Protein AF-0000000076153235 (afdb_homodimer)

Secondary structure (DSSP, 8-state):
---B-HHHHSSTTS--PBP-EEETTT--EE-HHHHHHHHHHH---EEEGGGPPTTHHHHHB-SSSTTSB--EEETTTTEEE-HHHHHHHSTT-S-EEEHHHHTTT-TTSHHHHHHHHHHHHHHHHHHHHHHHHHHHHHHHHHHHHHHHHHHHHHHHHHHHHHHHHHHHHHHHHHHHHHHHHHHHHHHHHHHHHHHHHHHHHHHHHHHHHHS-HHHHHHHHHHHHHHHHHHHHHHHHHHHH-EEEEEEEEE---SS-TT-EEEEEEEEEPP-/--PBPHHHHSSTTS--PBP-EEETTT--EE-HHHHHHHHHHH---EEEGGGPPTTHHHHHB-SSSTTSB--EEETTTTEEE-HHHHHHHSTT-S-EEEHHHHTTT-TTSHHHHHHHHHHHHHHHHHHHHHHHHHHHHHHHHHHHHHHHHHHHHHHHHHHHHHHHHHHHHHHHHHHHHHHHHHHHHHHHHHHHHHHHHHHHHHHHHHHHHHS-HHHHHHHHHHHHHHHHHHHHHHHHHHHH-EEEEEEEEE---SS-TT-EEEEEEEEEPP-

Organism: Mytilus galloprovincialis (NCBI:txid29158)

Structure (mmCIF, N/CA/C/O backbone):
data_AF-0000000076153235-model_v1
#
loop_
_entity.id
_entity.type
_entity.pdbx_description
1 polymer 'B box-type domain-containing protein'
#
loop_
_atom_site.group_PDB
_atom_site.id
_atom_site.type_symbol
_atom_site.label_atom_id
_atom_site.label_alt_id
_atom_site.label_comp_id
_atom_site.label_asym_id
_atom_site.label_entity_id
_atom_site.label_seq_id
_atom_site.pdbx_PDB_ins_code
_atom_site.Cartn_x
_atom_site.Cartn_y
_atom_site.Cartn_z
_atom_site.occupancy
_atom_site.B_iso_or_equiv
_atom_site.auth_seq_id
_atom_site.auth_comp_id
_atom_site.auth_asym_id
_atom_site.auth_atom_id
_atom_site.pdbx_PDB_model_num
ATOM 1 N N . VAL A 1 1 ? -11.531 -54.625 -47.938 1 60.75 1 VAL A N 1
ATOM 2 C CA . VAL A 1 1 ? -11.203 -55.344 -49.188 1 60.75 1 VAL A CA 1
ATOM 3 C C . VAL A 1 1 ? -11.664 -56.812 -49.062 1 60.75 1 VAL A C 1
ATOM 5 O O . VAL A 1 1 ? -11.453 -57.469 -48.062 1 60.75 1 VAL A O 1
ATOM 8 N N . THR A 1 2 ? -12.562 -57.156 -49.906 1 73.06 2 THR A N 1
ATOM 9 C CA . THR A 1 2 ? -13.125 -58.5 -49.969 1 73.06 2 THR A CA 1
ATOM 10 C C . THR A 1 2 ? -12.031 -59.531 -50.219 1 73.06 2 THR A C 1
ATOM 12 O O . THR A 1 2 ? -11.266 -59.406 -51.188 1 73.06 2 THR A O 1
ATOM 15 N N . LYS A 1 3 ? -11.891 -60.406 -49.125 1 83.44 3 LYS A N 1
ATOM 16 C CA . LYS A 1 3 ? -10.906 -61.469 -49.281 1 83.44 3 LYS A CA 1
ATOM 17 C C . LYS A 1 3 ? -11.539 -62.719 -49.875 1 83.44 3 LYS A C 1
ATOM 19 O O . LYS A 1 3 ? -12.695 -63.031 -49.594 1 83.44 3 LYS A O 1
ATOM 24 N N . HIS A 1 4 ? -10.711 -63.375 -50.812 1 87.25 4 HIS A N 1
ATOM 25 C CA . HIS A 1 4 ? -11.25 -64.5 -51.531 1 87.25 4 HIS A CA 1
ATOM 26 C C . HIS A 1 4 ? -10.688 -65.812 -50.969 1 87.25 4 HIS A C 1
ATOM 28 O O . HIS A 1 4 ? -9.547 -65.875 -50.5 1 87.25 4 HIS A O 1
ATOM 34 N N . CYS A 1 5 ? -11.57 -66.875 -51 1 91.06 5 CYS A N 1
ATOM 35 C CA . CYS A 1 5 ? -11.164 -68.188 -50.531 1 91.06 5 CYS A CA 1
ATOM 36 C C . CYS A 1 5 ? -10 -68.75 -51.344 1 91.06 5 CYS A C 1
ATOM 38 O O . CYS A 1 5 ? -10.094 -68.812 -52.594 1 91.06 5 CYS A O 1
ATOM 40 N N . TYR A 1 6 ? -8.914 -69.125 -50.656 1 83.25 6 TYR A N 1
ATOM 41 C CA . TYR A 1 6 ? -7.684 -69.5 -51.312 1 83.25 6 TYR A CA 1
ATOM 42 C C . TYR A 1 6 ? -7.926 -70.75 -52.219 1 83.25 6 TYR A C 1
ATOM 44 O O . TYR A 1 6 ? -7.562 -70.75 -53.375 1 83.25 6 TYR A O 1
ATOM 52 N N . SER A 1 7 ? -8.617 -71.75 -51.75 1 80.56 7 SER A N 1
ATOM 53 C CA . SER A 1 7 ? -8.789 -73 -52.438 1 80.56 7 SER A CA 1
ATOM 54 C C . SER A 1 7 ? -9.812 -72.875 -53.562 1 80.56 7 SER A C 1
ATOM 56 O O . SER A 1 7 ? -9.633 -73.438 -54.656 1 80.56 7 SER A O 1
ATOM 58 N N . CYS A 1 8 ? -10.82 -72.062 -53.25 1 80.12 8 CYS A N 1
ATOM 59 C CA . CYS A 1 8 ? -11.883 -71.938 -54.25 1 80.12 8 CYS A CA 1
ATOM 60 C C . CYS A 1 8 ? -11.445 -71.062 -55.406 1 80.12 8 CYS A C 1
ATOM 62 O O . CYS A 1 8 ? -11.93 -71.188 -56.531 1 80.12 8 CYS A O 1
ATOM 64 N N . SER A 1 9 ? -10.633 -70.125 -55.062 1 70.75 9 SER A N 1
ATOM 65 C CA . SER A 1 9 ? -10.227 -69.188 -56.094 1 70.75 9 SER A CA 1
ATOM 66 C C . SER A 1 9 ? -9.172 -69.812 -57.031 1 70.75 9 SER A C 1
ATOM 68 O O . SER A 1 9 ? -8.906 -69.25 -58.094 1 70.75 9 SER A O 1
ATOM 70 N N . ALA A 1 10 ? -8.461 -70.812 -56.5 1 66.81 10 ALA A N 1
ATOM 71 C CA . ALA A 1 10 ? -7.422 -71.375 -57.344 1 66.81 10 ALA A CA 1
ATOM 72 C C . ALA A 1 10 ? -8.031 -72.25 -58.438 1 66.81 10 ALA A C 1
ATOM 74 O O . ALA A 1 10 ? -7.344 -72.625 -59.375 1 66.81 10 ALA A O 1
ATOM 75 N N . HIS A 1 11 ? -9.211 -72.625 -58.312 1 63.88 11 HIS A N 1
ATOM 76 C CA . HIS A 1 11 ? -9.836 -73.375 -59.344 1 63.88 11 HIS A CA 1
ATOM 77 C C . HIS A 1 11 ? -10.398 -72.5 -60.469 1 63.88 11 HIS A C 1
ATOM 79 O O . HIS A 1 11 ? -11.055 -71.5 -60.188 1 63.88 11 HIS A O 1
ATOM 85 N N . GLU A 1 12 ? -9.875 -72.562 -61.719 1 57.12 12 GLU A N 1
ATOM 86 C CA . GLU A 1 12 ? -10.164 -71.938 -62.969 1 57.12 12 GLU A CA 1
ATOM 87 C C . GLU A 1 12 ? -11.664 -71.875 -63.25 1 57.12 12 GLU A C 1
ATOM 89 O O . GLU A 1 12 ? -12.328 -72.938 -63.156 1 57.12 12 GLU A O 1
ATOM 94 N N . GLY A 1 13 ? -12.273 -70.562 -63.656 1 58.78 13 GLY A N 1
ATOM 95 C CA . GLY A 1 13 ? -13.602 -70.375 -64.25 1 58.78 13 GLY A CA 1
ATOM 96 C C . GLY A 1 13 ? -14.664 -70.062 -63.188 1 58.78 13 GLY A C 1
ATOM 97 O O . GLY A 1 13 ? -15.82 -69.812 -63.531 1 58.78 13 GLY A O 1
ATOM 98 N N . GLN A 1 14 ? -14.438 -70.438 -61.906 1 57.59 14 GLN A N 1
ATOM 99 C CA . GLN A 1 14 ? -15.523 -70.312 -60.938 1 57.59 14 GLN A CA 1
ATOM 100 C C . GLN A 1 14 ? -15.508 -68.938 -60.25 1 57.59 14 GLN A C 1
ATOM 102 O O . GLN A 1 14 ? -14.469 -68.25 -60.219 1 57.59 14 GLN A O 1
ATOM 107 N N . LYS A 1 15 ? -16.562 -68.438 -60.094 1 64.19 15 LYS A N 1
ATOM 108 C CA . LYS A 1 15 ? -16.812 -67.125 -59.406 1 64.19 15 LYS A CA 1
ATOM 109 C C . LYS A 1 15 ? -16.078 -67.062 -58.094 1 64.19 15 LYS A C 1
ATOM 111 O O . LYS A 1 15 ? -16.047 -68 -57.312 1 64.19 15 LYS A O 1
ATOM 116 N N . ALA A 1 16 ? -15.297 -66.062 -57.844 1 75.19 16 ALA A N 1
ATOM 117 C CA . ALA A 1 16 ? -14.492 -65.875 -56.656 1 75.19 16 ALA A CA 1
ATOM 118 C C . ALA A 1 16 ? -15.359 -65.875 -55.406 1 75.19 16 ALA A C 1
ATOM 120 O O . ALA A 1 16 ? -16.297 -65.062 -55.281 1 75.19 16 ALA A O 1
ATOM 121 N N . ILE A 1 17 ? -15.273 -67 -54.656 1 84.25 17 ILE A N 1
ATOM 122 C CA . ILE A 1 17 ? -16.047 -67.125 -53.438 1 84.25 17 ILE A CA 1
ATOM 123 C C . ILE A 1 17 ? -15.383 -66.312 -52.312 1 84.25 17 ILE A C 1
ATOM 125 O O . ILE A 1 17 ? -14.164 -66.375 -52.125 1 84.25 17 ILE A O 1
ATOM 129 N N . THR A 1 18 ? -16.219 -65.562 -51.75 1 89.94 18 THR A N 1
ATOM 130 C CA . THR A 1 18 ? -15.758 -64.688 -50.656 1 89.94 18 THR A CA 1
ATOM 131 C C . THR A 1 18 ? -15.344 -65.5 -49.438 1 89.94 18 THR A C 1
ATOM 133 O O . THR A 1 18 ? -16.031 -66.438 -49.062 1 89.94 18 THR A O 1
ATOM 136 N N . ALA A 1 19 ? -14.141 -65.125 -48.875 1 93.56 19 ALA A N 1
ATOM 137 C CA . ALA A 1 19 ? -13.68 -65.812 -47.625 1 93.56 19 ALA A CA 1
ATOM 138 C C . ALA A 1 19 ? -14.367 -65.188 -46.406 1 93.56 19 ALA A C 1
ATOM 140 O O . ALA A 1 19 ? -14.633 -64 -46.344 1 93.56 19 ALA A O 1
ATOM 141 N N . MET A 1 20 ? -14.672 -66 -45.375 1 94.56 20 MET A N 1
ATOM 142 C CA . MET A 1 20 ? -15.266 -65.562 -44.094 1 94.56 20 MET A CA 1
ATOM 143 C C . MET A 1 20 ? -14.312 -65.812 -42.938 1 94.56 20 MET A C 1
ATOM 145 O O . MET A 1 20 ? -14.469 -65.188 -41.875 1 94.56 20 MET A O 1
ATOM 149 N N . TYR A 1 21 ? -13.391 -66.75 -43.25 1 94.56 21 TYR A N 1
ATOM 150 C CA . TYR A 1 21 ? -12.453 -67.125 -42.188 1 94.56 21 TYR A CA 1
ATOM 151 C C . TYR A 1 21 ? -11.016 -67 -42.656 1 94.56 21 TYR A C 1
ATOM 153 O O . TYR A 1 21 ? -10.75 -67 -43.875 1 94.56 21 TYR A O 1
ATOM 161 N N . ARG A 1 22 ? -10.141 -66.812 -41.688 1 93.62 22 ARG A N 1
ATOM 162 C CA . ARG A 1 22 ? -8.703 -66.875 -41.969 1 93.62 22 ARG A CA 1
ATOM 163 C C . ARG A 1 22 ? -7.988 -67.75 -40.969 1 93.62 22 ARG A C 1
ATOM 165 O O . ARG A 1 22 ? -8.273 -67.75 -39.75 1 93.62 22 ARG A O 1
ATOM 172 N N . CYS A 1 23 ? -7.188 -68.625 -41.438 1 93.56 23 CYS A N 1
ATOM 173 C CA . CYS A 1 23 ? -6.484 -69.625 -40.594 1 93.56 23 CYS A CA 1
ATOM 174 C C . CYS A 1 23 ? -5.328 -68.938 -39.875 1 93.56 23 CYS A C 1
ATOM 176 O O . CYS A 1 23 ? -4.523 -68.25 -40.469 1 93.56 23 CYS A O 1
ATOM 178 N N . LEU A 1 24 ? -5.125 -69.125 -38.594 1 91.38 24 LEU A N 1
ATOM 179 C CA . LEU A 1 24 ? -4.117 -68.5 -37.781 1 91.38 24 LEU A CA 1
ATOM 180 C C . LEU A 1 24 ? -2.742 -69.125 -38 1 91.38 24 LEU A C 1
ATOM 182 O O . LEU A 1 24 ? -1.72 -68.438 -37.844 1 91.38 24 LEU A O 1
ATOM 186 N N . GLU A 1 25 ? -2.719 -70.375 -38.438 1 89.44 25 GLU A N 1
ATOM 187 C CA . GLU A 1 25 ? -1.452 -71.062 -38.562 1 89.44 25 GLU A CA 1
ATOM 188 C C . GLU A 1 25 ? -0.84 -70.812 -39.938 1 89.44 25 GLU A C 1
ATOM 190 O O . GLU A 1 25 ? 0.366 -70.625 -40.062 1 89.44 25 GLU A O 1
ATOM 195 N N . CYS A 1 26 ? -1.696 -70.875 -40.969 1 88.69 26 CYS A N 1
ATOM 196 C CA . CYS A 1 26 ? -1.139 -70.812 -42.312 1 88.69 26 CYS A CA 1
ATOM 197 C C . CYS A 1 26 ? -1.501 -69.5 -42.969 1 88.69 26 CYS A C 1
ATOM 199 O O . CYS A 1 26 ? -0.92 -69.125 -44 1 88.69 26 CYS A O 1
ATOM 201 N N . GLY A 1 27 ? -2.463 -68.75 -42.531 1 88.81 27 GLY A N 1
ATOM 202 C CA . GLY A 1 27 ? -2.797 -67.438 -43.062 1 88.81 27 GLY A CA 1
ATOM 203 C C . GLY A 1 27 ? -3.748 -67.5 -44.219 1 88.81 27 GLY A C 1
ATOM 204 O O . GLY A 1 27 ? -4.094 -66.438 -44.812 1 88.81 27 GLY A O 1
ATOM 205 N N . TYR A 1 28 ? -4.23 -68.625 -44.562 1 90.06 28 TYR A N 1
ATOM 206 C CA . TYR A 1 28 ? -5.09 -68.75 -45.75 1 90.06 28 TYR A CA 1
ATOM 207 C C . TYR A 1 28 ? -6.488 -68.188 -45.438 1 90.06 28 TYR A C 1
ATOM 209 O O . TYR A 1 28 ? -7.031 -68.438 -44.344 1 90.06 28 TYR A O 1
ATOM 217 N N . TYR A 1 29 ? -6.996 -67.562 -46.438 1 92.19 29 TYR A N 1
ATOM 218 C CA . TYR A 1 29 ? -8.406 -67.188 -46.438 1 92.19 29 TYR A CA 1
ATOM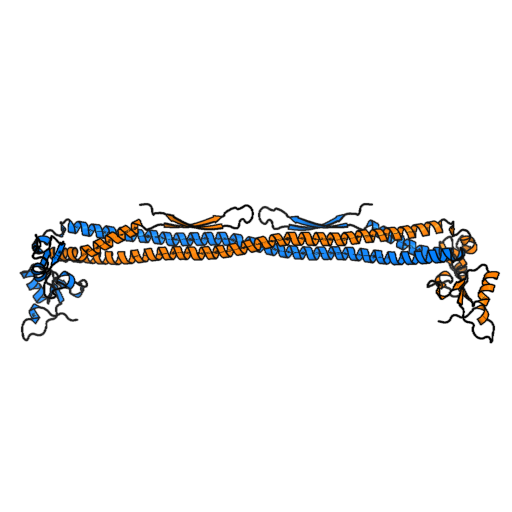 219 C C . TYR A 1 29 ? -9.281 -68.312 -46.938 1 92.19 29 TYR A C 1
ATOM 221 O O . TYR A 1 29 ? -9 -68.938 -47.969 1 92.19 29 TYR A O 1
ATOM 229 N N . VAL A 1 30 ? -10.328 -68.562 -46.125 1 92.88 30 VAL A N 1
ATOM 230 C CA . VAL A 1 30 ? -11.148 -69.688 -46.5 1 92.88 30 VAL A CA 1
ATOM 231 C C . VAL A 1 30 ? -12.625 -69.375 -46.344 1 92.88 30 VAL A C 1
ATOM 233 O O . VAL A 1 30 ? -13 -68.562 -45.469 1 92.88 30 VAL A O 1
ATOM 236 N N . CYS A 1 31 ? -13.414 -69.938 -47.281 1 92.75 31 CYS A N 1
ATOM 237 C CA . CYS A 1 31 ? -14.859 -69.812 -47.125 1 92.75 31 CYS A CA 1
ATOM 238 C C . CYS A 1 31 ? -15.391 -70.875 -46.156 1 92.75 31 CYS A C 1
ATOM 240 O O . CYS A 1 31 ? -14.625 -71.625 -45.594 1 92.75 31 CYS A O 1
ATOM 242 N N . THR A 1 32 ? -16.688 -70.875 -45.938 1 91.38 32 THR A N 1
ATOM 243 C CA . THR A 1 32 ? -17.312 -71.688 -44.906 1 91.38 32 THR A CA 1
ATOM 244 C C . THR A 1 32 ? -17.078 -73.188 -45.25 1 91.38 32 THR A C 1
ATOM 246 O O . THR A 1 32 ? -16.719 -74 -44.406 1 91.38 32 THR A O 1
ATOM 249 N N . LYS A 1 33 ? -17.234 -73.5 -46.469 1 89.25 33 LYS A N 1
ATOM 250 C CA . LYS A 1 33 ? -17.094 -74.875 -46.906 1 89.25 33 LYS A CA 1
ATOM 251 C C . LYS A 1 33 ? -15.641 -75.312 -46.781 1 89.25 33 LYS A C 1
ATOM 253 O O . LYS A 1 33 ? -15.375 -76.375 -46.219 1 89.25 33 LYS A O 1
ATOM 258 N N . CYS A 1 34 ? -14.789 -74.5 -47.25 1 91.62 34 CYS A N 1
ATOM 259 C CA . CYS A 1 34 ? -13.375 -74.875 -47.25 1 91.62 34 CYS A CA 1
ATOM 260 C C . CYS A 1 34 ? -12.805 -74.875 -45.844 1 91.62 34 CYS A C 1
ATOM 262 O O . CYS A 1 34 ? -11.82 -75.562 -45.562 1 91.62 34 CYS A O 1
ATOM 264 N N . ASN A 1 35 ? -13.398 -74.125 -45 1 92.06 35 ASN A N 1
ATOM 265 C CA . ASN A 1 35 ? -12.953 -74.062 -43.594 1 92.06 35 ASN A CA 1
ATOM 266 C C . ASN A 1 35 ? -13.109 -75.438 -42.906 1 92.06 35 ASN A C 1
ATOM 268 O O . ASN A 1 35 ? -12.211 -75.875 -42.188 1 92.06 35 ASN A O 1
ATOM 272 N N . GLY A 1 36 ? -14.219 -76 -43.125 1 89.75 36 GLY A N 1
ATOM 273 C CA . GLY A 1 36 ? -14.43 -77.312 -42.562 1 89.75 36 GLY A CA 1
ATOM 274 C C . GLY A 1 36 ? -13.398 -78.375 -43.031 1 89.75 36 GLY A C 1
ATOM 275 O O . GLY A 1 36 ? -12.867 -79.125 -42.219 1 89.75 36 GLY A O 1
ATOM 276 N N . ILE A 1 37 ? -13.062 -78.25 -44.281 1 91.19 37 ILE A N 1
ATOM 277 C CA . ILE A 1 37 ? -12.102 -79.188 -44.875 1 91.19 37 ILE A CA 1
ATOM 278 C C . ILE A 1 37 ? -10.703 -78.938 -44.312 1 91.19 37 ILE A C 1
ATOM 280 O O . ILE A 1 37 ? -9.977 -79.812 -43.938 1 91.19 37 ILE A O 1
ATOM 284 N N . HIS A 1 38 ? -10.43 -77.625 -44.25 1 90.31 38 HIS A N 1
ATOM 285 C CA . HIS A 1 38 ? -9.125 -77.188 -43.781 1 90.31 38 HIS A CA 1
ATOM 286 C C . HIS A 1 38 ? -8.883 -77.625 -42.344 1 90.31 38 HIS A C 1
ATOM 288 O O . HIS A 1 38 ? -7.824 -78.188 -42.031 1 90.31 38 HIS A O 1
ATOM 294 N N . ARG A 1 39 ? -9.867 -77.562 -41.531 1 88.06 39 ARG A N 1
ATOM 295 C CA . ARG A 1 39 ? -9.758 -77.938 -40.125 1 88.06 39 ARG A CA 1
ATOM 296 C C . ARG A 1 39 ? -9.625 -79.438 -39.969 1 88.06 39 ARG A C 1
ATOM 298 O O . ARG A 1 39 ? -8.859 -79.938 -39.125 1 88.06 39 ARG A O 1
ATOM 305 N N . ALA A 1 40 ? -10.25 -80.125 -40.781 1 88.38 40 ALA A N 1
ATOM 306 C CA . ALA A 1 40 ? -10.242 -81.562 -40.688 1 88.38 40 ALA A CA 1
ATOM 307 C C . ALA A 1 40 ? -8.891 -82.125 -41.125 1 88.38 40 ALA A C 1
ATOM 309 O O . ALA A 1 40 ? -8.414 -83.125 -40.562 1 88.38 40 ALA A O 1
ATOM 310 N N . LEU A 1 41 ? -8.234 -81.438 -42.031 1 88.06 41 LEU A N 1
ATOM 311 C CA . LEU A 1 41 ? -7.02 -82 -42.625 1 88.06 41 LEU A CA 1
ATOM 312 C C . LEU A 1 41 ? -5.781 -81.5 -41.906 1 88.06 41 LEU A C 1
ATOM 314 O O . LEU A 1 41 ? -4.719 -82.125 -41.969 1 88.06 41 LEU A O 1
ATOM 318 N N . SER A 1 42 ? -5.727 -80.375 -41.219 1 82.75 42 SER A N 1
ATOM 319 C CA . SER A 1 42 ? -4.488 -79.812 -40.719 1 82.75 42 SER A CA 1
ATOM 320 C C . SER A 1 42 ? -4.523 -79.562 -39.219 1 82.75 42 SER A C 1
ATOM 322 O O . SER A 1 42 ? -3.486 -79.375 -38.594 1 82.75 42 SER A O 1
ATOM 324 N N . ASP A 1 43 ? -5.543 -79.625 -38.469 1 82.06 43 ASP A N 1
ATOM 325 C CA . ASP A 1 43 ? -5.727 -79.312 -37.062 1 82.06 43 ASP A CA 1
ATOM 326 C C . ASP A 1 43 ? -5.445 -77.812 -36.812 1 82.06 43 ASP A C 1
ATOM 328 O O . ASP A 1 43 ? -4.953 -77.438 -35.75 1 82.06 43 ASP A O 1
ATOM 332 N N . HIS A 1 44 ? -5.621 -76.938 -37.875 1 90 44 HIS A N 1
ATOM 333 C CA . HIS A 1 44 ? -5.426 -75.5 -37.781 1 90 44 HIS A CA 1
ATOM 334 C C . HIS A 1 44 ? -6.68 -74.812 -37.25 1 90 44 HIS A C 1
ATOM 336 O O . HIS A 1 44 ? -7.766 -75.375 -37.281 1 90 44 HIS A O 1
ATOM 342 N N . THR A 1 45 ? -6.418 -73.625 -36.719 1 89.44 45 THR A N 1
ATOM 343 C CA . THR A 1 45 ? -7.527 -72.875 -36.188 1 89.44 45 THR A CA 1
ATOM 344 C C . THR A 1 45 ? -7.828 -71.688 -37.094 1 89.44 45 THR A C 1
ATOM 346 O O . THR A 1 45 ? -6.934 -70.875 -37.438 1 89.44 45 THR A O 1
ATOM 349 N N . SER A 1 46 ? -9.086 -71.562 -37.531 1 92.12 46 SER A N 1
ATOM 350 C CA . SER A 1 46 ? -9.531 -70.438 -38.344 1 92.12 46 SER A CA 1
ATOM 351 C C . SER A 1 46 ? -10.445 -69.562 -37.531 1 92.12 46 SER A C 1
ATOM 353 O O . SER A 1 46 ? -11.195 -70 -36.656 1 92.12 46 SER A O 1
ATOM 355 N N . VAL A 1 47 ? -10.305 -68.25 -37.75 1 93.12 47 VAL A N 1
ATOM 356 C CA . VAL A 1 47 ? -11.117 -67.25 -37.031 1 93.12 47 VAL A CA 1
ATOM 357 C C . VAL A 1 47 ? -11.82 -66.375 -38.062 1 93.12 47 VAL A C 1
ATOM 359 O O . VAL A 1 47 ? -11.328 -66.188 -39.188 1 93.12 47 VAL A O 1
ATOM 362 N N . GLU A 1 48 ? -13.016 -65.938 -37.656 1 93.94 48 GLU A N 1
ATOM 363 C CA . GLU A 1 48 ? -13.727 -65 -38.531 1 93.94 48 GLU A CA 1
ATOM 364 C C . GLU A 1 48 ? -12.875 -63.781 -38.812 1 93.94 48 GLU A C 1
ATOM 366 O O . GLU A 1 48 ? -12.219 -63.25 -37.906 1 93.94 48 GLU A O 1
ATOM 371 N N . ILE A 1 49 ? -12.914 -63.406 -40.031 1 92.12 49 ILE A N 1
ATOM 372 C CA . ILE A 1 49 ? -12.055 -62.312 -40.5 1 92.12 49 ILE A CA 1
ATOM 373 C C . ILE A 1 49 ? -12.297 -61.062 -39.688 1 92.12 49 ILE A C 1
ATOM 375 O O . ILE A 1 49 ? -11.359 -60.312 -39.375 1 92.12 49 ILE A O 1
ATOM 379 N N . ASP A 1 50 ? -13.516 -60.844 -39.25 1 89.94 50 ASP A N 1
ATOM 380 C CA . ASP A 1 50 ? -13.891 -59.625 -38.531 1 89.94 50 ASP A CA 1
ATOM 381 C C . ASP A 1 50 ? -13.32 -59.625 -37.125 1 89.94 50 ASP A C 1
ATOM 383 O O . ASP A 1 50 ? -13.242 -58.594 -36.469 1 89.94 50 ASP A O 1
ATOM 387 N N . ARG A 1 51 ? -12.859 -60.75 -36.625 1 91.44 51 ARG A N 1
ATOM 388 C CA . ARG A 1 51 ? -12.352 -60.875 -35.281 1 91.44 51 ARG A CA 1
ATOM 389 C C . ARG A 1 51 ? -10.828 -60.906 -35.25 1 91.44 51 ARG A C 1
ATOM 391 O O . ARG A 1 51 ? -10.219 -60.906 -34.188 1 91.44 51 ARG A O 1
ATOM 398 N N . LEU A 1 52 ? -10.227 -60.875 -36.344 1 90.19 52 LEU A N 1
ATOM 399 C CA . LEU A 1 52 ? -8.781 -61.031 -36.438 1 90.19 52 LEU A CA 1
ATOM 400 C C . LEU A 1 52 ? -8.062 -59.75 -35.969 1 90.19 52 LEU A C 1
ATOM 402 O O . LEU A 1 52 ? -8.5 -58.656 -36.281 1 90.19 52 LEU A O 1
ATOM 406 N N . PRO A 1 53 ? -6.996 -59.969 -35.125 1 86.12 53 PRO A N 1
ATOM 407 C CA . PRO A 1 53 ? -6.148 -58.781 -34.812 1 86.12 53 PRO A CA 1
ATOM 408 C C . PRO A 1 53 ? -5.477 -58.219 -36.062 1 86.12 53 PRO A C 1
ATOM 410 O O . PRO A 1 53 ? -5.301 -58.938 -37.062 1 86.12 53 PRO A O 1
ATOM 413 N N . LYS A 1 54 ? -5.113 -56.969 -35.844 1 81.06 54 LYS A N 1
ATOM 414 C CA . LYS A 1 54 ? -4.391 -56.344 -36.938 1 81.06 54 LYS A CA 1
ATOM 415 C C . LYS A 1 54 ? -2.979 -56.906 -37.062 1 81.06 54 LYS A C 1
ATOM 417 O O . LYS A 1 54 ? -2.379 -57.344 -36.094 1 81.06 54 LYS A O 1
ATOM 422 N N . ASN A 1 55 ? -2.443 -57.25 -38.156 1 79.25 55 ASN A N 1
ATOM 423 C CA . ASN A 1 55 ? -1.051 -57.562 -38.469 1 79.25 55 ASN A CA 1
ATOM 424 C C . ASN A 1 55 ? -0.768 -59.062 -38.375 1 79.25 55 ASN A C 1
ATOM 426 O O . ASN A 1 55 ? 0.339 -59.469 -38 1 79.25 55 ASN A O 1
ATOM 430 N N . LEU A 1 56 ? -1.768 -59.812 -38.375 1 86.19 56 LEU A N 1
ATOM 431 C CA . LEU A 1 56 ? -1.575 -61.25 -38.375 1 86.19 56 LEU A CA 1
ATOM 432 C C . LEU A 1 56 ? -0.491 -61.688 -39.344 1 86.19 56 LEU A C 1
ATOM 434 O O . LEU A 1 56 ? 0.268 -62.625 -39.094 1 86.19 56 LEU A O 1
ATOM 438 N N . ASN A 1 57 ? -0.373 -61 -40.469 1 85.31 57 ASN A N 1
ATOM 439 C CA . ASN A 1 57 ? 0.627 -61.312 -41.469 1 85.31 57 ASN A CA 1
ATOM 440 C C . ASN A 1 57 ? 2.043 -61.25 -40.906 1 85.31 57 ASN A C 1
ATOM 442 O O . ASN A 1 57 ? 2.896 -62.062 -41.25 1 85.31 57 ASN A O 1
ATOM 446 N N . LEU A 1 58 ? 2.213 -60.375 -40 1 84.06 58 LEU A N 1
ATOM 447 C CA . LEU A 1 58 ? 3.543 -60.188 -39.406 1 84.06 58 LEU A CA 1
ATOM 448 C C . LEU A 1 58 ? 3.914 -61.344 -38.5 1 84.06 58 LEU A C 1
ATOM 450 O O . LEU A 1 58 ? 5.094 -61.562 -38.219 1 84.06 58 LEU A O 1
ATOM 454 N N . LEU A 1 59 ? 2.92 -62 -38.125 1 88.44 59 LEU A N 1
ATOM 455 C CA . LEU A 1 59 ? 3.152 -63.156 -37.25 1 88.44 59 LEU A CA 1
ATOM 456 C C . LEU A 1 59 ? 3.439 -64.375 -38.094 1 88.44 59 LEU A C 1
ATOM 458 O O . LEU A 1 59 ? 4.137 -65.312 -37.625 1 88.44 59 LEU A O 1
ATOM 462 N N . ILE A 1 60 ? 2.926 -64.375 -39.281 1 90.5 60 ILE A N 1
ATOM 463 C CA . ILE A 1 60 ? 2.961 -65.625 -40.031 1 90.5 60 ILE A CA 1
ATOM 464 C C . ILE A 1 60 ? 4.074 -65.562 -41.094 1 90.5 60 ILE A C 1
ATOM 466 O O . ILE A 1 60 ? 4.789 -66.562 -41.312 1 90.5 60 ILE A O 1
ATOM 470 N N . PHE A 1 61 ? 4.25 -64.375 -41.656 1 93.38 61 PHE A N 1
ATOM 471 C CA . PHE A 1 61 ? 5.129 -64.312 -42.844 1 93.38 61 PHE A CA 1
ATOM 472 C C . PHE A 1 61 ? 6.379 -63.469 -42.5 1 93.38 61 PHE A C 1
ATOM 474 O O . PHE A 1 61 ? 6.324 -62.531 -41.719 1 93.38 61 PHE A O 1
ATOM 481 N N . CYS A 1 62 ? 7.461 -63.906 -43.156 1 94.25 62 CYS A N 1
ATOM 482 C CA . CYS A 1 62 ? 8.742 -63.219 -43 1 94.25 62 CYS A CA 1
ATOM 483 C C . CYS A 1 62 ? 8.703 -61.844 -43.656 1 94.25 62 CYS A C 1
ATOM 485 O O . CYS A 1 62 ? 8.242 -61.688 -44.781 1 94.25 62 CYS A O 1
ATOM 487 N N . SER A 1 63 ? 9.164 -60.906 -43.031 1 90.25 63 SER A N 1
ATOM 488 C CA . SER A 1 63 ? 9.156 -59.531 -43.562 1 90.25 63 SER A CA 1
ATOM 489 C C . SER A 1 63 ? 10.164 -59.375 -44.688 1 90.25 63 SER A C 1
ATOM 491 O O . SER A 1 63 ? 9.977 -58.531 -45.594 1 90.25 63 SER A O 1
ATOM 493 N N . LYS A 1 64 ? 11.25 -60.094 -44.688 1 92.25 64 LYS A N 1
ATOM 494 C CA . LYS A 1 64 ? 12.297 -60.031 -45.688 1 92.25 64 LYS A CA 1
ATOM 495 C C . LYS A 1 64 ? 11.914 -60.844 -46.938 1 92.25 64 LYS A C 1
ATOM 497 O O . LYS A 1 64 ? 12.32 -60.531 -48.062 1 92.25 64 LYS A O 1
ATOM 502 N N . HIS A 1 65 ? 11.188 -61.938 -46.656 1 93.31 65 HIS A N 1
ATOM 503 C CA . HIS A 1 65 ? 10.742 -62.844 -47.719 1 93.31 65 HIS A CA 1
ATOM 504 C C . HIS A 1 65 ? 9.227 -63.031 -47.688 1 93.31 65 HIS A C 1
ATOM 506 O O . HIS A 1 65 ? 8.719 -64 -47.125 1 93.31 65 HIS A O 1
ATOM 512 N N . LYS A 1 66 ? 8.461 -62.219 -48.25 1 86.69 66 LYS A N 1
ATOM 513 C CA . LYS A 1 66 ? 7.027 -61.969 -48.094 1 86.69 66 LYS A CA 1
ATOM 514 C C . LYS A 1 66 ? 6.227 -63.25 -48.406 1 86.69 66 LYS A C 1
ATOM 516 O O . LYS A 1 66 ? 5.129 -63.438 -47.875 1 86.69 66 LYS A O 1
ATOM 521 N N . GLN A 1 67 ? 6.793 -64.188 -49.125 1 86.19 67 GLN A N 1
ATOM 522 C CA . GLN A 1 67 ? 6.016 -65.375 -49.5 1 86.19 67 GLN A CA 1
ATOM 523 C C . GLN A 1 67 ? 6.398 -66.562 -48.625 1 86.19 67 GLN A C 1
ATOM 525 O O . GLN A 1 67 ? 5.809 -67.625 -48.75 1 86.19 67 GLN A O 1
ATOM 530 N N . GLN A 1 68 ? 7.293 -66.312 -47.719 1 93.5 68 GLN A N 1
ATOM 531 C CA . GLN A 1 68 ? 7.75 -67.375 -46.906 1 93.5 68 GLN A CA 1
ATOM 532 C C . GLN A 1 68 ? 7.199 -67.25 -45.469 1 93.5 68 GLN A C 1
ATOM 534 O O . GLN A 1 68 ? 7.133 -66.188 -44.906 1 93.5 68 GLN A O 1
ATOM 539 N N . LYS A 1 69 ? 6.883 -68.375 -44.969 1 93.38 69 LYS A N 1
ATOM 540 C CA . LYS A 1 69 ? 6.355 -68.438 -43.594 1 93.38 69 LYS A CA 1
ATOM 541 C C . LYS A 1 69 ? 7.48 -68.5 -42.562 1 93.38 69 LYS A C 1
ATOM 543 O O . LYS A 1 69 ? 8.547 -69.062 -42.844 1 93.38 69 LYS A O 1
ATOM 548 N N . LEU A 1 70 ? 7.145 -68 -41.375 1 94 70 LEU A N 1
ATOM 549 C CA . LEU A 1 70 ? 8.062 -68.125 -40.25 1 94 70 LEU A CA 1
ATOM 550 C C . LEU A 1 70 ? 7.91 -69.438 -39.531 1 94 70 LEU A C 1
ATOM 552 O O . LEU A 1 70 ? 7.301 -69.562 -38.469 1 94 70 LEU A O 1
ATOM 556 N N . ASP A 1 71 ? 8.57 -70.5 -40.156 1 93.69 71 ASP A N 1
ATOM 557 C CA . ASP A 1 71 ? 8.344 -71.812 -39.656 1 93.69 71 ASP A CA 1
ATOM 558 C C . ASP A 1 71 ? 9.516 -72.312 -38.812 1 93.69 71 ASP A C 1
ATOM 560 O O . ASP A 1 71 ? 9.492 -73.438 -38.312 1 93.69 71 ASP A O 1
ATOM 564 N N . TYR A 1 72 ? 10.508 -71.438 -38.688 1 95.81 72 TYR A N 1
ATOM 565 C CA . TYR A 1 72 ? 11.688 -71.875 -37.938 1 95.81 72 TYR A CA 1
ATOM 566 C C . TYR A 1 72 ? 12.047 -70.875 -36.906 1 95.81 72 TYR A C 1
ATOM 568 O O . TYR A 1 72 ? 11.609 -69.688 -36.969 1 95.81 72 TYR A O 1
ATOM 576 N N . CYS A 1 73 ? 12.742 -71.375 -35.906 1 95.5 73 CYS A N 1
ATOM 577 C CA . CYS A 1 73 ? 13.305 -70.5 -34.875 1 95.5 73 CYS A CA 1
ATOM 578 C C . CYS A 1 73 ? 14.781 -70.812 -34.656 1 95.5 73 CYS A C 1
ATOM 580 O O . CYS A 1 73 ? 15.164 -72 -34.469 1 95.5 73 CYS A O 1
ATOM 582 N N . CYS A 1 74 ? 15.57 -69.812 -34.812 1 95.75 74 CYS A N 1
ATOM 583 C CA . CYS A 1 74 ? 16.984 -69.938 -34.438 1 95.75 74 CYS A CA 1
ATOM 584 C C . CYS A 1 74 ? 17.156 -69.75 -32.938 1 95.75 74 CYS A C 1
ATOM 586 O O . CYS A 1 74 ? 16.969 -68.688 -32.375 1 95.75 74 CYS A O 1
ATOM 588 N N . VAL A 1 75 ? 17.531 -70.812 -32.25 1 91.44 75 VAL A N 1
ATOM 589 C CA . VAL A 1 75 ? 17.641 -70.875 -30.797 1 91.44 75 VAL A CA 1
ATOM 590 C C . VAL A 1 75 ? 18.844 -70 -30.375 1 91.44 75 VAL A C 1
ATOM 592 O O . VAL A 1 75 ? 18.797 -69.312 -29.328 1 91.44 75 VAL A O 1
ATOM 595 N N . ASP A 1 76 ? 19.859 -69.938 -31.203 1 92.88 76 ASP A N 1
ATOM 596 C CA . ASP A 1 76 ? 21.062 -69.188 -30.891 1 92.88 76 ASP A CA 1
ATOM 597 C C . ASP A 1 76 ? 20.766 -67.688 -30.859 1 92.88 76 ASP A C 1
ATOM 599 O O . ASP A 1 76 ? 21.266 -66.938 -30 1 92.88 76 ASP A O 1
ATOM 603 N N . HIS A 1 77 ? 19.984 -67.25 -31.797 1 92.88 77 HIS A N 1
ATOM 604 C CA . HIS A 1 77 ? 19.672 -65.812 -31.891 1 92.88 77 HIS A CA 1
ATOM 605 C C . HIS A 1 77 ? 18.328 -65.5 -31.266 1 92.88 77 HIS A C 1
ATOM 607 O O . HIS A 1 77 ? 17.953 -64.312 -31.141 1 92.88 77 HIS A O 1
ATOM 613 N N . ASP A 1 78 ? 17.641 -66.562 -30.969 1 89.88 78 ASP A N 1
ATOM 614 C CA . ASP A 1 78 ? 16.312 -66.438 -30.375 1 89.88 78 ASP A CA 1
ATOM 615 C C . ASP A 1 78 ? 15.391 -65.625 -31.266 1 89.88 78 ASP A C 1
ATOM 617 O O . ASP A 1 78 ? 14.773 -64.625 -30.812 1 89.88 78 ASP A O 1
ATOM 621 N N . GLU A 1 79 ? 15.266 -66.062 -32.562 1 92.31 79 GLU A N 1
ATOM 622 C CA . GLU A 1 79 ? 14.477 -65.312 -33.562 1 92.31 79 GLU A CA 1
ATOM 623 C C . GLU A 1 79 ? 13.773 -66.312 -34.5 1 92.31 79 GLU A C 1
ATOM 625 O O . GLU A 1 79 ? 14.328 -67.312 -34.906 1 92.31 79 GLU A O 1
ATOM 630 N N . LEU A 1 80 ? 12.586 -65.812 -34.875 1 94.94 80 LEU A N 1
ATOM 631 C CA . LEU A 1 80 ? 11.883 -66.562 -35.906 1 94.94 80 LEU A CA 1
ATOM 632 C C . LEU A 1 80 ? 12.508 -66.312 -37.281 1 94.94 80 LEU A C 1
ATOM 634 O O . LEU A 1 80 ? 12.984 -65.188 -37.531 1 94.94 80 LEU A O 1
ATOM 638 N N . CYS A 1 81 ? 12.484 -67.312 -38.031 1 94.94 81 CYS A N 1
ATOM 639 C CA . CYS A 1 81 ? 13 -67.125 -39.406 1 94.94 81 CYS A CA 1
ATOM 640 C C . CYS A 1 81 ? 12.305 -68.062 -40.375 1 94.94 81 CYS A C 1
ATOM 642 O O . CYS A 1 81 ? 11.703 -69.062 -39.969 1 94.94 81 CYS A O 1
ATOM 644 N N . CYS A 1 82 ? 12.281 -67.625 -41.594 1 95.62 82 CYS A N 1
ATOM 645 C CA . CYS A 1 82 ? 11.773 -68.5 -42.656 1 95.62 82 CYS A CA 1
ATOM 646 C C . CYS A 1 82 ? 12.859 -69.438 -43.188 1 95.62 82 CYS A C 1
ATOM 648 O O . CYS A 1 82 ? 13.992 -69.375 -42.688 1 95.62 82 CYS A O 1
ATOM 650 N N . LEU A 1 83 ? 12.492 -70.312 -44.125 1 95.31 83 LEU A N 1
ATOM 651 C CA . LEU A 1 83 ? 13.438 -71.25 -44.656 1 95.31 83 LEU A CA 1
ATOM 652 C C . LEU A 1 83 ? 14.609 -70.562 -45.344 1 95.31 83 LEU A C 1
ATOM 654 O O . LEU A 1 83 ? 15.766 -71 -45.156 1 95.31 83 LEU A O 1
ATOM 658 N N . GLU A 1 84 ? 14.289 -69.5 -46.031 1 95.81 84 GLU A N 1
ATOM 659 C CA . GLU A 1 84 ? 15.336 -68.812 -46.75 1 95.81 84 GLU A CA 1
ATOM 660 C C . GLU A 1 84 ? 16.266 -68.062 -45.75 1 95.81 84 GLU A C 1
ATOM 662 O O . GLU A 1 84 ? 17.484 -68.125 -45.906 1 95.81 84 GLU A O 1
ATOM 667 N N . CYS A 1 85 ? 15.781 -67.5 -44.75 1 95.44 85 CYS A N 1
ATOM 668 C CA . CYS A 1 85 ? 16.578 -66.812 -43.719 1 95.44 85 CYS A CA 1
ATOM 669 C C . CYS A 1 85 ? 17.469 -67.812 -43 1 95.44 85 CYS A C 1
ATOM 671 O O . CYS A 1 85 ? 18.625 -67.562 -42.688 1 95.44 85 CYS A O 1
ATOM 673 N N . LYS A 1 86 ? 16.875 -69 -42.75 1 95.31 86 LYS A N 1
ATOM 674 C CA . LYS A 1 86 ? 17.609 -70.062 -42.062 1 95.31 86 LYS A CA 1
ATOM 675 C C . LYS A 1 86 ? 18.859 -70.438 -42.844 1 95.31 86 LYS A C 1
ATOM 677 O O . LYS A 1 86 ? 19.953 -70.562 -42.281 1 95.31 86 LYS A O 1
ATOM 682 N N . GLN A 1 87 ? 18.703 -70.438 -44.188 1 95.12 87 GLN A N 1
ATOM 683 C CA . GLN A 1 87 ? 19.797 -70.875 -45.062 1 95.12 87 GLN A CA 1
ATOM 684 C C . GLN A 1 87 ? 20.828 -69.75 -45.25 1 95.12 87 GLN A C 1
ATOM 686 O O . GLN A 1 87 ? 22.031 -70 -45.312 1 95.12 87 GLN A O 1
ATOM 691 N N . VAL A 1 88 ? 20.391 -68.5 -45.219 1 94.5 88 VAL A N 1
ATOM 692 C CA . VAL A 1 88 ? 21.25 -67.438 -45.562 1 94.5 88 VAL A CA 1
ATOM 693 C C . VAL A 1 88 ? 21.891 -66.812 -44.312 1 94.5 88 VAL A C 1
ATOM 695 O O . VAL A 1 88 ? 23.109 -66.562 -44.281 1 94.5 88 VAL A O 1
ATOM 698 N N . TYR A 1 89 ? 21.141 -66.625 -43.25 1 93.5 89 TYR A N 1
ATOM 699 C CA . TYR A 1 89 ? 21.609 -65.812 -42.125 1 93.5 89 TYR A CA 1
ATOM 700 C C . TYR A 1 89 ? 21.906 -66.688 -40.938 1 93.5 89 TYR A C 1
ATOM 702 O O . TYR A 1 89 ? 22.641 -66.312 -40.031 1 93.5 89 TYR A O 1
ATOM 710 N N . HIS A 1 90 ? 21.281 -67.938 -40.906 1 94.12 90 HIS A N 1
ATOM 711 C CA . HIS A 1 90 ? 21.406 -68.75 -39.719 1 94.12 90 HIS A CA 1
ATOM 712 C C . HIS A 1 90 ? 22.031 -70.125 -40.031 1 94.12 90 HIS A C 1
ATOM 714 O O . HIS A 1 90 ? 21.797 -71.062 -39.344 1 94.12 90 HIS A O 1
ATOM 720 N N . SER A 1 91 ? 22.625 -70.125 -41.188 1 92.25 91 SER A N 1
ATOM 721 C CA . SER A 1 91 ? 23.203 -71.438 -41.656 1 92.25 91 SER A CA 1
ATOM 722 C C . SER A 1 91 ? 24.312 -71.875 -40.719 1 92.25 91 SER A C 1
ATOM 724 O O . SER A 1 91 ? 24.562 -73.062 -40.594 1 92.25 91 SER A O 1
ATOM 726 N N . LYS A 1 92 ? 24.906 -70.938 -40.062 1 92.94 92 LYS A N 1
ATOM 727 C CA . LYS A 1 92 ? 26.047 -71.25 -39.219 1 92.94 92 LYS A CA 1
ATOM 728 C C . LYS A 1 92 ? 25.625 -71.375 -37.781 1 92.94 92 LYS A C 1
ATOM 730 O O . LYS A 1 92 ? 26.469 -71.688 -36.906 1 92.94 92 LYS A O 1
ATOM 735 N N . CYS A 1 93 ? 24.422 -71.25 -37.5 1 93.25 93 CYS A N 1
ATOM 736 C CA . CYS A 1 93 ? 23.938 -71.375 -36.125 1 93.25 93 CYS A CA 1
ATOM 737 C C . CYS A 1 93 ? 23.891 -72.812 -35.688 1 93.25 93 CYS A C 1
ATOM 739 O O . CYS A 1 93 ? 23.75 -73.75 -36.531 1 93.25 93 CYS A O 1
ATOM 741 N N . VAL A 1 94 ? 24.078 -73 -34.469 1 91 94 VAL A N 1
ATOM 742 C CA . VAL A 1 94 ? 24.219 -74.375 -33.906 1 91 94 VAL A CA 1
ATOM 743 C C . VAL A 1 94 ? 22.875 -75.062 -33.969 1 91 94 VAL A C 1
ATOM 745 O O . VAL A 1 94 ? 22.812 -76.25 -34.281 1 91 94 VAL A O 1
ATOM 748 N N . LYS A 1 95 ? 21.797 -74.375 -33.625 1 93.38 95 LYS A N 1
ATOM 749 C CA . LYS A 1 95 ? 20.5 -75.062 -33.531 1 93.38 95 LYS A CA 1
ATOM 750 C C . LYS A 1 95 ? 19.391 -74.188 -34.125 1 93.38 95 LYS A C 1
ATOM 752 O O . LYS A 1 95 ? 19.094 -73.125 -33.656 1 93.38 95 LYS A O 1
ATOM 757 N N . THR A 1 96 ? 18.828 -74.688 -35.188 1 93.69 96 THR A N 1
ATOM 758 C CA . THR A 1 96 ? 17.609 -74.188 -35.781 1 93.69 96 THR A CA 1
ATOM 759 C C . THR A 1 96 ? 16.547 -75.25 -35.844 1 93.69 96 THR A C 1
ATOM 761 O O . THR A 1 96 ? 16.812 -76.375 -36.344 1 93.69 96 THR A O 1
ATOM 764 N N . GLU A 1 97 ? 15.469 -74.938 -35.219 1 94.62 97 GLU A N 1
ATOM 765 C CA . GLU A 1 97 ? 14.438 -75.938 -35.125 1 94.62 97 GLU A CA 1
ATOM 766 C C . GLU A 1 97 ? 13.117 -75.438 -35.719 1 94.62 97 GLU A C 1
ATOM 768 O O . GLU A 1 97 ? 12.844 -74.25 -35.719 1 94.62 97 GLU A O 1
ATOM 773 N N . HIS A 1 98 ? 12.391 -76.438 -36.219 1 94.31 98 HIS A N 1
ATOM 774 C CA . HIS A 1 98 ? 11.047 -76.125 -36.688 1 94.31 98 HIS A CA 1
ATOM 775 C C . HIS A 1 98 ? 10.148 -75.75 -35.5 1 94.31 98 HIS A C 1
ATOM 777 O O . HIS A 1 98 ? 10.219 -76.312 -34.438 1 94.31 98 HIS A O 1
ATOM 783 N N . ILE A 1 99 ? 9.227 -74.75 -35.688 1 92.56 99 ILE A N 1
ATOM 784 C CA . ILE A 1 99 ? 8.422 -74.188 -34.625 1 92.56 99 ILE A CA 1
ATOM 785 C C . ILE A 1 99 ? 7.496 -75.25 -34.031 1 92.56 99 ILE A C 1
ATOM 787 O O . ILE A 1 99 ? 7.141 -75.188 -32.844 1 92.56 99 ILE A O 1
ATOM 791 N N . ASP A 1 100 ? 7.176 -76.25 -34.844 1 89.94 100 ASP A N 1
ATOM 792 C CA . ASP A 1 100 ? 6.293 -77.25 -34.375 1 89.94 100 ASP A CA 1
ATOM 793 C C . ASP A 1 100 ? 6.922 -78 -33.188 1 89.94 100 ASP A C 1
ATOM 795 O O . ASP A 1 100 ? 6.215 -78.5 -32.281 1 89.94 100 ASP A O 1
ATOM 799 N N . VAL A 1 101 ? 8.172 -78.062 -33.188 1 91.56 101 VAL A N 1
ATOM 800 C CA . VAL A 1 101 ? 8.898 -78.75 -32.156 1 91.56 101 VAL A CA 1
ATOM 801 C C . VAL A 1 101 ? 8.977 -77.875 -30.906 1 91.56 101 VAL A C 1
ATOM 803 O O . VAL A 1 101 ? 8.703 -78.375 -29.797 1 91.56 101 VAL A O 1
ATOM 806 N N . LEU A 1 102 ? 9.266 -76.688 -31.141 1 91.81 102 LEU A N 1
ATOM 807 C CA . LEU A 1 102 ? 9.5 -75.75 -30.031 1 91.81 102 LEU A CA 1
ATOM 808 C C . LEU A 1 102 ? 8.188 -75.375 -29.375 1 91.81 102 LEU A C 1
ATOM 810 O O . LEU A 1 102 ? 8.164 -75 -28.188 1 91.81 102 LEU A O 1
ATOM 814 N N . ALA A 1 103 ? 7.039 -75.438 -30.078 1 92.94 103 ALA A N 1
ATOM 815 C CA . ALA A 1 103 ? 5.754 -74.938 -29.625 1 92.94 103 ALA A CA 1
ATOM 816 C C . ALA A 1 103 ? 4.977 -76 -28.859 1 92.94 103 ALA A C 1
ATOM 818 O O . ALA A 1 103 ? 3.934 -75.688 -28.266 1 92.94 103 ALA A O 1
ATOM 819 N N . LYS A 1 104 ? 5.375 -77.188 -28.922 1 89.31 104 LYS A N 1
ATOM 820 C CA . LYS A 1 104 ? 4.617 -78.312 -28.375 1 89.31 104 LYS A CA 1
ATOM 821 C C . LYS A 1 104 ? 4.141 -78 -26.969 1 89.31 104 LYS A C 1
ATOM 823 O O . LYS A 1 104 ? 2.973 -78.25 -26.641 1 89.31 104 LYS A O 1
ATOM 828 N N . ASP A 1 105 ? 4.871 -77.5 -26.047 1 89.19 105 ASP A N 1
ATOM 829 C CA . ASP A 1 105 ? 4.473 -77.188 -24.688 1 89.19 105 ASP A CA 1
ATOM 830 C C . ASP A 1 105 ? 4.664 -75.75 -24.359 1 89.19 105 ASP A C 1
ATOM 832 O O . ASP A 1 105 ? 5.199 -75.375 -23.297 1 89.19 105 ASP A O 1
ATOM 836 N N . CYS A 1 106 ? 4.133 -75 -25.328 1 91.25 106 CYS A N 1
ATOM 837 C CA . CYS A 1 106 ? 4.359 -73.562 -25.219 1 91.25 106 CYS A CA 1
ATOM 838 C C . CYS A 1 106 ? 3.641 -73 -24 1 91.25 106 CYS A C 1
ATOM 840 O O . CYS A 1 106 ? 4.219 -72.25 -23.234 1 91.25 106 CYS A O 1
ATOM 842 N N . LYS A 1 107 ? 2.404 -73.312 -23.688 1 90.69 107 LYS A N 1
ATOM 843 C CA . LYS A 1 107 ? 1.598 -72.75 -22.609 1 90.69 107 LYS A CA 1
ATOM 844 C C . LYS A 1 107 ? 2.172 -73.125 -21.25 1 90.69 107 LYS A C 1
ATOM 846 O O . LYS A 1 107 ? 1.896 -72.5 -20.25 1 90.69 107 LYS A O 1
ATOM 851 N N . ASP A 1 108 ? 2.898 -74.25 -21.234 1 90.44 108 ASP A N 1
ATOM 852 C CA . ASP A 1 108 ? 3.502 -74.688 -19.984 1 90.44 108 ASP A CA 1
ATOM 853 C C . ASP A 1 108 ? 4.98 -74.312 -19.922 1 90.44 108 ASP A C 1
ATOM 855 O O . ASP A 1 108 ? 5.688 -74.688 -18.984 1 90.44 108 ASP A O 1
ATOM 859 N N . SER A 1 109 ? 5.41 -73.625 -20.906 1 91.38 109 SER A N 1
ATOM 860 C CA . SER A 1 109 ? 6.828 -73.312 -21 1 91.38 109 SER A CA 1
ATOM 861 C C . SER A 1 109 ? 7.176 -72.125 -20.094 1 91.38 109 SER A C 1
ATOM 863 O O . SER A 1 109 ? 6.297 -71.375 -19.672 1 91.38 109 SER A O 1
ATOM 865 N N . LYS A 1 110 ? 8.438 -72.062 -19.812 1 90.69 110 LYS A N 1
ATOM 866 C CA . LYS A 1 110 ? 8.953 -70.938 -19.016 1 90.69 110 LYS A CA 1
ATOM 867 C C . LYS A 1 110 ? 8.766 -69.625 -19.75 1 90.69 110 LYS A C 1
ATOM 869 O O . LYS A 1 110 ? 8.445 -68.625 -19.141 1 90.69 110 LYS A O 1
ATOM 874 N N . SER A 1 111 ? 8.891 -69.688 -21.047 1 89.19 111 SER A N 1
ATOM 875 C CA . SER A 1 111 ? 8.766 -68.5 -21.859 1 89.19 111 SER A CA 1
ATOM 876 C C . SER A 1 111 ? 7.355 -67.938 -21.766 1 89.19 111 SER A C 1
ATOM 878 O O . SER A 1 111 ? 7.18 -66.688 -21.703 1 89.19 111 SER A O 1
ATOM 880 N N . PHE A 1 112 ? 6.406 -68.75 -21.781 1 93.25 112 PHE A N 1
ATOM 881 C CA . PHE A 1 112 ? 5.012 -68.375 -21.641 1 93.25 112 PHE A CA 1
ATOM 882 C C . PHE A 1 112 ? 4.758 -67.688 -20.297 1 93.25 112 PHE A C 1
ATOM 884 O O . PHE A 1 112 ? 4.18 -66.625 -20.203 1 93.25 112 PHE A O 1
ATOM 891 N N . ILE A 1 113 ? 5.191 -68.312 -19.25 1 94.31 113 ILE A N 1
ATOM 892 C CA . ILE A 1 113 ? 4.969 -67.875 -17.891 1 94.31 113 ILE A CA 1
ATOM 893 C C . ILE A 1 113 ? 5.66 -66.5 -17.688 1 94.31 113 ILE A C 1
ATOM 895 O O . ILE A 1 113 ? 5.074 -65.562 -17.125 1 94.31 113 ILE A O 1
ATOM 899 N N . ASP A 1 114 ? 6.871 -66.375 -18.188 1 94.88 114 ASP A N 1
ATOM 900 C CA . ASP A 1 114 ? 7.629 -65.125 -18.078 1 94.88 114 ASP A CA 1
ATOM 901 C C . ASP A 1 114 ? 6.922 -64 -18.797 1 94.88 114 ASP A C 1
ATOM 903 O O . ASP A 1 114 ? 6.879 -62.875 -18.312 1 94.88 114 ASP A O 1
ATOM 907 N N . TYR A 1 115 ? 6.402 -64.312 -19.953 1 95.94 115 TYR A N 1
ATOM 908 C CA . TYR A 1 115 ? 5.688 -63.312 -20.75 1 95.94 115 TYR A CA 1
ATOM 909 C C . TYR A 1 115 ? 4.473 -62.812 -19.984 1 95.94 115 TYR A C 1
ATOM 911 O O . TYR A 1 115 ? 4.277 -61.594 -19.875 1 95.94 115 TYR A O 1
ATOM 919 N N . ARG A 1 116 ? 3.707 -63.688 -19.406 1 95.31 116 ARG A N 1
ATOM 920 C CA . ARG A 1 116 ? 2.529 -63.312 -18.625 1 95.31 116 ARG A CA 1
ATOM 921 C C . ARG A 1 116 ? 2.916 -62.469 -17.406 1 95.31 116 ARG A C 1
ATOM 923 O O . ARG A 1 116 ? 2.285 -61.469 -17.109 1 95.31 116 ARG A O 1
ATOM 930 N N . ASN A 1 117 ? 3.955 -62.906 -16.797 1 95.62 117 ASN A N 1
ATOM 931 C CA . ASN A 1 117 ? 4.414 -62.188 -15.602 1 95.62 117 ASN A CA 1
ATOM 932 C C . ASN A 1 117 ? 4.855 -60.75 -15.938 1 95.62 117 ASN A C 1
ATOM 934 O O . ASN A 1 117 ? 4.566 -59.812 -15.188 1 95.62 117 ASN A O 1
ATOM 938 N N . GLN A 1 118 ? 5.547 -60.625 -17.062 1 96.06 118 GLN A N 1
ATOM 939 C CA . GLN A 1 118 ? 6.008 -59.312 -17.484 1 96.06 118 GLN A CA 1
ATOM 940 C C . GLN A 1 118 ? 4.828 -58.406 -17.812 1 96.06 118 GLN A C 1
ATOM 942 O O . GLN A 1 118 ? 4.82 -57.219 -17.453 1 96.06 118 GLN A O 1
ATOM 947 N N . LEU A 1 119 ? 3.838 -59 -18.469 1 96.38 119 LEU A N 1
ATOM 948 C CA . LEU A 1 119 ? 2.637 -58.219 -18.797 1 96.38 119 LEU A CA 1
ATOM 949 C C . LEU A 1 119 ? 1.941 -57.75 -17.516 1 96.38 119 LEU A C 1
ATOM 951 O O . LEU A 1 119 ? 1.587 -56.562 -17.406 1 96.38 119 LEU A O 1
ATOM 955 N N . ASP A 1 120 ? 1.774 -58.594 -16.578 1 95.81 120 ASP A N 1
ATOM 956 C CA . ASP A 1 120 ? 1.102 -58.281 -15.312 1 95.81 120 ASP A CA 1
ATOM 957 C C . ASP A 1 120 ? 1.866 -57.219 -14.531 1 95.81 120 ASP A C 1
ATOM 959 O O . ASP A 1 120 ? 1.265 -56.281 -13.977 1 95.81 120 ASP A O 1
ATOM 963 N N . PHE A 1 121 ? 3.146 -57.406 -14.562 1 95.5 121 PHE A N 1
ATOM 964 C CA . PHE A 1 121 ? 3.973 -56.406 -13.867 1 95.5 121 PHE A CA 1
ATOM 965 C C . PHE A 1 121 ? 3.775 -55.031 -14.461 1 95.5 121 PHE A C 1
ATOM 967 O O . PHE A 1 121 ? 3.529 -54.062 -13.734 1 95.5 121 PHE A O 1
ATOM 974 N N . CYS A 1 122 ? 3.963 -54.906 -15.781 1 96 122 CYS A N 1
ATOM 975 C CA . CYS A 1 122 ? 3.84 -53.625 -16.453 1 96 122 CYS A CA 1
ATOM 976 C C . CYS A 1 122 ? 2.475 -53 -16.188 1 96 122 CYS A C 1
ATOM 978 O O . CYS A 1 122 ? 2.381 -51.844 -15.844 1 96 122 CYS A O 1
ATOM 980 N N . SER A 1 123 ? 1.387 -53.812 -16.312 1 95.44 123 SER A N 1
ATOM 981 C CA . SER A 1 123 ? 0.029 -53.312 -16.109 1 95.44 123 SER A CA 1
ATOM 982 C C . SER A 1 123 ? -0.161 -52.781 -14.703 1 95.44 123 SER A C 1
ATOM 984 O O . SER A 1 123 ? -0.651 -51.656 -14.523 1 95.44 123 SER A O 1
ATOM 986 N N . ASN A 1 124 ? 0.27 -53.5 -13.672 1 94.19 124 ASN A N 1
ATOM 987 C CA . ASN A 1 124 ? 0.104 -53.094 -12.281 1 94.19 124 ASN A CA 1
ATOM 988 C C . ASN A 1 124 ? 0.958 -51.875 -11.945 1 94.19 124 ASN A C 1
ATOM 990 O O . ASN A 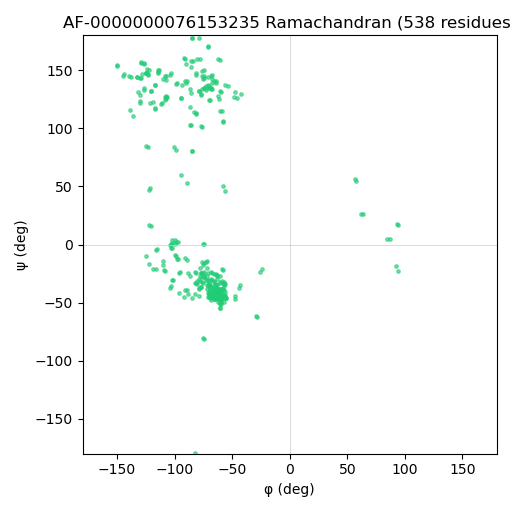1 124 ? 0.481 -50.938 -11.305 1 94.19 124 ASN A O 1
ATOM 994 N N . ALA A 1 125 ? 2.232 -51.938 -12.438 1 93.62 125 ALA A N 1
ATOM 995 C CA . ALA A 1 125 ? 3.168 -50.875 -12.148 1 93.62 125 ALA A CA 1
ATOM 996 C C . ALA A 1 125 ? 2.695 -49.562 -12.766 1 93.62 125 ALA A C 1
ATOM 998 O O . ALA A 1 125 ? 2.742 -48.5 -12.117 1 93.62 125 ALA A O 1
ATOM 999 N N . LEU A 1 126 ? 2.258 -49.625 -13.977 1 94.31 126 LEU A N 1
ATOM 1000 C CA . LEU A 1 126 ? 1.827 -48.406 -14.688 1 94.31 126 LEU A CA 1
ATOM 1001 C C . LEU A 1 126 ? 0.537 -47.875 -14.086 1 94.31 126 LEU A C 1
ATOM 1003 O O . LEU A 1 126 ? 0.383 -46.656 -13.945 1 94.31 126 LEU A O 1
ATOM 1007 N N . THR A 1 127 ? -0.441 -48.75 -13.711 1 93.06 127 THR A N 1
ATOM 1008 C CA . THR A 1 127 ? -1.668 -48.312 -13.047 1 93.06 127 THR A CA 1
ATOM 1009 C C . THR A 1 127 ? -1.353 -47.625 -11.734 1 93.06 127 THR A C 1
ATOM 1011 O O . THR A 1 127 ? -1.883 -46.531 -11.461 1 93.06 127 THR A O 1
ATOM 1014 N N . ASN A 1 128 ? -0.481 -48.156 -10.945 1 90.81 128 ASN A N 1
ATOM 1015 C CA . ASN A 1 128 ? -0.087 -47.594 -9.672 1 90.81 128 ASN A CA 1
ATOM 1016 C C . ASN A 1 128 ? 0.597 -46.219 -9.852 1 90.81 128 ASN A C 1
ATOM 1018 O O . ASN A 1 128 ? 0.302 -45.281 -9.133 1 90.81 128 ASN A O 1
ATOM 1022 N N . THR A 1 129 ? 1.508 -46.156 -10.82 1 90.88 129 THR A N 1
ATOM 1023 C CA . THR A 1 129 ? 2.213 -44.938 -11.102 1 90.88 129 THR A CA 1
ATOM 1024 C C . THR A 1 129 ? 1.23 -43.812 -11.453 1 90.88 129 THR A C 1
ATOM 1026 O O . THR A 1 129 ? 1.343 -42.688 -10.945 1 90.88 129 THR A O 1
ATOM 1029 N N . LYS A 1 130 ? 0.273 -44.094 -12.227 1 91.88 130 LYS A N 1
ATOM 1030 C CA . LYS A 1 130 ? -0.706 -43.094 -12.641 1 91.88 130 LYS A CA 1
ATOM 1031 C C . LYS A 1 130 ? -1.513 -42.594 -11.453 1 91.88 130 LYS A C 1
ATOM 1033 O O . LYS A 1 130 ? -1.761 -41.375 -11.328 1 91.88 130 LYS A O 1
ATOM 1038 N N . VAL A 1 131 ? -1.883 -43.531 -10.617 1 92.69 131 VAL A N 1
ATOM 1039 C CA . VAL A 1 131 ? -2.652 -43.156 -9.438 1 92.69 131 VAL A CA 1
ATOM 1040 C C . VAL A 1 131 ? -1.822 -42.219 -8.555 1 92.69 131 VAL A C 1
ATOM 1042 O O . VAL A 1 131 ? -2.312 -41.188 -8.094 1 92.69 131 VAL A O 1
ATOM 1045 N N . LEU A 1 132 ? -0.55 -42.562 -8.352 1 91.25 132 LEU A N 1
ATOM 1046 C CA . LEU A 1 132 ? 0.333 -41.781 -7.496 1 91.25 132 LEU A CA 1
ATOM 1047 C C . LEU A 1 132 ? 0.573 -40.406 -8.086 1 91.25 132 LEU A C 1
ATOM 1049 O O . LEU A 1 132 ? 0.562 -39.406 -7.363 1 91.25 132 LEU A O 1
ATOM 1053 N N . VAL A 1 133 ? 0.783 -40.344 -9.391 1 91.38 133 VAL A N 1
ATOM 1054 C CA . VAL A 1 133 ? 1.063 -39.094 -10.039 1 91.38 133 VAL A CA 1
ATOM 1055 C C . VAL A 1 133 ? -0.177 -38.188 -10 1 91.38 133 VAL A C 1
ATOM 1057 O O . VAL A 1 133 ? -0.078 -37 -9.734 1 91.38 133 VAL A O 1
ATOM 1060 N N . LYS A 1 134 ? -1.337 -38.75 -10.211 1 92.31 134 LYS A N 1
ATOM 1061 C CA . LYS A 1 134 ? -2.576 -38 -10.156 1 92.31 134 LYS A CA 1
ATOM 1062 C C . LYS A 1 134 ? -2.809 -37.438 -8.75 1 92.31 134 LYS A C 1
ATOM 1064 O O . LYS A 1 134 ? -3.244 -36.281 -8.602 1 92.31 134 LYS A O 1
ATOM 1069 N N . ASP A 1 135 ? -2.502 -38.25 -7.785 1 92.94 135 ASP A N 1
ATOM 1070 C CA . ASP A 1 135 ? -2.59 -37.781 -6.406 1 92.94 135 ASP A CA 1
ATOM 1071 C C . ASP A 1 135 ? -1.638 -36.594 -6.156 1 92.94 135 ASP A C 1
ATOM 1073 O O . ASP A 1 135 ? -1.996 -35.625 -5.48 1 92.94 135 ASP A O 1
ATOM 1077 N N . ASN A 1 136 ? -0.459 -36.719 -6.676 1 92.81 136 ASN A N 1
ATOM 1078 C CA . ASN A 1 136 ? 0.535 -35.656 -6.523 1 92.81 136 ASN A CA 1
ATOM 1079 C C . ASN A 1 136 ? 0.091 -34.375 -7.207 1 92.81 136 ASN A C 1
ATOM 1081 O O . ASN A 1 136 ? 0.28 -33.281 -6.664 1 92.81 136 ASN A O 1
ATOM 1085 N N . ILE A 1 137 ? -0.522 -34.469 -8.336 1 93.25 137 ILE A N 1
ATOM 1086 C CA . ILE A 1 137 ? -1.033 -33.312 -9.062 1 93.25 137 ILE A CA 1
ATOM 1087 C C . ILE A 1 137 ? -2.078 -32.594 -8.219 1 93.25 137 ILE A C 1
ATOM 1089 O O . ILE A 1 137 ? -2.031 -31.375 -8.07 1 93.25 137 ILE A O 1
ATOM 1093 N N . GLU A 1 138 ? -2.941 -33.375 -7.633 1 93.69 138 GLU A N 1
ATOM 1094 C CA . GLU A 1 138 ? -3.982 -32.781 -6.789 1 93.69 138 GLU A CA 1
ATOM 1095 C C . GLU A 1 138 ? -3.385 -32.125 -5.551 1 93.69 138 GLU A C 1
ATOM 1097 O O . GLU A 1 138 ? -3.791 -31.016 -5.172 1 93.69 138 GLU A O 1
ATOM 1102 N N . SER A 1 139 ? -2.412 -32.812 -4.969 1 93.38 139 SER A N 1
ATOM 1103 C CA . SER A 1 139 ? -1.773 -32.281 -3.768 1 93.38 139 SER A CA 1
ATOM 1104 C C . SER A 1 139 ? -1.047 -30.984 -4.059 1 93.38 139 SER A C 1
ATOM 1106 O O . SER A 1 139 ? -1.146 -30.016 -3.283 1 93.38 139 SER A O 1
ATOM 1108 N N . ILE A 1 140 ? -0.337 -30.906 -5.137 1 92.38 140 ILE A N 1
ATOM 1109 C CA . ILE A 1 140 ? 0.385 -29.703 -5.52 1 92.38 140 ILE A CA 1
ATOM 1110 C C . ILE A 1 140 ? -0.601 -28.547 -5.719 1 92.38 140 ILE A C 1
ATOM 1112 O O . ILE A 1 140 ? -0.341 -27.422 -5.305 1 92.38 140 ILE A O 1
ATOM 1116 N N . GLY A 1 141 ? -1.724 -28.875 -6.387 1 91.06 141 GLY A N 1
ATOM 1117 C CA . GLY A 1 141 ? -2.758 -27.859 -6.555 1 91.06 141 GLY A CA 1
ATOM 1118 C C . GLY A 1 141 ? -3.291 -27.328 -5.242 1 91.06 141 GLY A C 1
ATOM 1119 O O . GLY A 1 141 ? -3.422 -26.125 -5.066 1 91.06 141 GLY A O 1
ATOM 1120 N N . ARG A 1 142 ? -3.57 -28.156 -4.309 1 92.56 142 ARG A N 1
ATOM 1121 C CA . ARG A 1 142 ? -4.094 -27.766 -3 1 92.56 142 ARG A CA 1
ATOM 1122 C C . ARG A 1 142 ? -3.068 -26.953 -2.217 1 92.56 142 ARG A C 1
ATOM 1124 O O . ARG A 1 142 ? -3.404 -25.922 -1.628 1 92.56 142 ARG A O 1
ATOM 1131 N N . ASP A 1 143 ? -1.816 -27.469 -2.205 1 89.62 143 ASP A N 1
ATOM 1132 C CA . ASP A 1 143 ? -0.751 -26.781 -1.485 1 89.62 143 ASP A CA 1
ATOM 1133 C C . ASP A 1 143 ? -0.519 -25.391 -2.059 1 89.62 143 ASP A C 1
ATOM 1135 O O . ASP A 1 143 ? -0.331 -24.422 -1.312 1 89.62 143 ASP A O 1
ATOM 1139 N N . SER A 1 144 ? -0.485 -25.266 -3.367 1 91 144 SER A N 1
ATOM 1140 C CA . SER A 1 144 ? -0.319 -23.984 -4.035 1 91 144 SER A CA 1
ATOM 1141 C C . SER A 1 144 ? -1.413 -23 -3.623 1 91 144 SER A C 1
ATOM 1143 O O . SER A 1 144 ? -1.134 -21.828 -3.332 1 91 144 SER A O 1
ATOM 1145 N N . GLU A 1 145 ? -2.654 -23.438 -3.588 1 91.25 145 GLU A N 1
ATOM 1146 C CA . GLU A 1 145 ? -3.777 -22.578 -3.197 1 91.25 145 GLU A CA 1
ATOM 1147 C C . GLU A 1 145 ? -3.646 -22.125 -1.747 1 91.25 145 GLU A C 1
ATOM 1149 O O . GLU A 1 145 ? -3.912 -20.969 -1.429 1 91.25 145 GLU A O 1
ATOM 1154 N N . GLN A 1 146 ? -3.26 -23.062 -0.901 1 89.88 146 GLN A N 1
ATOM 1155 C CA . GLN A 1 146 ? -3.076 -22.734 0.507 1 89.88 146 GLN A CA 1
ATOM 1156 C C . GLN A 1 146 ? -1.991 -21.672 0.685 1 89.88 146 GLN A C 1
ATOM 1158 O O . GLN A 1 146 ? -2.158 -20.719 1.459 1 89.88 146 GLN A O 1
ATOM 1163 N N . ILE A 1 147 ? -0.901 -21.812 -0.042 1 87.75 147 ILE A N 1
ATOM 1164 C CA . ILE A 1 147 ? 0.208 -20.875 0.026 1 87.75 147 ILE A CA 1
ATOM 1165 C C . ILE A 1 147 ? -0.242 -19.5 -0.501 1 87.75 147 ILE A C 1
ATOM 1167 O O . ILE A 1 147 ? 0.053 -18.469 0.101 1 87.75 147 ILE A O 1
ATOM 1171 N N . LYS A 1 148 ? -0.96 -19.547 -1.604 1 87.5 148 LYS A N 1
ATOM 1172 C CA . LYS A 1 148 ? -1.498 -18.328 -2.18 1 87.5 148 LYS A CA 1
ATOM 1173 C C . LYS A 1 148 ? -2.361 -17.578 -1.17 1 87.5 148 LYS A C 1
ATOM 1175 O O . LYS A 1 148 ? -2.244 -16.359 -1.03 1 87.5 148 LYS A O 1
ATOM 1180 N N . ASN A 1 149 ? -3.203 -18.328 -0.488 1 86.5 149 ASN A N 1
ATOM 1181 C CA . ASN A 1 149 ? -4.082 -17.734 0.511 1 86.5 149 ASN A CA 1
ATOM 1182 C C . ASN A 1 149 ? -3.291 -17.156 1.682 1 86.5 149 ASN A C 1
ATOM 1184 O O . ASN A 1 149 ? -3.621 -16.078 2.191 1 86.5 149 ASN A O 1
ATOM 1188 N N . THR A 1 150 ? -2.279 -17.906 2.053 1 81.38 150 THR A N 1
ATOM 1189 C CA . THR A 1 150 ? -1.432 -17.438 3.146 1 81.38 150 THR A CA 1
ATOM 1190 C C . THR A 1 150 ? -0.741 -16.125 2.779 1 81.38 150 THR A C 1
ATOM 1192 O O . THR A 1 150 ? -0.729 -15.188 3.57 1 81.38 150 THR A O 1
ATOM 1195 N N . ILE A 1 151 ? -0.212 -15.938 1.538 1 77.69 151 ILE A N 1
ATOM 1196 C CA . ILE A 1 151 ? 0.449 -14.734 1.043 1 77.69 151 ILE A CA 1
ATOM 1197 C C . ILE A 1 151 ? -0.566 -13.602 0.918 1 77.69 151 ILE A C 1
ATOM 1199 O O . ILE A 1 151 ? -0.277 -12.453 1.278 1 77.69 151 ILE A O 1
ATOM 1203 N N . GLY A 1 152 ? -1.753 -13.906 0.403 1 76.62 152 GLY A N 1
ATOM 1204 C CA . GLY A 1 152 ? -2.803 -12.922 0.214 1 76.62 152 GLY A CA 1
ATOM 1205 C C . GLY A 1 152 ? -3.279 -12.297 1.513 1 76.62 152 GLY A C 1
ATOM 1206 O O . GLY A 1 152 ? -3.498 -11.086 1.585 1 76.62 152 GLY A O 1
ATOM 1207 N N . SER A 1 153 ? -3.514 -13.078 2.518 1 76.44 153 SER A N 1
ATOM 1208 C CA . SER A 1 153 ? -3.979 -12.578 3.809 1 76.44 153 SER A CA 1
ATOM 1209 C C . SER A 1 153 ? -2.975 -11.602 4.418 1 76.44 153 SER A C 1
ATOM 1211 O O . SER A 1 153 ? -3.363 -10.625 5.055 1 76.44 153 SER A O 1
ATOM 1213 N N . SER A 1 154 ? -1.702 -11.758 4.199 1 69.25 154 SER A N 1
ATOM 1214 C CA . SER A 1 154 ? -0.654 -10.859 4.684 1 69.25 154 SER A CA 1
ATOM 1215 C C . SER A 1 154 ? -0.698 -9.516 3.967 1 69.25 154 SER A C 1
ATOM 1217 O O . SER A 1 154 ? -0.528 -8.469 4.59 1 69.25 154 SER A O 1
ATOM 1219 N N . ARG A 1 155 ? -1.082 -9.477 2.654 1 68.88 155 ARG A N 1
ATOM 1220 C CA . ARG A 1 155 ? -1.16 -8.273 1.828 1 68.88 155 ARG A CA 1
ATOM 1221 C C . ARG A 1 155 ? -2.326 -7.391 2.256 1 68.88 155 ARG A C 1
ATOM 1223 O O . ARG A 1 155 ? -2.193 -6.164 2.328 1 68.88 155 ARG A O 1
ATOM 1230 N N . ASP A 1 156 ? -3.432 -8.023 2.467 1 69.25 156 ASP A N 1
ATOM 1231 C CA . ASP A 1 156 ? -4.617 -7.262 2.852 1 69.25 156 ASP A CA 1
ATOM 1232 C C . ASP A 1 156 ? -4.367 -6.457 4.125 1 69.25 156 ASP A C 1
ATOM 1234 O O . ASP A 1 156 ? -4.766 -5.293 4.219 1 69.25 156 ASP A O 1
ATOM 1238 N N . ASN A 1 157 ? -3.656 -7.031 5.016 1 67.19 157 ASN A N 1
ATOM 1239 C CA . ASN A 1 157 ? -3.354 -6.352 6.27 1 67.19 157 ASN A CA 1
ATOM 1240 C C . ASN A 1 157 ? -2.436 -5.152 6.051 1 67.19 157 ASN A C 1
ATOM 1242 O O . ASN A 1 157 ? -2.621 -4.102 6.664 1 67.19 157 ASN A O 1
ATOM 1246 N N . LYS A 1 158 ? -1.633 -5.18 5.141 1 72.81 158 LYS A N 1
ATOM 1247 C CA . LYS A 1 158 ? -0.682 -4.105 4.859 1 72.81 158 LYS A CA 1
ATOM 1248 C C . LYS A 1 158 ? -1.355 -2.953 4.121 1 72.81 158 LYS A C 1
ATOM 1250 O O . LYS A 1 158 ? -1.032 -1.787 4.355 1 72.81 158 LYS A O 1
ATOM 1255 N N . THR A 1 159 ? -2.256 -3.428 3.258 1 68.19 159 THR A N 1
ATOM 1256 C CA . THR A 1 159 ? -2.994 -2.396 2.533 1 68.19 159 THR A CA 1
ATOM 1257 C C . THR A 1 159 ? -3.801 -1.532 3.496 1 68.19 159 THR A C 1
ATOM 1259 O O . THR A 1 159 ? -3.852 -0.309 3.346 1 68.19 159 THR A O 1
ATOM 1262 N N . VAL A 1 160 ? -4.41 -2.209 4.402 1 70.38 160 VAL A N 1
ATOM 1263 C CA . VAL A 1 160 ? -5.191 -1.489 5.402 1 70.38 160 VAL A CA 1
ATOM 1264 C C . VAL A 1 160 ? -4.277 -0.572 6.211 1 70.38 160 VAL A C 1
ATOM 1266 O O . VAL A 1 160 ? -4.633 0.574 6.496 1 70.38 160 VAL A O 1
ATOM 1269 N N . GLU A 1 161 ? -3.098 -1.049 6.492 1 72.06 161 GLU A N 1
ATOM 1270 C CA . GLU A 1 161 ? -2.137 -0.257 7.258 1 72.06 161 GLU A CA 1
ATOM 1271 C C . GLU A 1 161 ? -1.688 0.973 6.473 1 72.06 161 GLU A C 1
ATOM 1273 O O . GLU A 1 161 ? -1.543 2.059 7.039 1 72.06 161 GLU A O 1
ATOM 1278 N N . ALA A 1 162 ? -1.506 0.82 5.188 1 72.75 162 ALA A N 1
ATOM 1279 C CA . ALA A 1 162 ? -1.103 1.94 4.34 1 72.75 162 ALA A CA 1
ATOM 1280 C C . ALA A 1 162 ? -2.197 3.002 4.277 1 72.75 162 ALA A C 1
ATOM 1282 O O . ALA A 1 162 ? -1.91 4.199 4.305 1 72.75 162 ALA A O 1
ATOM 1283 N N . GLU A 1 163 ? -3.396 2.559 4.148 1 75.06 163 GLU A N 1
ATOM 1284 C CA . GLU A 1 163 ? -4.52 3.49 4.133 1 75.06 163 GLU A CA 1
ATOM 1285 C C . GLU A 1 163 ? -4.617 4.266 5.441 1 75.06 163 GLU A C 1
ATOM 1287 O O . GLU A 1 163 ? -4.879 5.469 5.441 1 75.06 163 GLU A O 1
ATOM 1292 N N . TYR A 1 164 ? -4.445 3.578 6.527 1 79.06 164 TYR A N 1
ATOM 1293 C CA . TYR A 1 164 ? -4.48 4.215 7.84 1 79.06 164 TYR A CA 1
ATOM 1294 C C . TYR A 1 164 ? -3.391 5.273 7.961 1 79.06 164 TYR A C 1
ATOM 1296 O O . TYR A 1 164 ? -3.625 6.355 8.5 1 79.06 164 TYR A O 1
ATOM 1304 N N . GLU A 1 165 ? -2.252 4.992 7.418 1 78.12 165 GLU A N 1
ATOM 1305 C CA . GLU A 1 165 ? -1.142 5.938 7.477 1 78.12 165 GLU A CA 1
ATOM 1306 C C . GLU A 1 165 ? -1.458 7.207 6.691 1 78.12 165 GLU A C 1
ATOM 1308 O O . GLU A 1 165 ? -1.102 8.312 7.113 1 78.12 165 GLU A O 1
ATOM 1313 N N . LEU A 1 166 ? -2.086 7.074 5.551 1 79.69 166 LEU A N 1
ATOM 1314 C CA . LEU A 1 166 ? -2.492 8.234 4.77 1 79.69 166 LEU A CA 1
ATOM 1315 C C . LEU A 1 166 ? -3.471 9.102 5.555 1 79.69 166 LEU A C 1
ATOM 1317 O O . LEU A 1 166 ? -3.359 10.336 5.543 1 79.69 166 LEU A O 1
ATOM 1321 N N . GLN A 1 167 ? -4.375 8.438 6.207 1 82.44 167 GLN A N 1
ATOM 1322 C CA . GLN A 1 167 ? -5.348 9.172 7.016 1 82.44 167 GLN A CA 1
ATOM 1323 C C . GLN A 1 167 ? -4.66 9.898 8.164 1 82.44 167 GLN A C 1
ATOM 1325 O O . GLN A 1 167 ? -5.039 11.023 8.508 1 82.44 167 GLN A O 1
ATOM 1330 N N . LEU A 1 168 ? -3.67 9.258 8.688 1 83.81 168 LEU A N 1
ATOM 1331 C CA . LEU A 1 168 ? -2.93 9.852 9.797 1 83.81 168 LEU A CA 1
ATOM 1332 C C . LEU A 1 168 ? -2.186 11.102 9.336 1 83.81 168 LEU A C 1
ATOM 1334 O O . LEU A 1 168 ? -2.139 12.102 10.062 1 83.81 168 LEU A O 1
ATOM 1338 N N . LYS A 1 169 ? -1.645 11.094 8.117 1 86.25 169 LYS A N 1
ATOM 1339 C CA . LYS A 1 169 ? -0.933 12.25 7.582 1 86.25 169 LYS A CA 1
ATOM 1340 C C . LYS A 1 169 ? -1.881 13.43 7.363 1 86.25 169 LYS A C 1
ATOM 1342 O O . LYS A 1 169 ? -1.531 14.578 7.648 1 86.25 169 LYS A O 1
ATOM 1347 N N . GLU A 1 170 ? -3.014 13.062 6.883 1 88 170 GLU A N 1
ATOM 1348 C CA . GLU A 1 170 ? -4.012 14.117 6.684 1 88 170 GLU A CA 1
ATOM 1349 C C . GLU A 1 170 ? -4.461 14.711 8.016 1 88 170 GLU A C 1
ATOM 1351 O O . GLU A 1 170 ? -4.633 15.922 8.133 1 88 170 GLU A O 1
ATOM 1356 N N . HIS A 1 171 ? -4.676 13.883 8.992 1 88.38 171 HIS A N 1
ATOM 1357 C CA . HIS A 1 171 ? -5.059 14.336 10.328 1 88.38 171 HIS A CA 1
ATOM 1358 C C . HIS A 1 171 ? -3.98 15.227 10.938 1 88.38 171 HIS A C 1
ATOM 1360 O O . HIS A 1 171 ? -4.289 16.266 11.531 1 88.38 171 HIS A O 1
ATOM 1366 N N . LEU A 1 172 ? -2.76 14.852 10.742 1 89.88 172 LEU A N 1
ATOM 1367 C CA . LEU A 1 172 ? -1.64 15.648 11.227 1 89.88 172 LEU A CA 1
ATOM 1368 C C . LEU A 1 172 ? -1.647 17.047 10.602 1 89.88 172 LEU A C 1
ATOM 1370 O O . LEU A 1 172 ? -1.488 18.047 11.305 1 89.88 172 LEU A O 1
ATOM 1374 N N . LYS A 1 173 ? -1.862 17.078 9.266 1 91.19 173 LYS A N 1
ATOM 1375 C CA . LYS A 1 173 ? -1.897 18.344 8.547 1 91.19 173 LYS A CA 1
ATOM 1376 C C . LYS A 1 173 ? -2.998 19.25 9.094 1 91.19 173 LYS A C 1
ATOM 1378 O O . LYS A 1 173 ? -2.768 20.438 9.344 1 91.19 173 LYS A O 1
ATOM 1383 N N . ARG A 1 174 ? -4.145 18.641 9.281 1 91.06 174 ARG A N 1
ATOM 1384 C CA . ARG A 1 174 ? -5.285 19.391 9.773 1 91.06 174 ARG A CA 1
ATOM 1385 C C . ARG A 1 174 ? -5.02 19.922 11.18 1 91.06 174 ARG A C 1
ATOM 1387 O O . ARG A 1 174 ? -5.254 21.109 11.453 1 91.06 174 ARG A O 1
ATOM 1394 N N . MET A 1 175 ? -4.477 19.109 12.086 1 90.12 175 MET A N 1
ATOM 1395 C CA . MET A 1 175 ? -4.215 19.484 13.469 1 90.12 175 MET A CA 1
ATOM 1396 C C . MET A 1 175 ? -3.131 20.562 13.539 1 90.12 175 MET A C 1
ATOM 1398 O O . MET A 1 175 ? -3.229 21.5 14.336 1 90.12 175 MET A O 1
ATOM 1402 N N . THR A 1 176 ? -2.152 20.359 12.703 1 92.44 176 THR A N 1
ATOM 1403 C CA . THR A 1 176 ? -1.084 21.359 12.656 1 92.44 176 THR A CA 1
ATOM 1404 C C . THR A 1 176 ? -1.629 22.719 12.227 1 92.44 176 THR A C 1
ATOM 1406 O O . THR A 1 176 ? -1.315 23.734 12.852 1 92.44 176 THR A O 1
ATOM 1409 N N . GLN A 1 177 ? -2.453 22.734 11.219 1 93.12 177 GLN A N 1
ATOM 1410 C CA . GLN A 1 177 ? -3.037 23.969 10.727 1 93.12 177 GLN A CA 1
ATOM 1411 C C . GLN A 1 177 ? -3.891 24.641 11.797 1 93.12 177 GLN A C 1
ATOM 1413 O O . GLN A 1 177 ? -3.871 25.859 11.93 1 93.12 177 GLN A O 1
ATOM 1418 N N . GLU A 1 178 ? -4.617 23.859 12.531 1 92.38 178 GLU A N 1
ATOM 1419 C CA . GLU A 1 178 ? -5.453 24.391 13.602 1 92.38 178 GLU A CA 1
ATOM 1420 C C . GLU A 1 178 ? -4.605 25.031 14.695 1 92.38 178 GLU A C 1
ATOM 1422 O O . GLU A 1 178 ? -4.93 26.109 15.188 1 92.38 178 GLU A O 1
ATOM 1427 N N . CYS A 1 179 ? -3.527 24.359 15.055 1 91.88 179 CYS A N 1
ATOM 1428 C CA . CYS A 1 179 ? -2.613 24.906 16.047 1 91.88 179 CYS A CA 1
ATOM 1429 C C . CYS A 1 179 ? -1.997 26.219 15.586 1 91.88 179 CYS A C 1
ATOM 1431 O O . CYS A 1 179 ? -1.997 27.203 16.312 1 91.88 179 CYS A O 1
ATOM 1433 N N . LEU A 1 180 ? -1.536 26.25 14.32 1 93.19 180 LEU A N 1
ATOM 1434 C CA . LEU A 1 180 ? -0.878 27.422 13.766 1 93.19 180 LEU A CA 1
ATOM 1435 C C . LEU A 1 180 ? -1.851 28.594 13.68 1 93.19 180 LEU A C 1
ATOM 1437 O O . LEU A 1 180 ? -1.482 29.734 13.961 1 93.19 180 LEU A O 1
ATOM 1441 N N . SER A 1 181 ? -3.09 28.297 13.312 1 93.56 181 SER A N 1
ATOM 1442 C CA . SER A 1 181 ? -4.113 29.344 13.219 1 93.56 181 SER A CA 1
ATOM 1443 C C . SER A 1 181 ? -4.379 29.969 14.578 1 93.56 181 SER A C 1
ATOM 1445 O O . SER A 1 181 ? -4.488 31.203 14.688 1 93.56 181 SER A O 1
ATOM 1447 N N . THR A 1 182 ? -4.469 29.141 15.578 1 91.88 182 THR A N 1
ATOM 1448 C CA . THR A 1 182 ? -4.691 29.625 16.938 1 91.88 182 THR A CA 1
ATOM 1449 C C . THR A 1 182 ? -3.537 30.516 17.391 1 91.88 182 THR A C 1
ATOM 1451 O O . THR A 1 182 ? -3.76 31.594 17.938 1 91.88 182 THR A O 1
ATOM 1454 N N . LEU A 1 183 ? -2.338 30.109 17.125 1 92.25 183 LEU A N 1
ATOM 1455 C CA . LEU A 1 183 ? -1.155 30.844 17.547 1 92.25 183 LEU A CA 1
ATOM 1456 C C . LEU A 1 183 ? -1.026 32.156 16.766 1 92.25 183 LEU A C 1
ATOM 1458 O O . LEU A 1 183 ? -0.665 33.188 17.344 1 92.25 183 LEU A O 1
ATOM 1462 N N . GLN A 1 184 ? -1.385 32.125 15.5 1 93.25 184 GLN A N 1
ATOM 1463 C CA . GLN A 1 184 ? -1.343 33.312 14.672 1 93.25 184 GLN A CA 1
ATOM 1464 C C . GLN A 1 184 ? -2.34 34.375 15.172 1 93.25 184 GLN A C 1
ATOM 1466 O O . GLN A 1 184 ? -2.053 35.562 15.148 1 93.25 184 GLN A O 1
ATOM 1471 N N . LYS A 1 185 ? -3.484 33.906 15.586 1 92.81 185 LYS A N 1
ATOM 1472 C CA . LYS A 1 185 ? -4.469 34.844 16.156 1 92.81 185 LYS A CA 1
ATOM 1473 C C . LYS A 1 185 ? -3.932 35.5 17.422 1 92.81 185 LYS A C 1
ATOM 1475 O O . LYS A 1 185 ? -4.125 36.688 17.625 1 92.81 185 LYS A O 1
ATOM 1480 N N . HIS A 1 186 ? -3.201 34.75 18.266 1 89.56 186 HIS A N 1
ATOM 1481 C CA . HIS A 1 186 ? -2.602 35.312 19.484 1 89.56 186 HIS A CA 1
ATOM 1482 C C . HIS A 1 186 ? -1.558 36.375 19.141 1 89.56 186 HIS A C 1
ATOM 1484 O O . HIS A 1 186 ? -1.484 37.406 19.797 1 89.56 186 HIS A O 1
ATOM 1490 N N . ILE A 1 187 ? -0.77 36.125 18.062 1 91.56 187 ILE A N 1
ATOM 1491 C CA . ILE A 1 187 ? 0.236 37.094 17.625 1 91.56 187 ILE A CA 1
ATOM 1492 C C . ILE A 1 187 ? -0.448 38.375 17.156 1 91.56 187 ILE A C 1
ATOM 1494 O O . ILE A 1 187 ? -0.021 39.469 17.484 1 91.56 187 ILE A O 1
ATOM 1498 N N . SER A 1 188 ? -1.497 38.156 16.391 1 93.38 188 SER A N 1
ATOM 1499 C CA . SER A 1 188 ? -2.223 39.281 15.852 1 93.38 188 SER A CA 1
ATOM 1500 C C . SER A 1 188 ? -2.812 40.156 16.969 1 93.38 188 SER A C 1
ATOM 1502 O O . SER A 1 188 ? -2.699 41.375 16.938 1 93.38 188 SER A O 1
ATOM 1504 N N . ASP A 1 189 ? -3.43 39.469 17.969 1 91.19 189 ASP A N 1
ATOM 1505 C CA . ASP A 1 189 ? -3.99 40.188 19.125 1 91.19 189 ASP A CA 1
ATOM 1506 C C . ASP A 1 189 ? -2.906 40.938 19.891 1 91.19 189 ASP A C 1
ATOM 1508 O O . ASP A 1 189 ? -3.094 42.094 20.25 1 91.19 189 ASP A O 1
ATOM 1512 N N . ALA A 1 190 ? -1.784 40.312 20.109 1 92.56 190 ALA A N 1
ATOM 1513 C CA . ALA A 1 190 ? -0.672 40.906 20.828 1 92.56 190 ALA A CA 1
ATOM 1514 C C . ALA A 1 190 ? -0.115 42.125 20.078 1 92.56 190 ALA A C 1
ATOM 1516 O O . ALA A 1 190 ? 0.216 43.125 20.672 1 92.56 190 ALA A O 1
ATOM 1517 N N . GLU A 1 191 ? -0.063 41.969 18.75 1 93.5 191 GLU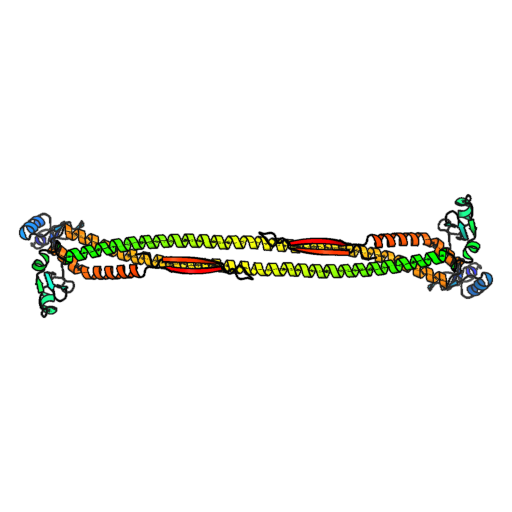 A N 1
ATOM 1518 C CA . GLU A 1 191 ? 0.473 43.031 17.922 1 93.5 191 GLU A CA 1
ATOM 1519 C C . GLU A 1 191 ? -0.439 44.281 17.953 1 93.5 191 GLU A C 1
ATOM 1521 O O . GLU A 1 191 ? 0.039 45.406 17.984 1 93.5 191 GLU A O 1
ATOM 1526 N N . GLU A 1 192 ? -1.722 44.031 17.938 1 93.06 192 GLU A N 1
ATOM 1527 C CA . GLU A 1 192 ? -2.676 45.156 18.031 1 93.06 192 GLU A CA 1
ATOM 1528 C C . GLU A 1 192 ? -2.531 45.875 19.344 1 93.06 192 GLU A C 1
ATOM 1530 O O . GLU A 1 192 ? -2.475 47.125 19.375 1 93.06 192 GLU A O 1
ATOM 1535 N N . MET A 1 193 ? -2.412 45.156 20.438 1 94.06 193 MET A N 1
ATOM 1536 C CA . MET A 1 193 ? -2.246 45.781 21.75 1 94.06 193 MET A CA 1
ATOM 1537 C C . MET A 1 193 ? -0.905 46.5 21.859 1 94.06 193 MET A C 1
ATOM 1539 O O . MET A 1 193 ? -0.811 47.562 22.484 1 94.06 193 MET A O 1
ATOM 1543 N N . GLU A 1 194 ? 0.095 45.844 21.25 1 94.44 194 GLU A N 1
ATOM 1544 C CA . GLU A 1 194 ? 1.424 46.469 21.25 1 94.44 194 GLU A CA 1
ATOM 1545 C C . GLU A 1 194 ? 1.424 47.781 20.516 1 94.44 194 GLU A C 1
ATOM 1547 O O . GLU A 1 194 ? 2.039 48.75 20.969 1 94.44 194 GLU A O 1
ATOM 1552 N N . ALA A 1 195 ? 0.733 47.812 19.406 1 94.06 195 ALA A N 1
ATOM 1553 C CA . ALA A 1 195 ? 0.644 49.062 18.625 1 94.06 195 ALA A CA 1
ATOM 1554 C C . ALA A 1 195 ? -0.009 50.156 19.438 1 94.06 195 ALA A C 1
ATOM 1556 O O . ALA A 1 195 ? 0.47 51.312 19.438 1 94.06 195 ALA A O 1
ATOM 1557 N N . ASN A 1 196 ? -1.063 49.844 20.125 1 92.69 196 ASN A N 1
ATOM 1558 C CA . ASN A 1 196 ? -1.749 50.812 20.984 1 92.69 196 ASN A CA 1
ATOM 1559 C C . ASN A 1 196 ? -0.85 51.281 22.125 1 92.69 196 ASN A C 1
ATOM 1561 O O . ASN A 1 196 ? -0.78 52.5 22.391 1 92.69 196 ASN A O 1
ATOM 1565 N N . THR A 1 197 ? -0.144 50.344 22.734 1 95.25 197 THR A N 1
ATOM 1566 C CA . THR A 1 197 ? 0.76 50.688 23.844 1 95.25 197 THR A CA 1
ATOM 1567 C C . THR A 1 197 ? 1.906 51.562 23.359 1 95.25 197 THR A C 1
ATOM 1569 O O . THR A 1 197 ? 2.275 52.531 24.031 1 95.25 197 THR A O 1
ATOM 1572 N N . GLU A 1 198 ? 2.406 51.25 22.234 1 95.19 198 GLU A N 1
ATOM 1573 C CA . GLU A 1 198 ? 3.508 52 21.688 1 95.19 198 GLU A CA 1
ATOM 1574 C C . GLU A 1 198 ? 3.068 53.438 21.359 1 95.19 198 GLU A C 1
ATOM 1576 O O . GLU A 1 198 ? 3.818 54.406 21.578 1 95.19 198 GLU A O 1
ATOM 1581 N N . ASN A 1 199 ? 1.905 53.531 20.797 1 93.94 199 ASN A N 1
ATOM 1582 C CA . ASN A 1 199 ? 1.367 54.875 20.5 1 93.94 199 ASN A CA 1
ATOM 1583 C C . ASN A 1 199 ? 1.209 55.719 21.766 1 93.94 199 ASN A C 1
ATOM 1585 O O . ASN A 1 199 ? 1.621 56.875 21.797 1 93.94 199 ASN A O 1
ATOM 1589 N N . LEU A 1 200 ? 0.656 55.125 22.797 1 94.62 200 LEU A N 1
ATOM 1590 C CA . LEU A 1 200 ? 0.489 55.844 24.062 1 94.62 200 LEU A CA 1
ATOM 1591 C C . LEU A 1 200 ? 1.841 56.219 24.656 1 94.62 200 LEU A C 1
ATOM 1593 O O . LEU A 1 200 ? 2.004 57.312 25.188 1 94.62 200 LEU A O 1
ATOM 1597 N N . ASP A 1 201 ? 2.756 55.281 24.531 1 95.69 201 ASP A N 1
ATOM 1598 C CA . ASP A 1 201 ? 4.102 55.5 25.062 1 95.69 201 ASP A CA 1
ATOM 1599 C C . ASP A 1 201 ? 4.777 56.656 24.344 1 95.69 201 ASP A C 1
ATOM 1601 O O . ASP A 1 201 ? 5.375 57.531 24.984 1 95.69 201 ASP A O 1
ATOM 1605 N N . ARG A 1 202 ? 4.648 56.688 23.062 1 94.19 202 ARG A N 1
ATOM 1606 C CA . ARG A 1 202 ? 5.227 57.781 22.266 1 94.19 202 ARG A CA 1
ATOM 1607 C C . ARG A 1 202 ? 4.613 59.125 22.656 1 94.19 202 ARG A C 1
ATOM 1609 O O . ARG A 1 202 ? 5.332 60.125 22.844 1 94.19 202 ARG A O 1
ATOM 1616 N N . LEU A 1 203 ? 3.311 59.125 22.828 1 93.81 203 LEU A N 1
ATOM 1617 C CA . LEU A 1 203 ? 2.617 60.375 23.203 1 93.81 203 LEU A CA 1
ATOM 1618 C C . LEU A 1 203 ? 2.977 60.781 24.625 1 93.81 203 LEU A C 1
ATOM 1620 O O . LEU A 1 203 ? 3.203 61.969 24.875 1 93.81 203 LEU A O 1
ATOM 1624 N N . PHE A 1 204 ? 3.029 59.781 25.453 1 94.62 204 PHE A N 1
ATOM 1625 C CA . PHE A 1 204 ? 3.418 60.062 26.828 1 94.62 204 PHE A CA 1
ATOM 1626 C C . PHE A 1 204 ? 4.797 60.688 26.891 1 94.62 204 PHE A C 1
ATOM 1628 O O . PHE A 1 204 ? 4.988 61.688 27.594 1 94.62 204 PHE A O 1
ATOM 1635 N N . ASP A 1 205 ? 5.695 60.188 26.172 1 93.5 205 ASP A N 1
ATOM 1636 C CA . ASP A 1 205 ? 7.055 60.719 26.125 1 93.5 205 ASP A CA 1
ATOM 1637 C C . ASP A 1 205 ? 7.074 62.125 25.5 1 93.5 205 ASP A C 1
ATOM 1639 O O . ASP A 1 205 ? 7.785 63 25.969 1 93.5 205 ASP A O 1
ATOM 1643 N N . PHE A 1 206 ? 6.34 62.25 24.484 1 93.38 206 PHE A N 1
ATOM 1644 C CA . PHE A 1 206 ? 6.277 63.531 23.812 1 93.38 206 PHE A CA 1
ATOM 1645 C C . PHE A 1 206 ? 5.773 64.625 24.75 1 93.38 206 PHE A C 1
ATOM 1647 O O . PHE A 1 206 ? 6.434 65.625 24.938 1 93.38 206 PHE A O 1
ATOM 1654 N N . TYR A 1 207 ? 4.629 64.375 25.422 1 92.5 207 TYR A N 1
ATOM 1655 C CA . TYR A 1 207 ? 4.027 65.375 26.297 1 92.5 207 TYR A CA 1
ATOM 1656 C C . TYR A 1 207 ? 4.832 65.562 27.594 1 92.5 207 TYR A C 1
ATOM 1658 O O . TYR A 1 207 ? 4.879 66.625 28.172 1 92.5 207 TYR A O 1
ATOM 1666 N N . GLY A 1 208 ? 5.48 64.5 27.922 1 89.56 208 GLY A N 1
ATOM 1667 C CA . GLY A 1 208 ? 6.328 64.562 29.094 1 89.56 208 GLY A CA 1
ATOM 1668 C C . GLY A 1 208 ? 7.562 65.438 28.906 1 89.56 208 GLY A C 1
ATOM 1669 O O . GLY A 1 208 ? 7.973 66.125 29.812 1 89.56 208 GLY A O 1
ATOM 1670 N N . LYS A 1 209 ? 8.109 65.438 27.766 1 90.62 209 LYS A N 1
ATOM 1671 C CA . LYS A 1 209 ? 9.352 66.125 27.469 1 90.62 209 LYS A CA 1
ATOM 1672 C C . LYS A 1 209 ? 9.062 67.562 26.984 1 90.62 209 LYS A C 1
ATOM 1674 O O . LYS A 1 209 ? 9.789 68.5 27.312 1 90.62 209 LYS A O 1
ATOM 1679 N N . THR A 1 210 ? 8 67.625 26.203 1 88.94 210 THR A N 1
ATOM 1680 C CA . THR A 1 210 ? 7.785 68.875 25.5 1 88.94 210 THR A CA 1
ATOM 1681 C C . THR A 1 210 ? 6.707 69.688 26.188 1 88.94 210 THR A C 1
ATOM 1683 O O . THR A 1 210 ? 6.738 70.938 26.125 1 88.94 210 THR A O 1
ATOM 1686 N N . GLY A 1 211 ? 5.793 69 26.797 1 84.56 211 GLY A N 1
ATOM 1687 C CA . GLY A 1 211 ? 4.648 69.688 27.344 1 84.56 211 GLY A CA 1
ATOM 1688 C C . GLY A 1 211 ? 4.828 70.125 28.797 1 84.56 211 GLY A C 1
ATOM 1689 O O . GLY A 1 211 ? 5.758 69.688 29.469 1 84.56 211 GLY A O 1
ATOM 1690 N N . SER A 1 212 ? 3.994 71.125 29.203 1 87.94 212 SER A N 1
ATOM 1691 C CA . SER A 1 212 ? 3.955 71.5 30.609 1 87.94 212 SER A CA 1
ATOM 1692 C C . SER A 1 212 ? 3.295 70.438 31.469 1 87.94 212 SER A C 1
ATOM 1694 O O . SER A 1 212 ? 2.766 69.438 30.922 1 87.94 212 SER A O 1
ATOM 1696 N N . GLN A 1 213 ? 3.387 70.625 32.781 1 90.44 213 GLN A N 1
ATOM 1697 C CA . GLN A 1 213 ? 2.74 69.688 33.719 1 90.44 213 GLN A CA 1
ATOM 1698 C C . GLN A 1 213 ? 1.237 69.625 33.469 1 90.44 213 GLN A C 1
ATOM 1700 O O . GLN A 1 213 ? 0.633 68.562 33.594 1 90.44 213 GLN A O 1
ATOM 1705 N N . LYS A 1 214 ? 0.708 70.75 33.031 1 89.31 214 LYS A N 1
ATOM 1706 C CA . LYS A 1 214 ? -0.721 70.812 32.719 1 89.31 214 LYS A CA 1
ATOM 1707 C C . LYS A 1 214 ? -1.08 69.938 31.531 1 89.31 214 LYS A C 1
ATOM 1709 O O . LYS A 1 214 ? -2.041 69.125 31.594 1 89.31 214 LYS A O 1
ATOM 1714 N N . VAL A 1 215 ? -0.254 70 30.516 1 91.38 215 VAL A N 1
ATOM 1715 C CA . VAL A 1 215 ? -0.488 69.25 29.297 1 91.38 215 VAL A CA 1
ATOM 1716 C C . VAL A 1 215 ? -0.345 67.75 29.562 1 91.38 215 VAL A C 1
ATOM 1718 O O . VAL A 1 215 ? -1.168 67 29.125 1 91.38 215 VAL A O 1
ATOM 1721 N N . LEU A 1 216 ? 0.644 67.5 30.281 1 92.94 216 LEU A N 1
ATOM 1722 C CA . LEU A 1 216 ? 0.889 66.062 30.641 1 92.94 216 LEU A CA 1
ATOM 1723 C C . LEU A 1 216 ? -0.258 65.5 31.469 1 92.94 216 LEU A C 1
ATOM 1725 O O . LEU A 1 216 ? -0.7 64.375 31.25 1 92.94 216 LEU A O 1
ATOM 1729 N N . PHE A 1 217 ? -0.711 66.25 3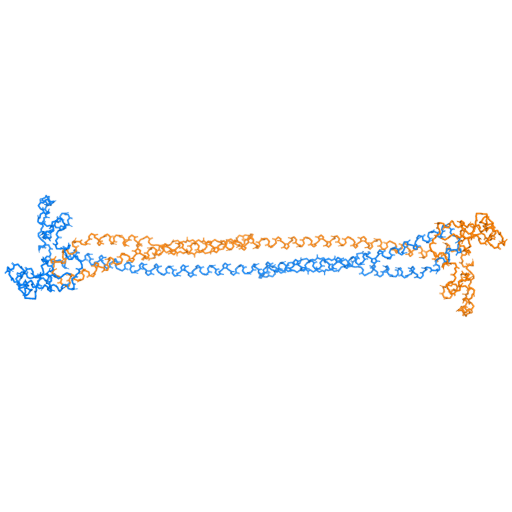2.375 1 94 217 PHE A N 1
ATOM 1730 C CA . PHE A 1 217 ? -1.84 65.875 33.219 1 94 217 PHE A CA 1
ATOM 1731 C C . PHE A 1 217 ? -3.074 65.562 32.344 1 94 217 PHE A C 1
ATOM 1733 O O . PHE A 1 217 ? -3.758 64.562 32.531 1 94 217 PHE A O 1
ATOM 1740 N N . ARG A 1 218 ? -3.34 66.5 31.422 1 92.94 218 ARG A N 1
ATOM 1741 C CA . ARG A 1 218 ? -4.473 66.312 30.516 1 92.94 218 ARG A CA 1
ATOM 1742 C C . ARG A 1 218 ? -4.352 65 29.75 1 92.94 218 ARG A C 1
ATOM 1744 O O . ARG A 1 218 ? -5.332 64.25 29.609 1 92.94 218 ARG A O 1
ATOM 1751 N N . PHE A 1 219 ? -3.203 64.688 29.266 1 93.62 219 PHE A N 1
ATOM 1752 C CA . PHE A 1 219 ? -2.957 63.5 28.5 1 93.62 219 PHE A CA 1
ATOM 1753 C C . PHE A 1 219 ? -3.227 62.25 29.328 1 93.62 219 PHE A C 1
ATOM 1755 O O . PHE A 1 219 ? -3.965 61.375 28.906 1 93.62 219 PHE A O 1
ATOM 1762 N N . ILE A 1 220 ? -2.639 62.281 30.516 1 94.88 220 ILE A N 1
ATOM 1763 C CA . ILE A 1 220 ? -2.762 61.094 31.375 1 94.88 220 ILE A CA 1
ATOM 1764 C C . ILE A 1 220 ? -4.23 60.875 31.734 1 94.88 220 ILE A C 1
ATOM 1766 O O . ILE A 1 220 ? -4.73 59.75 31.625 1 94.88 220 ILE A O 1
ATOM 1770 N N . GLN A 1 221 ? -4.914 61.969 32.062 1 92.88 221 GLN A N 1
ATOM 1771 C CA . GLN A 1 221 ? -6.312 61.844 32.469 1 92.88 221 GLN A CA 1
ATOM 1772 C C . GLN A 1 221 ? -7.188 61.406 31.281 1 92.88 221 GLN A C 1
ATOM 1774 O O . GLN A 1 221 ? -8.148 60.656 31.484 1 92.88 221 GLN A O 1
ATOM 1779 N N . SER A 1 222 ? -6.848 61.75 30.047 1 91.62 222 SER A N 1
ATOM 1780 C CA . SER A 1 222 ? -7.668 61.469 28.875 1 91.62 222 SER A CA 1
ATOM 1781 C C . SER A 1 222 ? -7.453 60.031 28.375 1 91.62 222 SER A C 1
ATOM 1783 O O . SER A 1 222 ? -8.312 59.469 27.703 1 91.62 222 SER A O 1
ATOM 1785 N N . THR A 1 223 ? -6.328 59.469 28.703 1 93.56 223 THR A N 1
ATOM 1786 C CA . THR A 1 223 ? -5.988 58.188 28.078 1 93.56 223 THR A CA 1
ATOM 1787 C C . THR A 1 223 ? -5.91 57.062 29.125 1 93.56 223 THR A C 1
ATOM 1789 O O . THR A 1 223 ? -5.629 55.906 28.812 1 93.56 223 THR A O 1
ATOM 1792 N N . LYS A 1 224 ? -6.066 57.469 30.391 1 93.44 224 LYS A N 1
ATOM 1793 C CA . LYS A 1 224 ? -5.883 56.531 31.484 1 93.44 224 LYS A CA 1
ATOM 1794 C C . LYS A 1 224 ? -6.84 55.344 31.359 1 93.44 224 LYS A C 1
ATOM 1796 O O . LYS A 1 224 ? -6.469 54.219 31.641 1 93.44 224 LYS A O 1
ATOM 1801 N N . SER A 1 225 ? -8.109 55.594 30.906 1 92.31 225 SER A N 1
ATOM 1802 C CA . SER A 1 225 ? -9.078 54.531 30.734 1 92.31 225 SER A CA 1
ATOM 1803 C C . SER A 1 225 ? -8.641 53.562 29.641 1 92.31 225 SER A C 1
ATOM 1805 O O . SER A 1 225 ? -8.711 52.344 29.812 1 92.31 225 SER A O 1
ATOM 1807 N N . ASP A 1 226 ? -8.195 54.094 28.578 1 92.75 226 ASP A N 1
ATOM 1808 C CA . ASP A 1 226 ? -7.719 53.281 27.469 1 92.75 226 ASP A CA 1
ATOM 1809 C C . ASP A 1 226 ? -6.535 52.406 27.891 1 92.75 226 ASP A C 1
ATOM 1811 O O . ASP A 1 226 ? -6.477 51.219 27.547 1 92.75 226 ASP A O 1
ATOM 1815 N N . LEU A 1 227 ? -5.578 53.031 28.625 1 95.56 227 LEU A N 1
ATOM 1816 C CA . LEU A 1 227 ? -4.414 52.281 29.078 1 95.56 227 LEU A CA 1
ATOM 1817 C C . LEU A 1 227 ? -4.82 51.188 30.062 1 95.56 227 LEU A C 1
ATOM 1819 O O . LEU A 1 227 ? -4.297 50.062 30.031 1 95.56 227 LEU A O 1
ATOM 1823 N N . SER A 1 228 ? -5.789 51.531 30.891 1 94.5 228 SER A N 1
ATOM 1824 C CA . SER A 1 228 ? -6.289 50.562 31.844 1 94.5 228 SER A CA 1
ATOM 1825 C C . SER A 1 228 ? -6.91 49.344 31.141 1 94.5 228 SER A C 1
ATOM 1827 O O . SER A 1 228 ? -6.699 48.219 31.547 1 94.5 228 SER A O 1
ATOM 1829 N N . ASP A 1 229 ? -7.645 49.562 30.094 1 94.44 229 ASP A N 1
ATOM 1830 C CA . ASP A 1 229 ? -8.242 48.5 29.312 1 94.44 229 ASP A CA 1
ATOM 1831 C C . ASP A 1 229 ? -7.172 47.625 28.656 1 94.44 229 ASP A C 1
ATOM 1833 O O . ASP A 1 229 ? -7.246 46.406 28.688 1 94.44 229 ASP A O 1
ATOM 1837 N N . THR A 1 230 ? -6.18 48.281 28.062 1 94.44 230 THR A N 1
ATOM 1838 C CA . THR A 1 230 ? -5.082 47.562 27.438 1 94.44 230 THR A CA 1
ATOM 1839 C C . THR A 1 230 ? -4.328 46.719 28.469 1 94.44 230 THR A C 1
ATOM 1841 O O . THR A 1 230 ? -3.922 45.594 28.172 1 94.44 230 THR A O 1
ATOM 1844 N N . TYR A 1 231 ? -4.188 47.344 29.594 1 95.25 231 TYR A N 1
ATOM 1845 C CA . TYR A 1 231 ? -3.514 46.656 30.688 1 95.25 231 TYR A CA 1
ATOM 1846 C C . TYR A 1 231 ? -4.262 45.406 31.094 1 95.25 231 TYR A C 1
ATOM 1848 O O . TYR A 1 231 ? -3.656 44.312 31.203 1 95.25 231 TYR A O 1
ATOM 1856 N N . LYS A 1 232 ? -5.586 45.469 31.219 1 94.25 232 LYS A N 1
ATOM 1857 C CA . LYS A 1 232 ? -6.414 44.312 31.578 1 94.25 232 LYS A CA 1
ATOM 1858 C C . LYS A 1 232 ? -6.371 43.25 30.484 1 94.25 232 LYS A C 1
ATOM 1860 O O . LYS A 1 232 ? -6.262 42.062 30.766 1 94.25 232 LYS A O 1
ATOM 1865 N N . GLN A 1 233 ? -6.438 43.688 29.297 1 93.31 233 GLN A N 1
ATOM 1866 C CA . GLN A 1 233 ? -6.398 42.75 28.172 1 93.31 233 GLN A CA 1
ATOM 1867 C C . GLN A 1 233 ? -5.051 42.062 28.094 1 93.31 233 GLN A C 1
ATOM 1869 O O . GLN A 1 233 ? -4.992 40.844 27.812 1 93.31 233 GLN A O 1
ATOM 1874 N N . THR A 1 234 ? -3.969 42.812 28.297 1 93.56 234 THR A N 1
ATOM 1875 C CA . THR A 1 234 ? -2.627 42.25 28.266 1 93.56 234 THR A CA 1
ATOM 1876 C C . THR A 1 234 ? -2.463 41.188 29.359 1 93.56 234 THR A C 1
ATOM 1878 O O . THR A 1 234 ? -1.904 40.125 29.125 1 93.56 234 THR A O 1
ATOM 1881 N N . ARG A 1 235 ? -2.998 41.531 30.531 1 91.25 235 ARG A N 1
ATOM 1882 C CA . ARG A 1 235 ? -2.945 40.562 31.641 1 91.25 235 ARG A CA 1
ATOM 1883 C C . ARG A 1 235 ? -3.723 39.312 31.297 1 91.25 235 ARG A C 1
ATOM 1885 O O . ARG A 1 235 ? -3.244 38.188 31.531 1 91.25 235 ARG A O 1
ATOM 1892 N N . ALA A 1 236 ? -4.926 39.438 30.719 1 89.38 236 ALA A N 1
ATOM 1893 C CA . ALA A 1 236 ? -5.758 38.281 30.328 1 89.38 236 ALA A CA 1
ATOM 1894 C C . ALA A 1 236 ? -5.062 37.438 29.281 1 89.38 236 ALA A C 1
ATOM 1896 O O . ALA A 1 236 ? -5.094 36.219 29.344 1 89.38 236 ALA A O 1
ATOM 1897 N N . LEU A 1 237 ? -4.449 38.062 28.375 1 85.88 237 LEU A N 1
ATOM 1898 C CA . LEU A 1 237 ? -3.732 37.344 27.312 1 85.88 237 LEU A CA 1
ATOM 1899 C C . LEU A 1 237 ? -2.592 36.531 27.906 1 85.88 237 LEU A C 1
ATOM 1901 O O . LEU A 1 237 ? -2.424 35.375 27.547 1 85.88 237 LEU A O 1
ATOM 1905 N N . ASN A 1 238 ? -1.883 37.125 28.766 1 83.12 238 ASN A N 1
ATOM 1906 C CA . ASN A 1 238 ? -0.744 36.469 29.391 1 83.12 238 ASN A CA 1
ATOM 1907 C C . ASN A 1 238 ? -1.184 35.281 30.234 1 83.12 238 ASN A C 1
ATOM 1909 O O . ASN A 1 238 ? -0.484 34.281 30.297 1 83.12 238 ASN A O 1
ATOM 1913 N N . GLU A 1 239 ? -2.309 35.406 30.828 1 83.25 239 GLU A N 1
ATOM 1914 C CA . GLU A 1 239 ? -2.807 34.344 31.703 1 83.25 239 GLU A CA 1
ATOM 1915 C C . GLU A 1 239 ? -3.404 33.188 30.891 1 83.25 239 GLU A C 1
ATOM 1917 O O . GLU A 1 239 ? -3.35 32.031 31.297 1 83.25 239 GLU A O 1
ATOM 1922 N N . ASN A 1 240 ? -3.916 33.438 29.781 1 80.44 240 ASN A N 1
ATOM 1923 C CA . ASN A 1 240 ? -4.656 32.438 29.016 1 80.44 240 ASN A CA 1
ATOM 1924 C C . ASN A 1 240 ? -3.787 31.797 27.938 1 80.44 240 ASN A C 1
ATOM 1926 O O . ASN A 1 240 ? -4.168 30.781 27.344 1 80.44 240 ASN A O 1
ATOM 1930 N N . PHE A 1 241 ? -2.693 32.438 27.75 1 83.19 241 PHE A N 1
ATOM 1931 C CA . PHE A 1 241 ? -1.802 31.938 26.719 1 83.19 241 PHE A CA 1
ATOM 1932 C C . PHE A 1 241 ? -1.188 30.609 27.156 1 83.19 241 PHE A C 1
ATOM 1934 O O . PHE A 1 241 ? -0.69 30.484 28.266 1 83.19 241 PHE A O 1
ATOM 1941 N N . GLN A 1 242 ? -1.388 29.594 26.281 1 87.19 242 GLN A N 1
ATOM 1942 C CA . GLN A 1 242 ? -0.853 28.266 26.531 1 87.19 242 GLN A CA 1
ATOM 1943 C C . GLN A 1 242 ? 0.038 27.797 25.391 1 87.19 242 GLN A C 1
ATOM 1945 O O . GLN A 1 242 ? -0.153 28.203 24.25 1 87.19 242 GLN A O 1
ATOM 1950 N N . ARG A 1 243 ? 1.083 27.016 25.812 1 91.5 243 ARG A N 1
ATOM 1951 C CA . ARG A 1 243 ? 1.932 26.391 24.797 1 91.5 243 ARG A CA 1
ATOM 1952 C C . ARG A 1 243 ? 1.26 25.141 24.219 1 91.5 243 ARG A C 1
ATOM 1954 O O . ARG A 1 243 ? 0.646 24.359 24.953 1 91.5 243 ARG A O 1
ATOM 1961 N N . LEU A 1 244 ? 1.278 25.078 22.922 1 92.06 244 LEU A N 1
ATOM 1962 C CA . LEU A 1 244 ? 0.709 23.922 22.234 1 92.06 244 LEU A CA 1
ATOM 1963 C C . LEU A 1 244 ? 1.799 22.922 21.859 1 92.06 244 LEU A C 1
ATOM 1965 O O . LEU A 1 244 ? 2.912 23.312 21.5 1 92.06 244 LEU A O 1
ATOM 1969 N N . TYR A 1 245 ? 1.477 21.594 22.047 1 92.31 245 TYR A N 1
ATOM 1970 C CA . TYR A 1 245 ? 2.357 20.484 21.672 1 92.31 245 TYR A CA 1
ATOM 1971 C C . TYR A 1 245 ? 1.628 19.484 20.781 1 92.31 245 TYR A C 1
ATOM 1973 O O . TYR A 1 245 ? 0.456 19.188 21.016 1 92.31 245 TYR A O 1
ATOM 1981 N N . ILE A 1 246 ? 2.281 19.125 19.75 1 91.44 246 ILE A N 1
ATOM 1982 C CA . ILE A 1 246 ? 1.753 18.047 18.922 1 91.44 246 ILE A CA 1
ATOM 1983 C C . ILE A 1 246 ? 2.582 16.781 19.141 1 91.44 246 ILE A C 1
ATOM 1985 O O . ILE A 1 246 ? 3.812 16.812 19.078 1 91.44 246 ILE A O 1
ATOM 1989 N N . HIS A 1 247 ? 1.823 15.664 19.469 1 88.19 247 HIS A N 1
ATOM 1990 C CA . HIS A 1 247 ? 2.465 14.391 19.781 1 88.19 247 HIS A CA 1
ATOM 1991 C C . HIS A 1 247 ? 1.928 13.273 18.891 1 88.19 247 HIS A C 1
ATOM 1993 O O . HIS A 1 247 ? 0.774 13.32 18.453 1 88.19 247 HIS A O 1
ATOM 1999 N N . TYR A 1 248 ? 2.855 12.406 18.656 1 87.69 248 TYR A N 1
ATOM 2000 C CA . TYR A 1 248 ? 2.51 11.164 17.969 1 87.69 248 TYR A CA 1
ATOM 2001 C C . TYR A 1 248 ? 2.764 9.953 18.859 1 87.69 248 TYR A C 1
ATOM 2003 O O . TYR A 1 248 ? 3.885 9.75 19.344 1 87.69 248 TYR A O 1
ATOM 2011 N N . ARG A 1 249 ? 1.635 9.188 19.203 1 81.88 249 ARG A N 1
ATOM 2012 C CA . ARG A 1 249 ? 1.751 7.988 20.031 1 81.88 249 ARG A CA 1
ATOM 2013 C C . ARG A 1 249 ? 1.457 6.73 19.219 1 81.88 249 ARG A C 1
ATOM 2015 O O . ARG A 1 249 ? 0.439 6.656 18.531 1 81.88 249 ARG A O 1
ATOM 2022 N N . VAL A 1 250 ? 2.566 5.91 19.281 1 73.06 250 VAL A N 1
ATOM 2023 C CA . VAL A 1 250 ? 2.412 4.633 18.594 1 73.06 250 VAL A CA 1
ATOM 2024 C C . VAL A 1 250 ? 1.776 3.611 19.531 1 73.06 250 VAL A C 1
ATOM 2026 O O . VAL A 1 250 ? 2.199 3.471 20.688 1 73.06 250 VAL A O 1
ATOM 2029 N N . GLN A 1 251 ? 0.516 3.293 19.422 1 58.62 251 GLN A N 1
ATOM 2030 C CA . GLN A 1 251 ? -0.107 2.25 20.234 1 58.62 251 GLN A CA 1
ATOM 2031 C C . GLN A 1 251 ? 0.269 0.861 19.734 1 58.62 251 GLN A C 1
ATOM 2033 O O . GLN A 1 251 ? 0.211 0.597 18.531 1 58.62 251 GLN A O 1
ATOM 2038 N N . GLU A 1 252 ? 1.239 0.192 20.422 1 53.19 252 GLU A N 1
ATOM 2039 C CA . GLU A 1 252 ? 1.562 -1.191 20.094 1 53.19 252 GLU A CA 1
ATOM 2040 C C . GLU A 1 252 ? 0.326 -2.082 20.172 1 53.19 252 GLU A C 1
ATOM 2042 O O . GLU A 1 252 ? -0.168 -2.371 21.266 1 53.19 252 GLU A O 1
ATOM 2047 N N . ASP A 1 253 ? -0.666 -1.906 19.781 1 46.56 253 ASP A N 1
ATOM 2048 C CA . ASP A 1 253 ? -1.619 -3.002 19.938 1 46.56 253 ASP A CA 1
ATOM 2049 C C . ASP A 1 253 ? -1.189 -4.215 19.109 1 46.56 253 ASP A C 1
ATOM 2051 O O . ASP A 1 253 ? -0.458 -4.078 18.125 1 46.56 253 ASP A O 1
ATOM 2055 N N . GLU A 1 254 ? -1.396 -5.5 19.766 1 43.81 254 GLU A N 1
ATOM 2056 C CA . GLU A 1 254 ? -1.115 -6.855 19.297 1 43.81 254 GLU A CA 1
ATOM 2057 C C . GLU A 1 254 ? -1.202 -6.949 17.781 1 43.81 254 GLU A C 1
ATOM 2059 O O . GLU A 1 254 ? -0.455 -7.703 17.156 1 43.81 254 GLU A O 1
ATOM 2064 N N . ILE A 1 255 ? -2.305 -6.711 17.219 1 43.81 255 ILE A N 1
ATOM 2065 C CA . ILE A 1 255 ? -2.523 -7.031 15.82 1 43.81 255 ILE A CA 1
ATOM 2066 C C . ILE A 1 255 ? -1.798 -6.02 14.938 1 43.81 255 ILE A C 1
ATOM 2068 O O . ILE A 1 255 ? -1.081 -6.395 14.008 1 43.81 255 ILE A O 1
ATOM 2072 N N . SER A 1 256 ? -2.383 -4.715 14.648 1 43.66 256 SER A N 1
ATOM 2073 C CA . SER A 1 256 ? -1.969 -3.74 13.641 1 43.66 256 SER A CA 1
ATOM 2074 C C . SER A 1 256 ? -1.113 -2.639 14.266 1 43.66 256 SER A C 1
ATOM 2076 O O . SER A 1 256 ? -1.536 -1.977 15.211 1 43.66 256 SER A O 1
ATOM 2078 N N . ALA A 1 257 ? 0.104 -2.752 14.5 1 45.41 257 ALA A N 1
ATOM 2079 C CA . ALA A 1 257 ? 1.09 -1.763 14.93 1 45.41 257 ALA A CA 1
ATOM 2080 C C . ALA A 1 257 ? 0.674 -0.356 14.508 1 45.41 257 ALA A C 1
ATOM 2082 O O . ALA A 1 257 ? 1.31 0.628 14.898 1 45.41 257 ALA A O 1
ATOM 2083 N N . VAL A 1 258 ? -0.141 -0.195 13.484 1 51.28 258 VAL A N 1
ATOM 2084 C CA . VAL A 1 258 ? -0.281 1.043 12.727 1 51.28 258 VAL A CA 1
ATOM 2085 C C . VAL A 1 258 ? -1.068 2.064 13.547 1 51.28 258 VAL A C 1
ATOM 2087 O O . VAL A 1 258 ? -1.356 3.164 13.07 1 51.28 258 VAL A O 1
ATOM 2090 N N . GLY A 1 259 ? -1.467 1.776 14.664 1 61.25 259 GLY A N 1
ATOM 2091 C CA . GLY A 1 259 ? -2.479 2.693 15.164 1 61.25 259 GLY A CA 1
ATOM 2092 C C . GLY A 1 259 ? -1.894 3.875 15.914 1 61.25 259 GLY A C 1
ATOM 2093 O O . GLY A 1 259 ? -1.945 3.922 17.141 1 61.25 259 GLY A O 1
ATOM 2094 N N . GLY A 1 260 ? -0.986 4.516 15.219 1 69.31 260 GLY A N 1
ATOM 2095 C CA . GLY A 1 260 ? -0.565 5.715 15.922 1 69.31 260 GLY A CA 1
ATOM 2096 C C . GLY A 1 260 ? -1.648 6.773 16 1 69.31 260 GLY A C 1
ATOM 2097 O O . GLY A 1 260 ? -2.635 6.715 15.266 1 69.31 260 GLY A O 1
ATOM 2098 N N . ARG A 1 261 ? -1.654 7.5 17.141 1 80.06 261 ARG A N 1
ATOM 2099 C CA . ARG A 1 261 ? -2.59 8.602 17.328 1 80.06 261 ARG A CA 1
ATOM 2100 C C . ARG A 1 261 ? -1.849 9.93 17.484 1 80.06 261 ARG A C 1
ATOM 2102 O O . ARG A 1 261 ? -0.758 9.969 18.047 1 80.06 261 ARG A O 1
ATOM 2109 N N . ILE A 1 262 ? -2.441 10.961 16.766 1 85.25 262 ILE A N 1
ATOM 2110 C CA . ILE A 1 262 ? -1.93 12.32 16.891 1 85.25 262 ILE A CA 1
ATOM 2111 C C . ILE A 1 262 ? -2.73 13.078 17.953 1 85.25 262 ILE A C 1
ATOM 2113 O O . ILE A 1 262 ? -3.963 13.062 17.938 1 85.25 262 ILE A O 1
ATOM 2117 N N . GLU A 1 263 ? -2 13.648 18.938 1 86.94 263 GLU A N 1
ATOM 2118 C CA . GLU A 1 263 ? -2.648 14.383 20.016 1 86.94 263 GLU A CA 1
ATOM 2119 C C . GLU A 1 263 ? -2.008 15.75 20.219 1 86.94 263 GLU A C 1
ATOM 2121 O O . GLU A 1 263 ? -0.816 15.93 19.953 1 86.94 263 GLU A O 1
ATOM 2126 N N . VAL A 1 264 ? -2.898 16.656 20.531 1 90.5 264 VAL A N 1
ATOM 2127 C CA . VAL A 1 264 ? -2.422 18 20.859 1 90.5 264 VAL A CA 1
ATOM 2128 C C . VAL A 1 264 ? -2.57 18.234 22.375 1 90.5 264 VAL A C 1
ATOM 2130 O O . VAL A 1 264 ? -3.621 17.953 22.953 1 90.5 264 VAL A O 1
ATOM 2133 N N . SER A 1 265 ? -1.492 18.625 23.031 1 88.81 265 SER A N 1
ATOM 2134 C CA . SER A 1 265 ? -1.533 18.984 24.453 1 88.81 265 SER A CA 1
ATOM 2135 C C . SER A 1 265 ? -1.233 20.469 24.656 1 88.81 265 SER A C 1
ATOM 2137 O O . SER A 1 265 ? -0.626 21.109 23.797 1 88.81 265 SER A O 1
ATOM 2139 N N . LYS A 1 266 ? -1.851 20.953 25.734 1 91.06 266 LYS A N 1
ATOM 2140 C CA . LYS A 1 266 ? -1.678 22.359 26.094 1 91.06 266 LYS A CA 1
ATOM 2141 C C . LYS A 1 266 ? -1.073 22.5 27.484 1 91.06 266 LYS A C 1
ATOM 2143 O O . LYS A 1 266 ? -1.441 21.766 28.406 1 91.06 266 LYS A O 1
ATOM 2148 N N . LYS A 1 267 ? -0.027 23.359 27.562 1 87.44 267 LYS A N 1
ATOM 2149 C CA . LYS A 1 267 ? 0.592 23.641 28.859 1 87.44 267 LYS A CA 1
ATOM 2150 C C . LYS A 1 267 ? 0.783 25.141 29.062 1 87.44 267 LYS A C 1
ATOM 2152 O O . LYS A 1 267 ? 1.085 25.875 28.125 1 87.44 267 LYS A O 1
ATOM 2157 N N . LYS A 1 268 ? 0.594 25.469 30.297 1 86.31 268 LYS A N 1
ATOM 2158 C CA . LYS A 1 268 ? 0.84 26.875 30.641 1 86.31 268 LYS A CA 1
ATOM 2159 C C . LYS A 1 268 ? 2.332 27.188 30.594 1 86.31 268 LYS A C 1
ATOM 2161 O O . LYS A 1 268 ? 3.162 26.344 30.922 1 86.31 268 LYS A O 1
ATOM 2166 N N . TYR A 1 269 ? 2.688 28.406 30 1 80.88 269 TYR A N 1
ATOM 2167 C CA . TYR A 1 269 ? 4.086 28.828 30.031 1 80.88 269 TYR A CA 1
ATOM 2168 C C . TYR A 1 269 ? 4.555 29.078 31.453 1 80.88 269 TYR A C 1
ATOM 2170 O O . TYR A 1 269 ? 3.781 29.516 32.312 1 80.88 269 TYR A O 1
ATOM 2178 N N . PRO A 1 270 ? 5.852 28.656 31.766 1 64.44 270 PRO A N 1
ATOM 2179 C CA . PRO A 1 270 ? 6.383 28.938 33.094 1 64.44 270 PRO A CA 1
ATOM 2180 C C . PRO A 1 270 ? 6.453 30.438 33.406 1 64.44 270 PRO A C 1
ATOM 2182 O O . PRO A 1 270 ? 6.773 31.234 32.5 1 64.44 270 PRO A O 1
ATOM 2185 N N . ARG A 1 271 ? 5.957 30.875 34.594 1 61.72 271 ARG A N 1
ATOM 2186 C CA . ARG A 1 271 ? 5.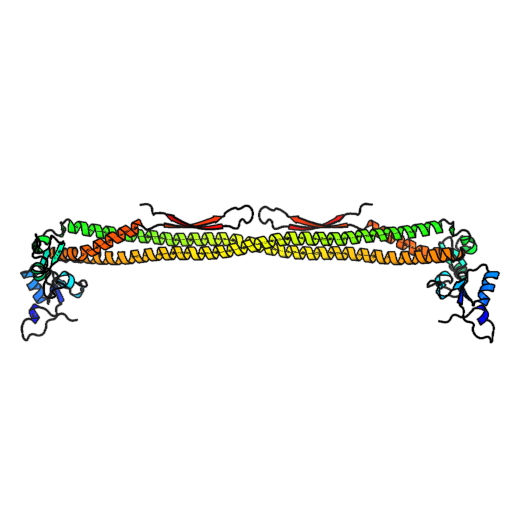984 32.281 35.031 1 61.72 271 ARG A CA 1
ATOM 2187 C C . ARG A 1 271 ? 7.227 32.562 35.844 1 61.72 271 ARG A C 1
ATOM 2189 O O . ARG A 1 271 ? 7.723 31.672 36.562 1 61.72 271 ARG A O 1
ATOM 2196 N N . VAL B 1 1 ? -3.854 71.688 5.406 1 60.41 1 VAL B N 1
ATOM 2197 C CA . VAL B 1 1 ? -4.637 72.875 5.496 1 60.41 1 VAL B CA 1
ATOM 2198 C C . VAL B 1 1 ? -3.832 73.938 6.227 1 60.41 1 VAL B C 1
ATOM 2200 O O . VAL B 1 1 ? -3.229 73.688 7.266 1 60.41 1 VAL B O 1
ATOM 2203 N N . THR B 1 2 ? -3.537 75 5.535 1 72.56 2 THR B N 1
ATOM 2204 C CA . THR B 1 2 ? -2.77 76.125 6.086 1 72.56 2 THR B CA 1
ATOM 2205 C C . THR B 1 2 ? -3.488 76.75 7.285 1 72.56 2 THR B C 1
ATOM 2207 O O . THR B 1 2 ? -4.668 77.062 7.199 1 72.56 2 THR B O 1
ATOM 2210 N N . LYS B 1 3 ? -2.727 76.562 8.438 1 83.12 3 LYS B N 1
ATOM 2211 C CA . LYS B 1 3 ? -3.295 77.188 9.641 1 83.12 3 LYS B CA 1
ATOM 2212 C C . LYS B 1 3 ? -2.82 78.625 9.812 1 83.12 3 LYS B C 1
ATOM 2214 O O . LYS B 1 3 ? -1.674 78.938 9.492 1 83.12 3 LYS B O 1
ATOM 2219 N N . HIS B 1 4 ? -3.82 79.5 10.266 1 86.94 4 HIS B N 1
ATOM 2220 C CA . HIS B 1 4 ? -3.494 80.938 10.391 1 86.94 4 HIS B CA 1
ATOM 2221 C C . HIS B 1 4 ? -3.262 81.312 11.844 1 86.94 4 HIS B C 1
ATOM 2223 O O . HIS B 1 4 ? -3.871 80.75 12.75 1 86.94 4 HIS B O 1
ATOM 2229 N N . CYS B 1 5 ? -2.332 82.312 12.023 1 91.12 5 CYS B N 1
ATOM 2230 C CA . CYS B 1 5 ? -2.029 82.812 13.352 1 91.12 5 CYS B CA 1
ATOM 2231 C C . CYS B 1 5 ? -3.262 83.438 13.984 1 91.12 5 CYS B C 1
ATOM 2233 O O . CYS B 1 5 ? -3.887 84.312 13.391 1 91.12 5 CYS B O 1
ATOM 2235 N N . TYR B 1 6 ? -3.582 83 15.203 1 83.38 6 TYR B N 1
ATOM 2236 C CA . TYR B 1 6 ? -4.805 83.375 15.875 1 83.38 6 TYR B CA 1
ATOM 2237 C C . TYR B 1 6 ? -4.801 84.875 16.125 1 83.38 6 TYR B C 1
ATOM 2239 O O . TYR B 1 6 ? -5.762 85.625 15.781 1 83.38 6 TYR B O 1
ATOM 2247 N N . SER B 1 7 ? -3.719 85.5 16.609 1 80.56 7 SER B N 1
ATOM 2248 C CA . SER B 1 7 ? -3.639 86.875 17.016 1 80.56 7 SER B CA 1
ATOM 2249 C C . SER B 1 7 ? -3.537 87.812 15.805 1 80.56 7 SER B C 1
ATOM 2251 O O . SER B 1 7 ? -4.137 88.875 15.789 1 80.56 7 SER B O 1
ATOM 2253 N N . CYS B 1 8 ? -2.814 87.312 14.828 1 80.38 8 CYS B N 1
ATOM 2254 C CA . CYS B 1 8 ? -2.613 88.125 13.656 1 80.38 8 CYS B CA 1
ATOM 2255 C C . CYS B 1 8 ? -3.857 88.188 12.773 1 80.38 8 CYS B C 1
ATOM 2257 O O . CYS B 1 8 ? -4.098 89.125 12.047 1 80.38 8 CYS B O 1
ATOM 2259 N N . SER B 1 9 ? -4.52 87.062 12.828 1 70.31 9 SER B N 1
ATOM 2260 C CA . SER B 1 9 ? -5.684 87 11.953 1 70.31 9 SER B CA 1
ATOM 2261 C C . SER B 1 9 ? -6.867 87.75 12.531 1 70.31 9 SER B C 1
ATOM 2263 O O . SER B 1 9 ? -7.84 88.062 11.828 1 70.31 9 SER B O 1
ATOM 2265 N N . ALA B 1 10 ? -6.871 88 13.844 1 67.94 10 ALA B N 1
ATOM 2266 C CA . ALA B 1 10 ? -7.98 88.688 14.469 1 67.94 10 ALA B CA 1
ATOM 2267 C C . ALA B 1 10 ? -7.926 90.188 14.141 1 67.94 10 ALA B C 1
ATOM 2269 O O . ALA B 1 10 ? -8.906 90.938 14.336 1 67.94 10 ALA B O 1
ATOM 2270 N N . HIS B 1 11 ? -6.855 90.625 13.734 1 63.16 11 HIS B N 1
ATOM 2271 C CA . HIS B 1 11 ? -6.777 92.062 13.391 1 63.16 11 HIS B CA 1
ATOM 2272 C C . HIS B 1 11 ? -7.223 92.25 11.945 1 63.16 11 HIS B C 1
ATOM 2274 O O . HIS B 1 11 ? -6.82 91.562 11.039 1 63.16 11 HIS B O 1
ATOM 2280 N N . GLU B 1 12 ? -8.305 93 11.68 1 56.78 12 GLU B N 1
ATOM 2281 C CA . GLU B 1 12 ? -8.992 93.438 10.469 1 56.78 12 GLU B CA 1
ATOM 2282 C C . GLU B 1 12 ? -8.008 94 9.445 1 56.78 12 GLU B C 1
ATOM 2284 O O . GLU B 1 12 ? -7.168 94.875 9.789 1 56.78 12 GLU B O 1
ATOM 2289 N N . GLY B 1 13 ? -8.117 93.5 8.031 1 57.59 13 GLY B N 1
ATOM 2290 C CA . GLY B 1 13 ? -7.48 94.062 6.863 1 57.59 13 GLY B CA 1
ATOM 2291 C C . GLY B 1 13 ? -6.137 93.438 6.539 1 57.59 13 GLY B C 1
ATOM 2292 O O . GLY B 1 13 ? -5.516 93.75 5.527 1 57.59 13 GLY B O 1
ATOM 2293 N N . GLN B 1 14 ? -5.504 92.75 7.504 1 57.12 14 GLN B N 1
ATOM 2294 C CA . GLN B 1 14 ? -4.137 92.312 7.258 1 57.12 14 GLN B CA 1
ATOM 2295 C C . GLN B 1 14 ? -4.117 90.875 6.688 1 57.12 14 GLN B C 1
ATOM 2297 O O . GLN B 1 14 ? -5.074 90.125 6.863 1 57.12 14 GLN B O 1
ATOM 2302 N N . LYS B 1 15 ? -3.348 90.688 5.781 1 64.56 15 LYS B N 1
ATOM 2303 C CA . LYS B 1 15 ? -3.092 89.438 5.121 1 64.56 15 LYS B CA 1
ATOM 2304 C C . LYS B 1 15 ? -2.914 88.312 6.141 1 64.56 15 LYS B C 1
ATOM 2306 O O . LYS B 1 15 ? -2.244 88.5 7.156 1 64.56 15 LYS B O 1
ATOM 2311 N N . ALA B 1 16 ? -3.619 87.25 6.055 1 75.19 16 ALA B N 1
ATOM 2312 C CA . ALA B 1 16 ? -3.611 86.125 6.945 1 75.19 16 ALA B CA 1
ATOM 2313 C C . ALA B 1 16 ? -2.215 85.5 7.039 1 75.19 16 ALA B C 1
ATOM 2315 O O . ALA B 1 16 ? -1.626 85.125 6.023 1 75.19 16 ALA B O 1
ATOM 2316 N N . ILE B 1 17 ? -1.54 85.75 8.18 1 84.25 17 ILE B N 1
ATOM 2317 C CA . ILE B 1 17 ? -0.2 85.25 8.414 1 84.25 17 ILE B CA 1
ATOM 2318 C C . ILE B 1 17 ? -0.286 83.75 8.781 1 84.25 17 ILE B C 1
ATOM 2320 O O . ILE B 1 17 ? -1.104 83.375 9.617 1 84.25 17 ILE B O 1
ATOM 2324 N N . THR B 1 18 ? 0.484 83.062 8.07 1 89.88 18 THR B N 1
ATOM 2325 C CA . THR B 1 18 ? 0.515 81.625 8.266 1 89.88 18 THR B CA 1
ATOM 2326 C C . THR B 1 18 ? 1.118 81.25 9.625 1 89.88 18 THR B C 1
ATOM 2328 O O . THR B 1 18 ? 2.127 81.875 10.031 1 89.88 18 THR B O 1
ATOM 2331 N N . ALA B 1 19 ? 0.456 80.312 10.383 1 93.62 19 ALA B N 1
ATOM 2332 C CA . ALA B 1 19 ? 0.975 79.875 11.664 1 93.62 19 ALA B CA 1
ATOM 2333 C C . ALA B 1 19 ? 2.062 78.812 11.461 1 93.62 19 ALA B C 1
ATOM 2335 O O . ALA B 1 19 ? 1.991 78 10.531 1 93.62 19 ALA B O 1
ATOM 2336 N N . MET B 1 20 ? 3.102 78.75 12.344 1 94.56 20 MET B N 1
ATOM 2337 C CA . MET B 1 20 ? 4.164 77.75 12.297 1 94.56 20 MET B CA 1
ATOM 2338 C C . MET B 1 20 ? 4.156 76.938 13.562 1 94.56 20 MET B C 1
ATOM 2340 O O . MET B 1 20 ? 4.719 75.812 13.57 1 94.56 20 MET B O 1
ATOM 2344 N N . TYR B 1 21 ? 3.533 77.562 14.578 1 94.56 21 TYR B N 1
ATOM 2345 C CA . TYR B 1 21 ? 3.518 76.875 15.867 1 94.56 21 TYR B CA 1
ATOM 2346 C C . TYR B 1 21 ? 2.092 76.75 16.391 1 94.56 21 TYR B C 1
ATOM 2348 O O . TYR B 1 21 ? 1.196 77.438 15.977 1 94.56 21 TYR B O 1
ATOM 2356 N N . ARG B 1 22 ? 1.933 75.75 17.25 1 93.62 22 ARG B N 1
ATOM 2357 C CA . ARG B 1 22 ? 0.681 75.562 17.984 1 93.62 22 ARG B CA 1
ATOM 2358 C C . ARG B 1 22 ? 0.942 75.375 19.469 1 93.62 22 ARG B C 1
ATOM 2360 O O . ARG B 1 22 ? 1.841 74.625 19.859 1 93.62 22 ARG B O 1
ATOM 2367 N N . CYS B 1 23 ? 0.285 76.125 20.281 1 93.5 23 CYS B N 1
ATOM 2368 C CA . CYS B 1 23 ? 0.48 76.062 21.719 1 93.5 23 CYS B CA 1
ATOM 2369 C C . CYS B 1 23 ? -0.172 74.812 22.297 1 93.5 23 CYS B C 1
ATOM 2371 O O . CYS B 1 23 ? -1.335 74.5 22.016 1 93.5 23 CYS B O 1
ATOM 2373 N N . LEU B 1 24 ? 0.437 74.062 23.156 1 91.25 24 LEU B N 1
ATOM 2374 C CA . LEU B 1 24 ? -0.035 72.812 23.719 1 91.25 24 LEU B CA 1
ATOM 2375 C C . LEU B 1 24 ? -1.07 73.062 24.812 1 91.25 24 LEU B C 1
ATOM 2377 O O . LEU B 1 24 ? -1.932 72.188 25.062 1 91.25 24 LEU B O 1
ATOM 2381 N N . GLU B 1 25 ? -0.997 74.188 25.453 1 89.19 25 GLU B N 1
ATOM 2382 C CA . GLU B 1 25 ? -1.873 74.5 26.594 1 89.19 25 GLU B CA 1
ATOM 2383 C C . GLU B 1 25 ? -3.203 75.062 26.125 1 89.19 25 GLU B C 1
ATOM 2385 O O . GLU B 1 25 ? -4.266 74.688 26.625 1 89.19 25 GLU B O 1
ATOM 2390 N N . CYS B 1 26 ? -3.088 76 25.188 1 88.44 26 CYS B N 1
ATOM 2391 C CA . CYS B 1 26 ? -4.312 76.688 24.812 1 88.44 26 CYS B CA 1
ATOM 2392 C C . CYS B 1 26 ? -4.77 76.312 23.422 1 88.44 26 CYS B C 1
ATOM 2394 O O . CYS B 1 26 ? -5.91 76.562 23.031 1 88.44 26 CYS B O 1
ATOM 2396 N N . GLY B 1 27 ? -3.975 75.688 22.594 1 88.62 27 GLY B N 1
ATOM 2397 C CA . GLY B 1 27 ? -4.363 75.188 21.281 1 88.62 27 GLY B CA 1
ATOM 2398 C C . GLY B 1 27 ? -4.289 76.25 20.188 1 88.62 27 GLY B C 1
ATOM 2399 O O . GLY B 1 27 ? -4.613 76 19.031 1 88.62 27 GLY B O 1
ATOM 2400 N N . TYR B 1 28 ? -3.805 77.438 20.5 1 89.94 28 TYR B N 1
ATOM 2401 C CA . TYR B 1 28 ? -3.779 78.5 19.516 1 89.94 28 TYR B CA 1
ATOM 2402 C C . TYR B 1 28 ? -2.67 78.25 18.484 1 89.94 28 TYR B C 1
ATOM 2404 O O . TYR B 1 28 ? -1.566 77.875 18.844 1 89.94 28 TYR B O 1
ATOM 2412 N N . TYR B 1 29 ? -3.043 78.625 17.297 1 92.19 29 TYR B N 1
ATOM 2413 C CA . TYR B 1 29 ? -2.043 78.688 16.234 1 92.19 29 TYR B CA 1
ATOM 2414 C C . TYR B 1 29 ? -1.354 80.062 16.25 1 92.19 29 TYR B C 1
ATOM 2416 O O . TYR B 1 29 ? -2.016 81.062 16.328 1 92.19 29 TYR B O 1
ATOM 2424 N N . VAL B 1 30 ? -0.016 79.938 16.156 1 92.88 30 VAL B N 1
ATOM 2425 C CA . VAL B 1 30 ? 0.705 81.25 16.266 1 92.88 30 VAL B CA 1
ATOM 2426 C C . VAL B 1 30 ? 1.842 81.25 15.242 1 92.88 30 VAL B C 1
ATOM 2428 O O . VAL B 1 30 ? 2.424 80.25 14.922 1 92.88 30 VAL B O 1
ATOM 2431 N N . CYS B 1 31 ? 2.068 82.438 14.719 1 92.81 31 CYS B N 1
ATOM 2432 C CA . CYS B 1 31 ? 3.238 82.688 13.867 1 92.81 31 CYS B CA 1
ATOM 2433 C C . CYS B 1 31 ? 4.492 82.875 14.711 1 92.81 31 CYS B C 1
ATOM 2435 O O . CYS B 1 31 ? 4.426 82.875 15.945 1 92.81 31 CYS B O 1
ATOM 2437 N N . THR B 1 32 ? 5.609 83.062 14.07 1 91.44 32 THR B N 1
ATOM 2438 C CA . THR B 1 32 ? 6.891 83.188 14.758 1 91.44 32 THR B CA 1
ATOM 2439 C C . THR B 1 32 ? 6.906 84.375 15.695 1 91.44 32 THR B C 1
ATOM 2441 O O . THR B 1 32 ? 7.344 84.25 16.844 1 91.44 32 THR B O 1
ATOM 2444 N N . LYS B 1 33 ? 6.406 85.438 15.227 1 89.38 33 LYS B N 1
ATOM 2445 C CA . LYS B 1 33 ? 6.402 86.625 16.031 1 89.38 33 LYS B CA 1
ATOM 2446 C C . LYS B 1 33 ? 5.484 86.5 17.234 1 89.38 33 LYS B C 1
ATOM 2448 O O . LYS B 1 33 ? 5.883 86.812 18.359 1 89.38 33 LYS B O 1
ATOM 2453 N N . CYS B 1 34 ? 4.34 86 16.984 1 91.75 34 CYS B N 1
ATOM 2454 C CA . CYS B 1 34 ? 3.34 85.938 18.047 1 91.75 34 CYS B CA 1
ATOM 2455 C C . CYS B 1 34 ? 3.719 84.812 19.047 1 91.75 34 CYS B C 1
ATOM 2457 O O . CYS B 1 34 ? 3.305 84.875 20.203 1 91.75 34 CYS B O 1
ATOM 2459 N N . ASN B 1 35 ? 4.469 83.875 18.578 1 92.31 35 ASN B N 1
ATOM 2460 C CA . ASN B 1 35 ? 4.918 82.812 19.469 1 92.31 35 ASN B CA 1
ATOM 2461 C C . ASN B 1 35 ? 5.789 83.375 20.594 1 92.31 35 ASN B C 1
ATOM 2463 O O . ASN B 1 35 ? 5.633 82.938 21.75 1 92.31 35 ASN B O 1
ATOM 2467 N N . GLY B 1 36 ? 6.688 84.188 20.234 1 89.94 36 GLY B N 1
ATOM 2468 C CA . GLY B 1 36 ? 7.527 84.812 21.25 1 89.94 36 GLY B CA 1
ATOM 2469 C C . GLY B 1 36 ? 6.734 85.562 22.312 1 89.94 36 GLY B C 1
ATOM 2470 O O . GLY B 1 36 ? 6.992 85.438 23.5 1 89.94 36 GLY B O 1
ATOM 2471 N N . ILE B 1 37 ? 5.73 86.25 21.844 1 91.31 37 ILE B N 1
ATOM 2472 C CA . ILE B 1 37 ? 4.895 87.062 22.75 1 91.31 37 ILE B CA 1
ATOM 2473 C C . ILE B 1 37 ? 4.059 86.125 23.625 1 91.31 37 ILE B C 1
ATOM 2475 O O . ILE B 1 37 ? 3.953 86.312 24.828 1 91.31 37 ILE B O 1
ATOM 2479 N N . HIS B 1 38 ? 3.561 85.125 22.984 1 90.44 38 HIS B N 1
ATOM 2480 C CA . HIS B 1 38 ? 2.711 84.188 23.688 1 90.44 38 HIS B CA 1
ATOM 2481 C C . HIS B 1 38 ? 3.473 83.438 24.797 1 90.44 38 HIS B C 1
ATOM 2483 O O . HIS B 1 38 ? 2.98 83.375 25.922 1 90.44 38 HIS B O 1
ATOM 2489 N N . ARG B 1 39 ? 4.656 83.125 24.562 1 88.31 39 ARG B N 1
ATOM 2490 C CA . ARG B 1 39 ? 5.488 82.438 25.547 1 88.31 39 ARG B CA 1
ATOM 2491 C C . ARG B 1 39 ? 5.867 83.312 26.703 1 88.31 39 ARG B C 1
ATOM 2493 O O . ARG B 1 39 ? 5.883 82.938 27.859 1 88.31 39 ARG B O 1
ATOM 2500 N N . ALA B 1 40 ? 6.062 84.5 26.359 1 88.88 40 ALA B N 1
ATOM 2501 C CA . ALA B 1 40 ? 6.492 85.438 27.375 1 88.88 40 ALA B CA 1
ATOM 2502 C C . ALA B 1 40 ? 5.348 85.812 28.312 1 88.88 40 ALA B C 1
ATOM 2504 O O . ALA B 1 40 ? 5.562 86 29.516 1 88.88 40 ALA B O 1
ATOM 2505 N N . LEU B 1 41 ? 4.141 85.75 27.828 1 87.94 41 LEU B N 1
ATOM 2506 C CA . LEU B 1 41 ? 2.998 86.25 28.609 1 87.94 41 LEU B CA 1
ATOM 2507 C C . LEU B 1 41 ? 2.326 85.125 29.344 1 87.94 41 LEU B C 1
ATOM 2509 O O . LEU B 1 41 ? 1.63 85.312 30.328 1 87.94 41 LEU B O 1
ATOM 2513 N N . SER B 1 42 ? 2.393 83.875 28.953 1 82.88 42 SER B N 1
ATOM 2514 C CA . SER B 1 42 ? 1.556 82.812 29.516 1 82.88 42 SER B CA 1
ATOM 2515 C C . SER B 1 42 ? 2.402 81.688 30.094 1 82.88 42 SER B C 1
ATOM 2517 O O . SER B 1 42 ? 1.902 80.875 30.859 1 82.88 42 SER B O 1
ATOM 2519 N N . ASP B 1 43 ? 3.625 81.438 29.891 1 81.88 43 ASP B N 1
ATOM 2520 C CA . ASP B 1 43 ? 4.484 80.312 30.234 1 81.88 43 ASP B CA 1
ATOM 2521 C C . ASP B 1 43 ? 4.012 79.062 29.531 1 81.88 43 ASP B C 1
ATOM 2523 O O . ASP B 1 43 ? 4.145 77.938 30.094 1 81.88 43 ASP B O 1
ATOM 2527 N N . HIS B 1 44 ? 3.326 79.188 28.375 1 89.94 44 HIS B N 1
ATOM 2528 C CA . HIS B 1 44 ? 2.846 78.062 27.594 1 89.94 44 HIS B CA 1
ATOM 2529 C C . HIS B 1 44 ? 3.928 77.562 26.656 1 89.94 44 HIS B C 1
ATOM 2531 O O . HIS B 1 44 ? 4.918 78.25 26.391 1 89.94 44 HIS B O 1
ATOM 2537 N N . THR B 1 45 ? 3.723 76.312 26.281 1 89.5 45 THR B N 1
ATOM 2538 C CA . THR B 1 45 ? 4.676 75.688 25.359 1 89.5 45 THR B CA 1
ATOM 2539 C C . THR B 1 45 ? 4.066 75.5 23.969 1 89.5 45 THR B C 1
ATOM 2541 O O . THR B 1 45 ? 2.982 74.938 23.828 1 89.5 45 THR B O 1
ATOM 2544 N N . SER B 1 46 ? 4.781 76.062 23 1 92.06 46 SER B N 1
ATOM 2545 C CA . SER B 1 46 ? 4.367 75.875 21.609 1 92.06 46 SER B CA 1
ATOM 2546 C C . SER B 1 46 ? 5.297 74.938 20.859 1 92.06 46 SER B C 1
ATOM 2548 O O . SER B 1 46 ? 6.492 74.875 21.141 1 92.06 46 SER B O 1
ATOM 2550 N N . VAL B 1 47 ? 4.707 74.188 19.969 1 93.19 47 VAL B N 1
ATOM 2551 C CA . VAL B 1 47 ? 5.473 73.25 19.172 1 93.19 47 VAL B CA 1
ATOM 2552 C C . VAL B 1 47 ? 5.191 73.438 17.688 1 93.19 47 VAL B C 1
ATOM 2554 O O . VAL B 1 47 ? 4.125 73.938 17.312 1 93.19 47 VAL B O 1
ATOM 2557 N N . GLU B 1 48 ? 6.238 73.188 16.922 1 94.06 48 GLU B N 1
ATOM 2558 C CA . GLU B 1 48 ? 6.043 73.25 15.477 1 94.06 48 GLU B CA 1
ATOM 2559 C C . GLU B 1 48 ? 4.895 72.375 15.008 1 94.06 48 GLU B C 1
ATOM 2561 O O . GLU B 1 48 ? 4.762 71.25 15.461 1 94.06 48 GLU B O 1
ATOM 2566 N N . ILE B 1 49 ? 4.141 72.938 14.156 1 92.06 49 ILE B N 1
ATOM 2567 C CA . ILE B 1 49 ? 2.914 72.25 13.711 1 92.06 49 ILE B CA 1
ATOM 2568 C C . ILE B 1 49 ? 3.246 70.875 13.133 1 92.06 49 ILE B C 1
ATOM 2570 O O . ILE B 1 49 ? 2.496 69.938 13.32 1 92.06 49 ILE B O 1
ATOM 2574 N N . ASP B 1 50 ? 4.375 70.812 12.5 1 90 50 ASP B N 1
ATOM 2575 C CA . ASP B 1 50 ? 4.758 69.562 11.828 1 90 50 ASP B CA 1
ATOM 2576 C C . ASP B 1 50 ? 5.129 68.5 12.836 1 90 50 ASP B C 1
ATOM 2578 O O . ASP B 1 50 ? 5.164 67.312 12.492 1 90 50 ASP B O 1
ATOM 2582 N N . ARG B 1 51 ? 5.348 68.812 14.062 1 91.44 51 ARG B N 1
ATOM 2583 C CA . ARG B 1 51 ? 5.77 67.875 15.078 1 91.44 51 ARG B CA 1
ATOM 2584 C C . ARG B 1 51 ? 4.605 67.5 15.992 1 91.44 51 ARG B C 1
ATOM 2586 O O . ARG B 1 51 ? 4.754 66.625 16.875 1 91.44 51 ARG B O 1
ATOM 2593 N N . LEU B 1 52 ? 3.488 68.062 15.812 1 90.25 52 LEU B N 1
ATOM 2594 C CA . LEU B 1 52 ? 2.352 67.875 16.703 1 90.25 52 LEU B CA 1
ATOM 2595 C C . LEU B 1 52 ? 1.746 66.438 16.516 1 90.25 52 LEU B C 1
ATOM 2597 O O . LEU B 1 52 ? 1.617 66 15.391 1 90.25 52 LEU B O 1
ATOM 2601 N N . PRO B 1 53 ? 1.484 65.75 17.688 1 86.12 53 PRO B N 1
ATOM 2602 C CA . PRO B 1 53 ? 0.697 64.562 17.562 1 86.12 53 PRO B CA 1
ATOM 2603 C C . PRO B 1 53 ? -0.695 64.812 16.984 1 86.12 53 PRO B C 1
ATOM 2605 O O . PRO B 1 53 ? -1.211 65.938 17.062 1 86.12 53 PRO B O 1
ATOM 2608 N N . LYS B 1 54 ? -1.187 63.688 16.484 1 81.25 54 LYS B N 1
ATOM 2609 C CA . LYS B 1 54 ? -2.545 63.781 15.961 1 81.25 54 LYS B CA 1
ATOM 2610 C C . LYS B 1 54 ? -3.562 63.906 17.078 1 81.25 54 LYS B C 1
ATOM 2612 O O . LYS B 1 54 ? -3.338 63.438 18.188 1 81.25 54 LYS B O 1
ATOM 2617 N N . ASN B 1 55 ? -4.523 64.688 17.094 1 79.5 55 ASN B N 1
ATOM 2618 C CA . ASN B 1 55 ? -5.699 64.75 17.953 1 79.5 55 ASN B CA 1
ATOM 2619 C C . ASN B 1 55 ? -5.461 65.688 19.156 1 79.5 55 ASN B C 1
ATOM 2621 O O . ASN B 1 55 ? -5.988 65.438 20.234 1 79.5 55 ASN B O 1
ATOM 2625 N N . LEU B 1 56 ? -4.504 66.5 19.062 1 86 56 LEU B N 1
ATOM 2626 C CA . LEU B 1 56 ? -4.254 67.5 20.141 1 86 56 LEU B CA 1
ATOM 2627 C C . LEU B 1 56 ? -5.547 68.125 20.578 1 86 56 LEU B C 1
ATOM 2629 O O . LEU B 1 56 ? -5.727 68.438 21.766 1 86 56 LEU B O 1
ATOM 2633 N N . ASN B 1 57 ? -6.473 68.375 19.672 1 85.19 57 ASN B N 1
ATOM 2634 C CA . ASN B 1 57 ? -7.75 69 19.969 1 85.19 57 ASN B CA 1
ATOM 2635 C C . ASN B 1 57 ? -8.531 68.188 21.031 1 85.19 57 ASN B C 1
ATOM 2637 O O . ASN B 1 57 ? -9.18 68.812 21.891 1 85.19 57 ASN B O 1
ATOM 2641 N N . LEU B 1 58 ? -8.352 66.938 21 1 84.19 58 LEU B N 1
ATOM 2642 C CA . LEU B 1 58 ? -9.102 66.125 21.922 1 84.19 58 LEU B CA 1
ATOM 2643 C C . LEU B 1 58 ? -8.547 66.188 23.344 1 84.19 58 LEU B C 1
ATOM 2645 O O . LEU B 1 58 ? -9.227 65.875 24.312 1 84.19 58 LEU B O 1
ATOM 2649 N N . LEU B 1 59 ? -7.379 66.688 23.359 1 88.5 59 LEU B N 1
ATOM 2650 C CA . LEU B 1 59 ? -6.746 66.875 24.672 1 88.5 59 LEU B CA 1
ATOM 2651 C C . LEU B 1 59 ? -7.109 68.25 25.266 1 88.5 59 LEU B C 1
ATOM 2653 O O . LEU B 1 59 ? -7.133 68.375 26.484 1 88.5 59 LEU B O 1
ATOM 2657 N N . ILE B 1 60 ? -7.422 69.125 24.391 1 90.5 60 ILE B N 1
ATOM 2658 C CA . ILE B 1 60 ? -7.562 70.5 24.859 1 90.5 60 ILE B CA 1
ATOM 2659 C C . ILE B 1 60 ? -9.039 70.875 24.969 1 90.5 60 ILE B C 1
ATOM 2661 O O . ILE B 1 60 ? -9.461 71.562 25.922 1 90.5 60 ILE B O 1
ATOM 2665 N N . PHE B 1 61 ? -9.844 70.375 24.016 1 93.31 61 PHE B N 1
ATOM 2666 C CA . PHE B 1 61 ? -11.219 70.875 23.922 1 93.31 61 PHE B CA 1
ATOM 2667 C C . PHE B 1 61 ? -12.211 69.75 24.266 1 93.31 61 PHE B C 1
ATOM 2669 O O . PHE B 1 61 ? -11.961 68.562 24 1 93.31 61 PHE B O 1
ATOM 2676 N N . CYS B 1 62 ? -13.305 70.188 24.844 1 94.31 62 CYS B N 1
ATOM 2677 C CA . CYS B 1 62 ? -14.391 69.312 25.219 1 94.31 62 CYS B CA 1
ATOM 2678 C C . CYS B 1 62 ? -15.094 68.75 23.969 1 94.31 62 CYS B C 1
ATOM 2680 O O . CYS B 1 62 ? -15.43 69.5 23.062 1 94.31 62 CYS B O 1
ATOM 2682 N N . SER B 1 63 ? -15.352 67.625 23.922 1 90.19 63 SER B N 1
ATOM 2683 C CA . SER B 1 63 ? -16 67 22.781 1 90.19 63 SER B CA 1
ATOM 2684 C C . SER B 1 63 ? -17.484 67.312 22.719 1 90.19 63 SER B C 1
ATOM 2686 O O . SER B 1 63 ? -18.078 67.375 21.641 1 90.19 63 SER B O 1
ATOM 2688 N N . LYS B 1 64 ? -18.109 67.562 23.844 1 92.25 64 LYS B N 1
ATOM 2689 C CA . LYS B 1 64 ? -19.516 67.938 23.922 1 92.25 64 LYS B CA 1
ATOM 2690 C C . LYS B 1 64 ? -19.734 69.438 23.656 1 92.25 64 LYS B C 1
ATOM 2692 O O . LYS B 1 64 ? -20.781 69.812 23.156 1 92.25 64 LYS B O 1
ATOM 2697 N N . HIS B 1 65 ? -18.734 70.188 24.094 1 93.19 65 HIS B N 1
ATOM 2698 C CA . HIS B 1 65 ? -18.766 71.625 23.922 1 93.19 65 HIS B CA 1
ATOM 2699 C C . HIS B 1 65 ? -17.547 72.125 23.156 1 93.19 65 HIS B C 1
ATOM 2701 O O . HIS B 1 65 ? -16.562 72.625 23.766 1 93.19 65 HIS B O 1
ATOM 2707 N N . LYS B 1 66 ? -17.484 72.125 21.906 1 86.5 66 LYS B N 1
ATOM 2708 C CA . LYS B 1 66 ? -16.344 72.25 21 1 86.5 66 LYS B CA 1
ATOM 2709 C C . LYS B 1 66 ? -15.57 73.562 21.234 1 86.5 66 LYS B C 1
ATOM 2711 O O . LYS B 1 66 ? -14.359 73.562 20.969 1 86.5 66 LYS B O 1
ATOM 2716 N N . GLN B 1 67 ? -16.188 74.562 21.828 1 86.06 67 GLN B N 1
ATOM 2717 C CA . GLN B 1 67 ? -15.477 75.812 21.984 1 86.06 67 GLN B CA 1
ATOM 2718 C C . GLN B 1 67 ? -14.953 76 23.406 1 86.06 67 GLN B C 1
ATOM 2720 O O . GLN B 1 67 ? -14.25 76.938 23.703 1 86.06 67 GLN B O 1
ATOM 2725 N N . GLN B 1 68 ? -15.188 74.938 24.172 1 93.5 68 GLN B N 1
ATOM 2726 C CA . GLN B 1 68 ? -14.766 75.062 25.562 1 93.5 68 GLN B CA 1
ATOM 2727 C C . GLN B 1 68 ? -13.547 74.188 25.828 1 93.5 68 GLN B C 1
ATOM 2729 O O . GLN B 1 68 ? -13.461 73.062 25.328 1 93.5 68 GLN B O 1
ATOM 2734 N N . LYS B 1 69 ? -12.719 74.688 26.656 1 93.38 69 LYS B N 1
ATOM 2735 C CA . LYS B 1 69 ? -11.508 73.938 27.016 1 93.38 69 LYS B CA 1
ATOM 2736 C C . LYS B 1 69 ? -11.766 73.062 28.203 1 93.38 69 LYS B C 1
ATOM 2738 O O . LYS B 1 69 ? -12.609 73.375 29.047 1 93.38 69 LYS B O 1
ATOM 2743 N N . LEU B 1 70 ? -10.93 72 28.25 1 94.06 70 LEU B N 1
ATOM 2744 C CA . LEU B 1 70 ? -10.961 71.062 29.391 1 94.06 70 LEU B CA 1
ATOM 2745 C C . LEU B 1 70 ? -10.086 71.625 30.531 1 94.06 70 LEU B C 1
ATOM 2747 O O . LEU B 1 70 ? -8.977 71.125 30.75 1 94.06 70 LEU B O 1
ATOM 2751 N N . ASP B 1 71 ? -10.68 72.562 31.281 1 93.75 71 ASP B N 1
ATOM 2752 C CA . ASP B 1 71 ? -9.875 73.25 32.281 1 93.75 71 ASP B CA 1
ATOM 2753 C C . ASP B 1 71 ? -10.164 72.75 33.688 1 93.75 71 ASP B C 1
ATOM 2755 O O . ASP B 1 71 ? -9.547 73.188 34.656 1 93.75 71 ASP B O 1
ATOM 2759 N N . TYR B 1 72 ? -11.078 71.812 33.75 1 95.88 72 TYR B N 1
ATOM 2760 C CA . TYR B 1 72 ? -11.445 71.312 35.062 1 95.88 72 TYR B CA 1
ATOM 2761 C C . TYR B 1 72 ? -11.391 69.75 35.094 1 95.88 72 TYR B C 1
ATOM 2763 O O . TYR B 1 72 ? -11.383 69.125 34.062 1 95.88 72 TYR B O 1
ATOM 2771 N N . CYS B 1 73 ? -11.234 69.312 36.312 1 95.56 73 CYS B N 1
ATOM 2772 C CA . CYS B 1 73 ? -11.289 67.875 36.594 1 95.56 73 CYS B CA 1
ATOM 2773 C C . CYS B 1 73 ? -12.227 67.562 37.75 1 95.56 73 CYS B C 1
ATOM 2775 O O . CYS B 1 73 ? -12.125 68.188 38.812 1 95.56 73 CYS B O 1
ATOM 2777 N N . CYS B 1 74 ? -13.188 66.75 37.469 1 95.88 74 CYS B N 1
ATOM 2778 C CA . CYS B 1 74 ? -14.023 66.25 38.531 1 95.88 74 CYS B CA 1
ATOM 2779 C C . CYS B 1 74 ? -13.336 65.062 39.25 1 95.88 74 CYS B C 1
ATOM 2781 O O . CYS B 1 74 ? -13.164 64 38.688 1 95.88 74 CYS B O 1
ATOM 2783 N N . VAL B 1 75 ? -12.969 65.25 40.469 1 91.62 75 VAL B N 1
ATOM 2784 C CA . VAL B 1 75 ? -12.219 64.312 41.25 1 91.62 75 VAL B CA 1
ATOM 2785 C C . VAL B 1 75 ? -13.109 63.094 41.594 1 91.62 75 VAL B C 1
ATOM 2787 O O . VAL B 1 75 ? -12.648 61.969 41.625 1 91.62 75 VAL B O 1
ATOM 2790 N N . ASP B 1 76 ? -14.398 63.344 41.719 1 93 76 ASP B N 1
ATOM 2791 C CA . ASP B 1 76 ? -15.352 62.312 42.062 1 93 76 ASP B CA 1
ATOM 2792 C C . ASP B 1 76 ? -15.508 61.312 40.938 1 93 76 ASP B C 1
ATOM 2794 O O . ASP B 1 76 ? -15.609 60.094 41.156 1 93 76 ASP B O 1
ATOM 2798 N N . HIS B 1 77 ? -15.547 61.812 39.75 1 92.94 77 HIS B N 1
ATOM 2799 C CA . HIS B 1 77 ? -15.742 60.938 38.594 1 92.94 77 HIS B CA 1
ATOM 2800 C C . HIS B 1 77 ? -14.414 60.656 37.906 1 92.94 77 HIS B C 1
ATOM 2802 O O . HIS B 1 77 ? -14.359 59.812 36.969 1 92.94 77 HIS B O 1
ATOM 2808 N N . ASP B 1 78 ? -13.43 61.375 38.344 1 89.75 78 ASP B N 1
ATOM 2809 C CA . ASP B 1 78 ? -12.094 61.25 37.781 1 89.75 78 ASP B CA 1
ATOM 2810 C C . ASP B 1 78 ? -12.109 61.5 36.25 1 89.75 78 ASP B C 1
ATOM 2812 O O . ASP B 1 78 ? -11.641 60.656 35.5 1 89.75 78 ASP B O 1
ATOM 2816 N N . GLU B 1 79 ? -12.641 62.719 35.875 1 92.44 79 GLU B N 1
ATOM 2817 C CA . GLU B 1 79 ? -12.789 63.031 34.469 1 92.44 79 GLU B CA 1
ATOM 2818 C C . GLU B 1 79 ? -12.547 64.5 34.219 1 92.44 79 GLU B C 1
ATOM 2820 O O . GLU B 1 79 ? -12.922 65.375 35.031 1 92.44 79 GLU B O 1
ATOM 2825 N N . LEU B 1 80 ? -11.961 64.75 33.062 1 95 80 LEU B N 1
ATOM 2826 C CA . LEU B 1 80 ? -11.828 66.125 32.656 1 95 80 LEU B CA 1
ATOM 2827 C C . LEU B 1 80 ? -13.164 66.688 32.188 1 95 80 LEU B C 1
ATOM 2829 O O . LEU B 1 80 ? -13.984 65.938 31.609 1 95 80 LEU B O 1
ATOM 2833 N N . CYS B 1 81 ? -13.336 67.875 32.469 1 95.06 81 CYS B N 1
ATOM 2834 C CA . CYS B 1 81 ? -14.562 68.5 32 1 95.06 81 CYS B CA 1
ATOM 2835 C C . CYS B 1 81 ? -14.344 70 31.75 1 95.06 81 CYS B C 1
ATOM 2837 O O . CYS B 1 81 ? -13.383 70.625 32.25 1 95.06 81 CYS B O 1
ATOM 2839 N N . CYS B 1 82 ? -15.156 70.562 30.875 1 95.69 82 CYS B N 1
ATOM 2840 C CA . CYS B 1 82 ? -15.156 72 30.641 1 95.69 82 CYS B CA 1
ATOM 2841 C C . CYS B 1 82 ? -16.047 72.75 31.656 1 95.69 82 CYS B C 1
ATOM 2843 O O . CYS B 1 82 ? -16.656 72.062 32.5 1 95.69 82 CYS B O 1
ATOM 2845 N N . LEU B 1 83 ? -16.078 74.062 31.547 1 95.31 83 LEU B N 1
ATOM 2846 C CA . LEU B 1 83 ? -16.859 74.875 32.5 1 95.31 83 LEU B CA 1
ATOM 2847 C C . LEU B 1 83 ? -18.344 74.5 32.406 1 95.31 83 LEU B C 1
ATOM 2849 O O . LEU B 1 83 ? -19.016 74.375 33.406 1 95.31 83 LEU B O 1
ATOM 2853 N N . GLU B 1 84 ? -18.781 74.312 31.156 1 95.94 84 GLU B N 1
ATOM 2854 C CA . GLU B 1 84 ? -20.188 74 30.9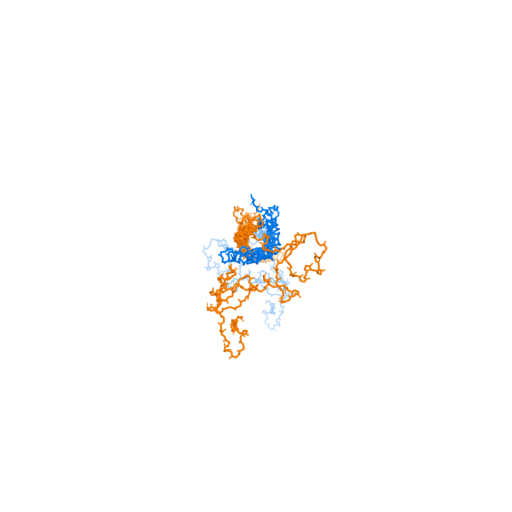53 1 95.94 84 GLU B CA 1
ATOM 2855 C C . GLU B 1 84 ? -20.531 72.625 31.5 1 95.94 84 GLU B C 1
ATOM 2857 O O . GLU B 1 84 ? -21.562 72.438 32.156 1 95.94 84 GLU B O 1
ATOM 2862 N N . CYS B 1 85 ? -19.734 71.625 31.297 1 95.62 85 CYS B N 1
ATOM 2863 C CA . CYS B 1 85 ? -19.938 70.312 31.828 1 95.62 85 CYS B CA 1
ATOM 2864 C C . CYS B 1 85 ? -19.938 70.312 33.344 1 95.62 85 CYS B C 1
ATOM 2866 O O . CYS B 1 85 ? -20.719 69.562 33.969 1 95.62 85 CYS B O 1
ATOM 2868 N N . LYS B 1 86 ? -19.016 71.062 33.875 1 95.44 86 LYS B N 1
ATOM 2869 C CA . LYS B 1 86 ? -18.922 71.188 35.344 1 95.44 86 LYS B CA 1
ATOM 2870 C C . LYS B 1 86 ? -20.234 71.688 35.938 1 95.44 86 LYS B C 1
ATOM 2872 O O . LYS B 1 86 ? -20.703 71.062 36.938 1 95.44 86 LYS B O 1
ATOM 2877 N N . GLN B 1 87 ? -20.891 72.562 35.219 1 95.25 87 GLN B N 1
ATOM 2878 C CA . GLN B 1 87 ? -22.125 73.188 35.719 1 95.25 87 GLN B CA 1
ATOM 2879 C C . GLN B 1 87 ? -23.328 72.25 35.5 1 95.25 87 GLN B C 1
ATOM 2881 O O . GLN B 1 87 ? -24.219 72.188 36.344 1 95.25 87 GLN B O 1
ATOM 2886 N N . VAL B 1 88 ? -23.281 71.5 34.438 1 94.69 88 VAL B N 1
ATOM 2887 C CA . VAL B 1 88 ? -24.453 70.688 34.031 1 94.69 88 VAL B CA 1
ATOM 2888 C C . VAL B 1 88 ? -24.375 69.312 34.625 1 94.69 88 VAL B C 1
ATOM 2890 O O . VAL B 1 88 ? -25.359 68.812 35.156 1 94.69 88 VAL B O 1
ATOM 2893 N N . TYR B 1 89 ? -23.234 68.688 34.562 1 93.88 89 TYR B N 1
ATOM 2894 C CA . TYR B 1 89 ? -23.156 67.25 34.844 1 93.88 89 TYR B CA 1
ATOM 2895 C C . TYR B 1 89 ? -22.453 67 36.188 1 93.88 89 TYR B C 1
ATOM 2897 O O . TYR B 1 89 ? -22.609 65.938 36.781 1 93.88 89 TYR B O 1
ATOM 2905 N N . HIS B 1 90 ? -21.625 68 36.625 1 94.56 90 HIS B N 1
ATOM 2906 C CA . HIS B 1 90 ? -20.828 67.75 37.812 1 94.56 90 HIS B CA 1
ATOM 2907 C C . HIS B 1 90 ? -21.125 68.75 38.906 1 94.56 90 HIS B C 1
ATOM 2909 O O . HIS B 1 90 ? -20.281 69.062 39.75 1 94.56 90 HIS B O 1
ATOM 2915 N N . SER B 1 91 ? -22.25 69.438 38.75 1 92.56 91 SER B N 1
ATOM 2916 C CA . SER B 1 91 ? -22.641 70.438 39.688 1 92.56 91 SER B CA 1
ATOM 2917 C C . SER B 1 91 ? -22.828 69.875 41.094 1 92.56 91 SER B C 1
ATOM 2919 O O . SE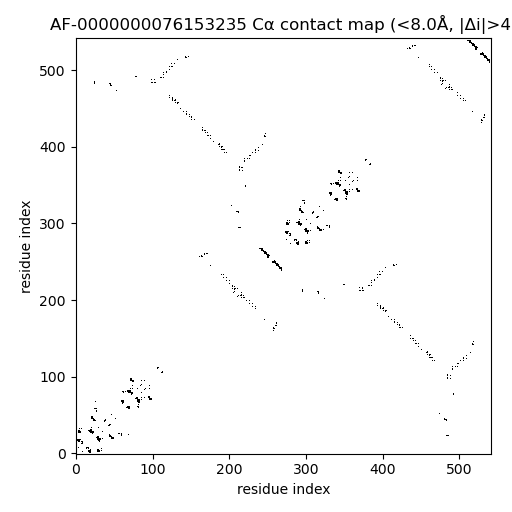R B 1 91 ? -22.656 70.562 42.094 1 92.56 91 SER B O 1
ATOM 2921 N N . LYS B 1 92 ? -23.156 68.625 41.125 1 92.94 92 LYS B N 1
ATOM 2922 C CA . LYS B 1 92 ? -23.453 68 42.406 1 92.94 92 LYS B CA 1
ATOM 2923 C C . LYS B 1 92 ? -22.25 67.25 42.969 1 92.94 92 LYS B C 1
ATOM 2925 O O . LYS B 1 92 ? -22.312 66.625 44.031 1 92.94 92 LYS B O 1
ATOM 2930 N N . CYS B 1 93 ? -21.203 67.312 42.281 1 93.81 93 CYS B N 1
ATOM 2931 C CA . CYS B 1 93 ? -20.016 66.625 42.719 1 93.81 93 CYS B CA 1
ATOM 2932 C C . CYS B 1 93 ? -19.328 67.312 43.875 1 93.81 93 CYS B C 1
ATOM 2934 O O . CYS B 1 93 ? -19.469 68.562 44 1 93.81 93 CYS B O 1
ATOM 2936 N N . VAL B 1 94 ? -18.719 66.625 44.656 1 91.5 94 VAL B N 1
ATOM 2937 C CA . VAL B 1 94 ? -18.141 67.125 45.906 1 91.5 94 VAL B CA 1
ATOM 2938 C C . VAL B 1 94 ? -16.953 68.062 45.562 1 91.5 94 VAL B C 1
ATOM 2940 O O . VAL B 1 94 ? -16.766 69.062 46.188 1 91.5 94 VAL B O 1
ATOM 2943 N N . LYS B 1 95 ? -16.094 67.625 44.656 1 93.75 95 LYS B N 1
ATOM 2944 C CA . LYS B 1 95 ? -14.859 68.312 44.406 1 93.75 95 LYS B CA 1
ATOM 2945 C C . LYS B 1 95 ? -14.578 68.438 42.906 1 93.75 95 LYS B C 1
ATOM 2947 O O . LYS B 1 95 ? -14.375 67.375 42.25 1 93.75 95 LYS B O 1
ATOM 2952 N N . THR B 1 96 ? -14.641 69.562 42.375 1 94 96 THR B N 1
ATOM 2953 C CA . THR B 1 96 ? -14.172 69.938 41.062 1 94 96 THR B CA 1
ATOM 2954 C C . THR B 1 96 ? -13.102 71 41.125 1 94 96 THR B C 1
ATOM 2956 O O . THR B 1 96 ? -13.305 72.062 41.781 1 94 96 THR B O 1
ATOM 2959 N N . GLU B 1 97 ? -12.016 70.625 40.562 1 94.81 97 GLU B N 1
ATOM 2960 C CA . GLU B 1 97 ? -10.891 71.562 40.688 1 94.81 97 GLU B CA 1
ATOM 2961 C C . GLU B 1 97 ? -10.344 71.938 39.312 1 94.81 97 GLU B C 1
ATOM 2963 O O . GLU B 1 97 ? -10.453 71.188 38.344 1 94.81 97 GLU B O 1
ATOM 2968 N N . HIS B 1 98 ? -9.797 73.188 39.312 1 94.5 98 HIS B N 1
ATOM 2969 C CA . HIS B 1 98 ? -9.109 73.562 38.094 1 94.5 98 HIS B CA 1
ATOM 2970 C C . HIS B 1 98 ? -7.855 72.75 37.875 1 94.5 98 HIS B C 1
ATOM 2972 O O . HIS B 1 98 ? -7.129 72.438 38.812 1 94.5 98 HIS B O 1
ATOM 2978 N N . ILE B 1 99 ? -7.488 72.438 36.594 1 92.62 99 ILE B N 1
ATOM 2979 C CA . ILE B 1 99 ? -6.402 71.5 36.25 1 92.62 99 ILE B CA 1
ATOM 2980 C C . ILE B 1 99 ? -5.07 72.125 36.688 1 92.62 99 ILE B C 1
ATOM 2982 O O . ILE B 1 99 ? -4.125 71.375 37 1 92.62 99 ILE B O 1
ATOM 2986 N N . ASP B 1 100 ? -5.031 73.438 36.781 1 90 100 ASP B N 1
ATOM 2987 C CA . ASP B 1 100 ? -3.795 74.062 37.219 1 90 100 ASP B CA 1
ATOM 2988 C C . ASP B 1 100 ? -3.408 73.688 38.625 1 90 100 ASP B C 1
ATOM 2990 O O . ASP B 1 100 ? -2.223 73.562 38.938 1 90 100 ASP B O 1
ATOM 2994 N N . VAL B 1 101 ? -4.363 73.375 39.375 1 91.81 101 VAL B N 1
ATOM 2995 C CA . VAL B 1 101 ? -4.133 73 40.75 1 91.81 101 VAL B CA 1
ATOM 2996 C C . VAL B 1 101 ? -3.709 71.5 40.812 1 91.81 101 VAL B C 1
ATOM 2998 O O . VAL B 1 101 ? -2.736 71.188 41.5 1 91.81 101 VAL B O 1
ATOM 3001 N N . LEU B 1 102 ? -4.379 70.75 40.062 1 92 102 LEU B N 1
ATOM 3002 C CA . LEU B 1 102 ? -4.176 69.312 40.125 1 92 102 LEU B CA 1
ATOM 3003 C C . LEU B 1 102 ? -2.889 68.938 39.406 1 92 102 LEU B C 1
ATOM 3005 O O . LEU B 1 102 ? -2.275 67.875 39.75 1 92 102 LEU B O 1
ATOM 3009 N N . ALA B 1 103 ? -2.381 69.75 38.438 1 93.06 103 ALA B N 1
ATOM 3010 C CA . ALA B 1 103 ? -1.26 69.375 37.562 1 93.06 103 ALA B CA 1
ATOM 3011 C C . ALA B 1 103 ? 0.067 69.812 38.188 1 93.06 103 ALA B C 1
ATOM 3013 O O . ALA B 1 103 ? 1.137 69.5 37.688 1 93.06 103 ALA B O 1
ATOM 3014 N N . LYS B 1 104 ? 0.066 70.625 39.219 1 89.44 104 LYS B N 1
ATOM 3015 C CA . LYS B 1 104 ? 1.266 71.25 39.781 1 89.44 104 LYS B CA 1
ATOM 3016 C C . LYS B 1 104 ? 2.371 70.25 39.969 1 89.44 104 LYS B C 1
ATOM 3018 O O . LYS B 1 104 ? 3.521 70.438 39.594 1 89.44 104 LYS B O 1
ATOM 3023 N N . ASP B 1 105 ? 2.197 69.062 40.469 1 89.19 105 ASP B N 1
ATOM 3024 C CA . ASP B 1 105 ? 3.217 68 40.719 1 89.19 105 ASP B CA 1
ATOM 3025 C C . ASP B 1 105 ? 2.861 66.75 40 1 89.19 105 ASP B C 1
ATOM 3027 O O . ASP B 1 105 ? 2.975 65.625 40.562 1 89.19 105 ASP B O 1
ATOM 3031 N N . CYS B 1 106 ? 2.518 67 38.75 1 91.25 106 CYS B N 1
ATOM 3032 C CA . CYS B 1 106 ? 2.027 65.875 38 1 91.25 106 CYS B CA 1
ATOM 3033 C C . CYS B 1 106 ? 3.131 64.812 37.781 1 91.25 106 CYS B C 1
ATOM 3035 O O . CYS B 1 106 ? 2.908 63.625 37.938 1 91.25 106 CYS B O 1
ATOM 3037 N N . LYS B 1 107 ? 4.352 65.188 37.438 1 90.75 107 LYS B N 1
ATOM 3038 C CA . LYS B 1 107 ? 5.449 64.25 37.094 1 90.75 107 LYS B CA 1
ATOM 3039 C C . LYS B 1 107 ? 5.891 63.469 38.344 1 90.75 107 LYS B C 1
ATOM 3041 O O . LYS B 1 107 ? 6.5 62.406 38.219 1 90.75 107 LYS B O 1
ATOM 3046 N N . ASP B 1 108 ? 5.633 64.062 39.5 1 90.69 108 ASP B N 1
ATOM 3047 C CA . ASP B 1 108 ? 6.008 63.406 40.75 1 90.69 108 ASP B CA 1
ATOM 3048 C C . ASP B 1 108 ? 4.805 62.719 41.375 1 90.69 108 ASP B C 1
ATOM 3050 O O . ASP B 1 108 ? 4.91 62.188 42.5 1 90.69 108 ASP B O 1
ATOM 3054 N N . SER B 1 109 ? 3.711 62.812 40.719 1 91.38 109 SER B N 1
ATOM 3055 C CA . SER B 1 109 ? 2.477 62.281 41.281 1 91.38 109 SER B CA 1
ATOM 3056 C C . SER B 1 109 ? 2.42 60.75 41.125 1 91.38 109 SER B C 1
ATOM 3058 O O . SER B 1 109 ? 3.141 60.156 40.312 1 91.38 109 SER B O 1
ATOM 3060 N N . LYS B 1 110 ? 1.602 60.188 41.938 1 90.69 110 LYS B N 1
ATOM 3061 C CA . LYS B 1 110 ? 1.365 58.75 41.875 1 90.69 110 LYS B CA 1
ATOM 3062 C C . LYS B 1 110 ? 0.73 58.344 40.562 1 90.69 110 LYS B C 1
ATOM 3064 O O . LYS B 1 110 ? 1.062 57.312 40 1 90.69 110 LYS B O 1
ATOM 3069 N N . SER B 1 111 ? -0.097 59.219 40.062 1 89.12 111 SER B N 1
ATOM 3070 C CA . SER B 1 111 ? -0.782 58.938 38.781 1 89.12 111 SER B CA 1
ATOM 3071 C C . SER B 1 111 ? 0.207 58.844 37.656 1 89.12 111 SER B C 1
ATOM 3073 O O . SER B 1 111 ? 0.052 57.969 36.75 1 89.12 111 SER B O 1
ATOM 3075 N N . PHE B 1 112 ? 1.177 59.688 37.656 1 93.19 112 PHE B N 1
ATOM 3076 C CA . PHE B 1 112 ? 2.219 59.656 36.625 1 93.19 112 PHE B CA 1
ATOM 3077 C C . PHE B 1 112 ? 3.023 58.375 36.719 1 93.19 112 PHE B C 1
ATOM 3079 O O . PHE B 1 112 ? 3.227 57.688 35.688 1 93.19 112 PHE B O 1
ATOM 3086 N N . ILE B 1 113 ? 3.438 58 37.875 1 94.5 113 ILE B N 1
ATOM 3087 C CA . ILE B 1 113 ? 4.27 56.812 38.094 1 94.5 113 ILE B CA 1
ATOM 3088 C C . ILE B 1 113 ? 3.494 55.562 37.688 1 94.5 113 ILE B C 1
ATOM 3090 O O . ILE B 1 113 ? 4.027 54.688 37 1 94.5 113 ILE B O 1
ATOM 3094 N N . ASP B 1 114 ? 2.234 55.5 38.062 1 94.94 114 ASP B N 1
ATOM 3095 C CA . ASP B 1 114 ? 1.384 54.344 37.75 1 94.94 114 ASP B CA 1
ATOM 3096 C C . ASP B 1 114 ? 1.207 54.219 36.219 1 94.94 114 ASP B C 1
ATOM 3098 O O . ASP B 1 114 ? 1.226 53.094 35.688 1 94.94 114 ASP B O 1
ATOM 3102 N N . TYR B 1 115 ? 1.021 55.344 35.594 1 96 115 TYR B N 1
ATOM 3103 C CA . TYR B 1 115 ? 0.86 55.344 34.156 1 96 115 TYR B CA 1
ATOM 3104 C C . TYR B 1 115 ? 2.098 54.781 33.469 1 96 115 TYR B C 1
ATOM 3106 O O . TYR B 1 115 ? 1.993 53.906 32.594 1 96 115 TYR B O 1
ATOM 3114 N N . ARG B 1 116 ? 3.27 55.219 33.875 1 95.38 116 ARG B N 1
ATOM 3115 C CA . ARG B 1 116 ? 4.531 54.75 33.312 1 95.38 116 ARG B CA 1
ATOM 3116 C C . ARG B 1 116 ? 4.715 53.25 33.562 1 95.38 116 ARG B C 1
ATOM 3118 O O . ARG B 1 116 ? 5.102 52.5 32.656 1 95.38 116 ARG B O 1
ATOM 3125 N N . ASN B 1 117 ? 4.383 52.844 34.719 1 95.88 117 ASN B N 1
ATOM 3126 C CA . ASN B 1 117 ? 4.52 51.438 35.094 1 95.88 117 ASN B CA 1
ATOM 3127 C C . ASN B 1 117 ? 3.611 50.562 34.25 1 95.88 117 ASN B C 1
ATOM 3129 O O . ASN B 1 117 ? 4.016 49.469 33.812 1 95.88 117 ASN B O 1
ATOM 3133 N N . GLN B 1 118 ? 2.383 51.031 34.031 1 96.31 118 GLN B N 1
ATOM 3134 C CA . GLN B 1 118 ? 1.44 50.281 33.219 1 96.31 118 GLN B CA 1
ATOM 3135 C C . GLN B 1 118 ? 1.921 50.156 31.781 1 96.31 118 GLN B C 1
ATOM 3137 O O . GLN B 1 118 ? 1.827 49.094 31.172 1 96.31 118 GLN B O 1
ATOM 3142 N N . LEU B 1 119 ? 2.455 51.25 31.281 1 96.56 119 LEU B N 1
ATOM 3143 C CA . LEU B 1 119 ? 2.998 51.25 29.922 1 96.56 119 LEU B CA 1
ATOM 3144 C C . LEU B 1 119 ? 4.145 50.25 29.812 1 96.56 119 LEU B C 1
ATOM 3146 O O . LEU B 1 119 ? 4.18 49.438 28.891 1 96.56 119 LEU B O 1
ATOM 3150 N N . ASP B 1 120 ? 5.059 50.25 30.734 1 96.12 120 ASP B N 1
ATOM 3151 C CA . ASP B 1 120 ? 6.223 49.375 30.734 1 96.12 120 ASP B CA 1
ATOM 3152 C C . ASP B 1 120 ? 5.801 47.906 30.844 1 96.12 120 ASP B C 1
ATOM 3154 O O . ASP B 1 120 ? 6.348 47.031 30.156 1 96.12 120 ASP B O 1
ATOM 3158 N N . PHE B 1 121 ? 4.832 47.719 31.688 1 95.88 121 PHE B N 1
ATOM 3159 C CA . PHE B 1 121 ? 4.336 46.375 31.844 1 95.88 121 PHE B CA 1
ATOM 3160 C C . PHE B 1 121 ? 3.781 45.844 30.531 1 95.88 121 PHE B C 1
ATOM 3162 O O . PHE B 1 121 ? 4.141 44.75 30.094 1 95.88 121 PHE B O 1
ATOM 3169 N N . CYS B 1 122 ? 2.84 46.594 29.953 1 96.19 122 CYS B N 1
ATOM 3170 C CA . CYS B 1 122 ? 2.211 46.156 28.703 1 96.19 122 CYS B CA 1
ATOM 3171 C C . CYS B 1 122 ? 3.256 45.906 27.625 1 96.19 122 CYS B C 1
ATOM 3173 O O . CYS B 1 122 ? 3.221 44.875 26.969 1 96.19 122 CYS B O 1
ATOM 3175 N N . SER B 1 123 ? 4.234 46.844 27.469 1 95.5 123 SER B N 1
ATOM 3176 C CA . SER B 1 123 ? 5.27 46.688 26.438 1 95.5 123 SER B CA 1
ATOM 3177 C C . SER B 1 123 ? 6.086 45.438 26.641 1 95.5 123 SER B C 1
ATOM 3179 O O . SER B 1 123 ? 6.27 44.656 25.703 1 95.5 123 SER B O 1
ATOM 3181 N N . ASN B 1 124 ? 6.531 45.125 27.859 1 94.31 124 ASN B N 1
ATOM 3182 C CA . ASN B 1 124 ? 7.355 43.969 28.172 1 94.31 124 ASN B CA 1
ATOM 3183 C C . ASN B 1 124 ? 6.566 42.656 28.016 1 94.31 124 ASN B C 1
ATOM 3185 O O . ASN B 1 124 ? 7.059 41.688 27.422 1 94.31 124 ASN B O 1
ATOM 3189 N N . ALA B 1 125 ? 5.312 42.75 28.578 1 93.94 125 ALA B N 1
ATOM 3190 C CA . ALA B 1 125 ? 4.473 41.531 28.547 1 93.94 125 ALA B CA 1
ATOM 3191 C C . ALA B 1 125 ? 4.137 41.156 27.109 1 93.94 125 ALA B C 1
ATOM 3193 O O . ALA B 1 125 ? 4.195 39.969 26.75 1 93.94 125 ALA B O 1
ATOM 3194 N N . LEU B 1 126 ? 3.785 42.094 26.328 1 94.5 126 LEU B N 1
ATOM 3195 C CA . LEU B 1 126 ? 3.398 41.844 24.953 1 94.5 126 LEU B CA 1
ATOM 3196 C C . LEU B 1 126 ? 4.602 41.375 24.125 1 94.5 126 LEU B C 1
ATOM 3198 O O . LEU B 1 126 ? 4.484 40.469 23.312 1 94.5 126 LEU B O 1
ATOM 3202 N N . THR B 1 127 ? 5.824 42 24.312 1 93.19 127 THR B N 1
ATOM 3203 C CA . THR B 1 127 ? 7.043 41.562 23.641 1 93.19 127 THR B CA 1
ATOM 3204 C C . THR B 1 127 ? 7.371 40.125 23.984 1 93.19 127 THR B C 1
ATOM 3206 O O . THR B 1 127 ? 7.66 39.312 23.094 1 93.19 127 THR B O 1
ATOM 3209 N N . ASN B 1 128 ? 7.289 39.781 25.234 1 90.94 128 ASN B N 1
ATOM 3210 C CA . ASN B 1 128 ? 7.57 38.406 25.688 1 90.94 128 ASN B CA 1
ATOM 3211 C C . ASN B 1 128 ? 6.582 37.406 25.109 1 90.94 128 ASN B C 1
ATOM 3213 O O . ASN B 1 128 ? 6.984 36.344 24.656 1 90.94 128 ASN B O 1
ATOM 3217 N N . THR B 1 129 ? 5.301 37.781 25.141 1 91 129 THR B N 1
ATOM 3218 C CA . THR B 1 129 ? 4.273 36.906 24.578 1 91 129 THR B CA 1
ATOM 3219 C C . THR B 1 129 ? 4.547 36.594 23.109 1 91 129 THR B C 1
ATOM 3221 O O . THR B 1 129 ? 4.461 35.438 22.672 1 91 129 THR B O 1
ATOM 3224 N N . LYS B 1 130 ? 4.898 37.562 22.359 1 92.12 130 LYS B N 1
ATOM 3225 C CA . LYS B 1 130 ? 5.164 37.375 20.938 1 92.12 130 LYS B CA 1
ATOM 3226 C C . LYS B 1 130 ? 6.348 36.469 20.719 1 92.12 130 LYS B C 1
ATOM 3228 O O . LYS B 1 130 ? 6.301 35.594 19.828 1 92.12 130 LYS B O 1
ATOM 3233 N N . VAL B 1 131 ? 7.375 36.625 21.5 1 92.81 131 VAL B N 1
ATOM 3234 C CA . VAL B 1 131 ? 8.555 35.781 21.375 1 92.81 131 VAL B CA 1
ATOM 3235 C C . VAL B 1 131 ? 8.18 34.344 21.672 1 92.81 131 VAL B C 1
ATOM 3237 O O . VAL B 1 131 ? 8.555 33.438 20.922 1 92.81 131 VAL B O 1
ATOM 3240 N N . LEU B 1 132 ? 7.41 34.125 22.734 1 91.31 132 LEU B N 1
ATOM 3241 C CA . LEU B 1 132 ? 7.012 32.781 23.141 1 91.31 132 LEU B CA 1
ATOM 3242 C C . LEU B 1 132 ? 6.129 32.156 22.078 1 91.31 132 LEU B C 1
ATOM 3244 O O . LEU B 1 132 ? 6.293 30.969 21.766 1 91.31 132 LEU B O 1
ATOM 3248 N N . VAL B 1 133 ? 5.211 32.906 21.547 1 91.62 133 VAL B N 1
ATOM 3249 C CA . VAL B 1 133 ? 4.285 32.375 20.547 1 91.62 133 VAL B CA 1
ATOM 3250 C C . VAL B 1 133 ? 5.047 32.031 19.266 1 91.62 133 VAL B C 1
ATOM 3252 O O . VAL B 1 133 ? 4.812 31 18.656 1 91.62 133 VAL B O 1
ATOM 3255 N N . LYS B 1 134 ? 5.965 32.906 18.875 1 92.25 134 LYS B N 1
ATOM 3256 C CA . LYS B 1 134 ? 6.762 32.625 17.672 1 92.25 134 LYS B CA 1
ATOM 3257 C C . LYS B 1 134 ? 7.605 31.375 17.844 1 92.25 134 LYS B C 1
ATOM 3259 O O . LYS B 1 134 ? 7.73 30.578 16.922 1 92.25 134 LYS B O 1
ATOM 3264 N N . ASP B 1 135 ? 8.133 31.203 19 1 93.12 135 ASP B N 1
ATOM 3265 C CA . ASP B 1 135 ? 8.875 29.984 19.312 1 93.12 135 ASP B CA 1
ATOM 3266 C C . ASP B 1 135 ? 7.98 28.75 19.203 1 93.12 135 ASP B C 1
ATOM 3268 O O . ASP B 1 135 ? 8.398 27.703 18.688 1 93.12 135 ASP B O 1
ATOM 3272 N N . ASN B 1 136 ? 6.801 28.859 19.719 1 92.94 136 ASN B N 1
ATOM 3273 C CA . ASN B 1 136 ? 5.848 27.766 19.656 1 92.94 136 ASN B CA 1
ATOM 3274 C C . ASN B 1 136 ? 5.461 27.422 18.234 1 92.94 136 ASN B C 1
ATOM 3276 O O . ASN B 1 136 ? 5.336 26.25 17.875 1 92.94 136 ASN B O 1
ATOM 3280 N N . ILE B 1 137 ? 5.301 28.406 17.406 1 93.38 137 ILE B N 1
ATOM 3281 C CA . ILE B 1 137 ? 4.98 28.203 16 1 93.38 137 ILE B CA 1
ATOM 3282 C C . ILE B 1 137 ? 6.094 27.391 15.328 1 93.38 137 ILE B C 1
ATOM 3284 O O . ILE B 1 137 ? 5.824 26.422 14.617 1 93.38 137 ILE B O 1
ATOM 3288 N N . GLU B 1 138 ? 7.301 27.781 15.617 1 93.69 138 GLU B N 1
ATOM 3289 C CA . GLU B 1 138 ? 8.445 27.078 15.039 1 93.69 138 GLU B CA 1
ATOM 3290 C C . GLU B 1 138 ? 8.516 25.641 15.539 1 93.69 138 GLU B C 1
ATOM 3292 O O . GLU B 1 138 ? 8.766 24.719 14.758 1 93.69 138 GLU B O 1
ATOM 3297 N N . SER B 1 139 ? 8.289 25.484 16.828 1 93.56 139 SER B N 1
ATOM 3298 C CA . SER B 1 139 ? 8.344 24.156 17.422 1 93.56 139 SER B CA 1
ATOM 3299 C C . SER B 1 139 ? 7.273 23.25 16.844 1 93.56 139 SER B C 1
ATOM 3301 O O . SER B 1 139 ? 7.543 22.094 16.516 1 93.56 139 SER B O 1
ATOM 3303 N N . ILE B 1 140 ? 6.082 23.734 16.703 1 92.5 140 ILE B N 1
ATOM 3304 C CA . ILE B 1 140 ? 4.988 22.953 16.141 1 92.5 140 ILE B CA 1
ATOM 3305 C C . ILE B 1 140 ? 5.336 22.531 14.719 1 92.5 140 ILE B C 1
ATOM 3307 O O . ILE B 1 140 ? 5.086 21.391 14.32 1 92.5 140 ILE B O 1
ATOM 3311 N N . GLY B 1 141 ? 5.895 23.484 13.961 1 91.12 141 GLY B N 1
ATOM 3312 C CA . GLY B 1 141 ? 6.336 23.156 12.609 1 91.12 141 GLY B CA 1
ATOM 3313 C C . GLY B 1 141 ? 7.367 22.047 12.578 1 91.12 141 GLY B C 1
ATOM 3314 O O . GLY B 1 141 ? 7.25 21.109 11.789 1 91.12 141 GLY B O 1
ATOM 3315 N N . ARG B 1 142 ? 8.352 22.062 13.391 1 92.5 142 ARG B N 1
ATOM 3316 C CA . ARG B 1 142 ? 9.406 21.062 13.461 1 92.5 142 ARG B CA 1
ATOM 3317 C C . ARG B 1 142 ? 8.852 19.703 13.891 1 92.5 142 ARG B C 1
ATOM 3319 O O . ARG B 1 142 ? 9.188 18.688 13.297 1 92.5 142 ARG B O 1
ATOM 3326 N N . ASP B 1 143 ? 8.023 19.734 14.961 1 90 143 ASP B N 1
ATOM 3327 C CA . ASP B 1 143 ? 7.434 18.5 15.461 1 90 143 ASP B CA 1
ATOM 3328 C C . ASP B 1 143 ? 6.559 17.844 14.398 1 90 143 ASP B C 1
ATOM 3330 O O . ASP B 1 143 ? 6.594 16.625 14.227 1 90 143 ASP B O 1
ATOM 3334 N N . SER B 1 144 ? 5.738 18.625 13.727 1 91.12 144 SER B N 1
ATOM 3335 C CA . SER B 1 144 ? 4.891 18.109 12.648 1 91.12 144 SER B CA 1
ATOM 3336 C C . SER B 1 144 ? 5.719 17.422 11.57 1 91.12 144 SER B C 1
ATOM 3338 O O . SER B 1 144 ? 5.367 16.344 11.102 1 91.12 144 SER B O 1
ATOM 3340 N N . GLU B 1 145 ? 6.805 18.031 11.141 1 91.31 145 GLU B N 1
ATOM 3341 C CA . GLU B 1 145 ? 7.676 17.453 10.117 1 91.31 145 GLU B CA 1
ATOM 3342 C C . GLU B 1 145 ? 8.289 16.141 10.586 1 91.31 145 GLU B C 1
ATOM 3344 O O . GLU B 1 145 ? 8.375 15.18 9.82 1 91.31 145 GLU B O 1
ATOM 3349 N N . GLN B 1 146 ? 8.734 16.125 11.828 1 89.81 146 GLN B N 1
ATOM 3350 C CA . GLN B 1 146 ? 9.312 14.914 12.391 1 89.81 146 GLN B CA 1
ATOM 3351 C C . GLN B 1 146 ? 8.297 13.773 12.398 1 89.81 146 GLN B C 1
ATOM 3353 O O . GLN B 1 146 ? 8.625 12.641 12.047 1 89.81 146 GLN B O 1
ATOM 3358 N N . ILE B 1 147 ? 7.078 14.078 12.797 1 88 147 ILE B N 1
ATOM 3359 C CA . ILE B 1 147 ? 6.012 13.086 12.844 1 88 147 ILE B CA 1
ATOM 3360 C C . ILE B 1 147 ? 5.699 12.586 11.43 1 88 147 ILE B C 1
ATOM 3362 O O . ILE B 1 147 ? 5.551 11.383 11.203 1 88 147 ILE B O 1
ATOM 3366 N N . LYS B 1 148 ? 5.617 13.531 10.523 1 87.56 148 LYS B N 1
ATOM 3367 C CA . LYS B 1 148 ? 5.383 13.18 9.125 1 87.56 148 LYS B CA 1
ATOM 3368 C C . LYS B 1 148 ? 6.438 12.203 8.617 1 87.56 148 LYS B C 1
ATOM 3370 O O . LYS B 1 148 ? 6.113 11.227 7.945 1 87.56 148 LYS B O 1
ATOM 3375 N N . ASN B 1 149 ? 7.688 12.508 8.93 1 86.5 149 ASN B N 1
ATOM 3376 C CA . ASN B 1 149 ? 8.789 11.656 8.508 1 86.5 149 ASN B CA 1
ATOM 3377 C C . ASN B 1 149 ? 8.703 10.266 9.141 1 86.5 149 ASN B C 1
ATOM 3379 O O . ASN B 1 149 ? 8.977 9.266 8.484 1 86.5 149 ASN B O 1
ATOM 3383 N N . THR B 1 150 ? 8.336 10.281 10.398 1 81.56 150 THR B N 1
ATOM 3384 C CA . THR B 1 150 ? 8.188 9.016 11.102 1 81.56 150 THR B CA 1
ATOM 3385 C C . THR B 1 150 ? 7.105 8.156 10.453 1 81.56 150 THR B C 1
ATOM 3387 O O . THR B 1 150 ? 7.309 6.969 10.211 1 81.56 150 THR B O 1
ATOM 3390 N N . ILE B 1 151 ? 5.918 8.719 10.055 1 78.06 151 ILE B N 1
ATOM 3391 C CA . ILE B 1 151 ? 4.809 8.031 9.406 1 78.06 151 ILE B CA 1
ATOM 3392 C C . ILE B 1 151 ? 5.23 7.578 8.008 1 78.06 151 ILE B C 1
ATOM 3394 O O . ILE B 1 151 ? 4.918 6.461 7.594 1 78.06 151 ILE B O 1
ATOM 3398 N N . GLY B 1 152 ? 5.922 8.438 7.293 1 76.94 152 GLY B N 1
ATOM 3399 C CA . GLY B 1 152 ? 6.375 8.133 5.945 1 76.94 152 GLY B CA 1
ATOM 3400 C C . GLY B 1 152 ? 7.328 6.953 5.887 1 76.94 152 GLY B C 1
ATOM 3401 O O . GLY B 1 152 ? 7.219 6.105 5 1 76.94 152 GLY B O 1
ATOM 3402 N N . SER B 1 153 ? 8.289 6.891 6.734 1 76.75 153 SER B N 1
ATOM 3403 C CA . SER B 1 153 ? 9.266 5.805 6.762 1 76.75 153 SER B CA 1
ATOM 3404 C C . SER B 1 153 ? 8.586 4.461 7.004 1 76.75 153 SER B C 1
ATOM 3406 O O . SER B 1 153 ? 8.992 3.443 6.438 1 76.75 153 SER B O 1
ATOM 3408 N N . SER B 1 154 ? 7.535 4.41 7.742 1 70 154 SER B N 1
ATOM 3409 C CA . SER B 1 154 ? 6.766 3.199 8 1 70 154 SER B CA 1
ATOM 3410 C C . SER B 1 154 ? 6.035 2.73 6.746 1 70 154 SER B C 1
ATOM 3412 O O . SER B 1 154 ? 5.996 1.532 6.457 1 70 154 SER B O 1
ATOM 3414 N N . ARG B 1 155 ? 5.555 3.666 5.902 1 69.88 155 ARG B N 1
ATOM 3415 C CA . ARG B 1 155 ? 4.828 3.375 4.668 1 69.88 155 ARG B CA 1
ATOM 3416 C C . ARG B 1 155 ? 5.754 2.766 3.619 1 69.88 155 ARG B C 1
ATOM 3418 O O . ARG B 1 155 ? 5.375 1.818 2.928 1 69.88 155 ARG B O 1
ATOM 3425 N N . ASP B 1 156 ? 6.887 3.354 3.488 1 69.56 156 ASP B N 1
ATOM 3426 C CA . ASP B 1 156 ? 7.836 2.863 2.494 1 69.56 156 ASP B CA 1
ATOM 3427 C C . ASP B 1 156 ? 8.172 1.394 2.734 1 69.56 156 ASP B C 1
ATOM 3429 O O . ASP B 1 156 ? 8.242 0.605 1.789 1 69.56 156 ASP B O 1
ATOM 3433 N N . ASN B 1 157 ? 8.305 1.055 3.955 1 67.5 157 ASN B N 1
ATOM 3434 C CA . ASN B 1 157 ? 8.617 -0.327 4.301 1 67.5 157 ASN B CA 1
ATOM 3435 C C . ASN B 1 157 ? 7.477 -1.271 3.939 1 67.5 157 ASN B C 1
ATOM 3437 O O . ASN B 1 157 ? 7.711 -2.377 3.447 1 67.5 157 ASN B O 1
ATOM 3441 N N . LYS B 1 158 ? 6.32 -0.877 3.98 1 72.81 158 LYS B N 1
ATOM 3442 C CA . LYS B 1 158 ? 5.148 -1.697 3.689 1 72.81 158 LYS B CA 1
ATOM 3443 C C . LYS B 1 158 ? 4.953 -1.861 2.186 1 72.81 158 LYS B C 1
ATOM 3445 O O . LYS B 1 158 ? 4.543 -2.926 1.719 1 72.81 158 LYS B O 1
ATOM 3450 N N . THR B 1 159 ? 5.262 -0.714 1.562 1 68.69 159 THR B N 1
ATOM 3451 C CA . THR B 1 159 ? 5.148 -0.78 0.108 1 68.69 159 THR B CA 1
ATOM 3452 C C . THR B 1 159 ? 6.117 -1.815 -0.462 1 68.69 159 THR B C 1
ATOM 3454 O O . THR B 1 159 ? 5.758 -2.572 -1.366 1 68.69 159 THR B O 1
ATOM 3457 N N . VAL B 1 160 ? 7.297 -1.778 0.05 1 70.56 160 VAL B N 1
ATOM 3458 C CA . VAL B 1 160 ? 8.297 -2.742 -0.394 1 70.56 160 VAL B CA 1
ATOM 3459 C C . VAL B 1 160 ? 7.828 -4.16 -0.077 1 70.56 160 VAL B C 1
ATOM 3461 O O . VAL B 1 160 ? 7.973 -5.066 -0.9 1 70.56 160 VAL B O 1
ATOM 3464 N N . GLU B 1 161 ? 7.219 -4.309 1.06 1 72.12 161 GLU B N 1
ATOM 3465 C CA . GLU B 1 161 ? 6.715 -5.617 1.461 1 72.12 161 GLU B CA 1
ATOM 3466 C C . GLU B 1 161 ? 5.598 -6.09 0.533 1 72.12 161 GLU B C 1
ATOM 3468 O O . GLU B 1 161 ? 5.535 -7.266 0.177 1 72.12 161 GLU B O 1
ATOM 3473 N N . ALA B 1 162 ? 4.734 -5.199 0.14 1 72.88 162 ALA B N 1
ATOM 3474 C CA . ALA B 1 162 ? 3.648 -5.535 -0.775 1 72.88 162 ALA B CA 1
ATOM 3475 C C . ALA B 1 162 ? 4.191 -5.961 -2.137 1 72.88 162 ALA B C 1
ATOM 3477 O O . ALA B 1 162 ? 3.678 -6.898 -2.75 1 72.88 162 ALA B O 1
ATOM 3478 N N . GLU B 1 163 ? 5.148 -5.238 -2.6 1 74.69 163 GLU B N 1
ATOM 3479 C CA . GLU B 1 163 ? 5.773 -5.594 -3.869 1 74.69 163 GLU B CA 1
ATOM 3480 C C . GLU B 1 163 ? 6.41 -6.98 -3.805 1 74.69 163 GLU B C 1
ATOM 3482 O O . GLU B 1 163 ? 6.305 -7.762 -4.75 1 74.69 163 GLU B O 1
ATOM 3487 N N . TYR B 1 164 ? 7.082 -7.258 -2.75 1 78.75 164 TYR B N 1
ATOM 3488 C CA . TYR B 1 164 ? 7.703 -8.562 -2.557 1 78.75 164 TYR B CA 1
ATOM 3489 C C . TYR B 1 164 ? 6.656 -9.672 -2.574 1 78.75 164 TYR B C 1
ATOM 3491 O O . TYR B 1 164 ? 6.875 -10.734 -3.166 1 78.75 164 TYR B O 1
ATOM 3499 N N . GLU B 1 165 ? 5.555 -9.414 -1.977 1 77.94 165 GLU B N 1
ATOM 3500 C CA . GLU B 1 165 ? 4.484 -10.406 -1.935 1 77.94 165 GLU B CA 1
ATOM 3501 C C . GLU B 1 165 ? 3.955 -10.711 -3.334 1 77.94 165 GLU B C 1
ATOM 3503 O O . GLU B 1 165 ? 3.648 -11.859 -3.654 1 77.94 165 GLU B O 1
ATOM 3508 N N . LEU B 1 166 ? 3.789 -9.68 -4.148 1 79.31 166 LEU B N 1
ATOM 3509 C CA . LEU B 1 166 ? 3.352 -9.875 -5.523 1 79.31 166 LEU B CA 1
ATOM 3510 C C . LEU B 1 166 ? 4.34 -10.75 -6.289 1 79.31 166 LEU B C 1
ATOM 3512 O O . LEU B 1 166 ? 3.938 -11.648 -7.039 1 79.31 166 LEU B O 1
ATOM 3516 N N . GLN B 1 167 ? 5.598 -10.477 -6.066 1 82.31 167 GLN B N 1
ATOM 3517 C CA . GLN B 1 167 ? 6.629 -11.273 -6.723 1 82.31 167 GLN B CA 1
ATOM 3518 C C . GLN B 1 167 ? 6.582 -12.727 -6.258 1 82.31 167 GLN B C 1
ATOM 3520 O O . GLN B 1 167 ? 6.785 -13.648 -7.055 1 82.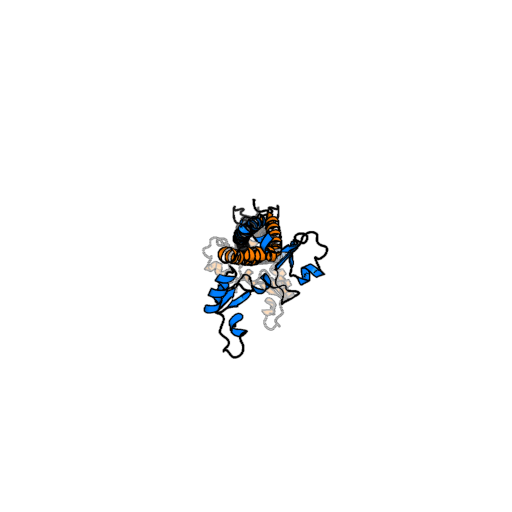31 167 GLN B O 1
ATOM 3525 N N . LEU B 1 168 ? 6.293 -12.883 -5.02 1 83.62 168 LEU B N 1
ATOM 3526 C CA . LEU B 1 168 ? 6.207 -14.227 -4.457 1 83.62 168 LEU B CA 1
ATOM 3527 C C . LEU B 1 168 ? 5.047 -15 -5.074 1 83.62 168 LEU B C 1
ATOM 3529 O O . LEU B 1 168 ? 5.176 -16.188 -5.363 1 83.62 168 LEU B O 1
ATOM 3533 N N . LYS B 1 169 ? 3.92 -14.32 -5.328 1 85.94 169 LYS B N 1
ATOM 3534 C CA . LYS B 1 169 ? 2.766 -14.969 -5.941 1 85.94 169 LYS B CA 1
ATOM 3535 C C . LYS B 1 169 ? 3.072 -15.406 -7.371 1 85.94 169 LYS B C 1
ATOM 3537 O O . LYS B 1 169 ? 2.676 -16.5 -7.793 1 85.94 169 LYS B O 1
ATOM 3542 N N . GLU B 1 170 ? 3.758 -14.547 -8.023 1 87.94 170 GLU B N 1
ATOM 3543 C CA . GLU B 1 170 ? 4.148 -14.898 -9.391 1 87.94 170 GLU B CA 1
ATOM 3544 C C . GLU B 1 170 ? 5.113 -16.078 -9.406 1 87.94 170 GLU B C 1
ATOM 3546 O O . GLU B 1 170 ? 5.004 -16.969 -10.25 1 87.94 170 GLU B O 1
ATOM 3551 N N . HIS B 1 171 ? 6.059 -16.078 -8.508 1 88.25 171 HIS B N 1
ATOM 3552 C CA . HIS B 1 171 ? 7.008 -17.172 -8.391 1 88.25 171 HIS B CA 1
ATOM 3553 C C . HIS B 1 171 ? 6.297 -18.484 -8.062 1 88.25 171 HIS B C 1
ATOM 3555 O O . HIS B 1 171 ? 6.613 -19.531 -8.641 1 88.25 171 HIS B O 1
ATOM 3561 N N . LEU B 1 172 ? 5.352 -18.422 -7.203 1 89.94 172 LEU B N 1
ATOM 3562 C CA . LEU B 1 172 ? 4.562 -19.594 -6.855 1 89.94 172 LEU B CA 1
ATOM 3563 C C . LEU B 1 172 ? 3.852 -20.156 -8.086 1 89.94 172 LEU B C 1
ATOM 3565 O O . LEU B 1 172 ? 3.875 -21.359 -8.32 1 89.94 172 LEU B O 1
ATOM 3569 N N . LYS B 1 173 ? 3.229 -19.25 -8.852 1 91.38 173 LYS B N 1
ATOM 3570 C CA . LYS B 1 173 ? 2.52 -19.656 -10.062 1 91.38 173 LYS B CA 1
ATOM 3571 C C . LYS B 1 173 ? 3.455 -20.359 -11.031 1 91.38 173 LYS B C 1
ATOM 3573 O O . LYS B 1 173 ? 3.119 -21.422 -11.57 1 91.38 173 LYS B O 1
ATOM 3578 N N . ARG B 1 174 ? 4.609 -19.75 -11.203 1 91 174 ARG B N 1
ATOM 3579 C CA . ARG B 1 174 ? 5.59 -20.312 -12.125 1 91 174 ARG B CA 1
ATOM 3580 C C . ARG B 1 174 ? 6.055 -21.688 -11.656 1 91 174 ARG B C 1
ATOM 3582 O O . ARG B 1 174 ? 6.094 -22.641 -12.438 1 91 174 ARG B O 1
ATOM 3589 N N . MET B 1 175 ? 6.367 -21.844 -10.367 1 89.94 175 MET B N 1
ATOM 3590 C CA . MET B 1 175 ? 6.867 -23.094 -9.812 1 89.94 175 MET B CA 1
ATOM 3591 C C . MET B 1 175 ? 5.793 -24.172 -9.859 1 89.94 175 MET B C 1
ATOM 3593 O O . MET B 1 175 ? 6.086 -25.344 -10.156 1 89.94 175 MET B O 1
ATOM 3597 N N . THR B 1 176 ? 4.605 -23.75 -9.57 1 92.06 176 THR B N 1
ATOM 3598 C CA . THR B 1 176 ? 3.496 -24.688 -9.633 1 92.06 176 THR B CA 1
ATOM 3599 C C . THR B 1 176 ? 3.326 -25.234 -11.055 1 92.06 176 THR B C 1
ATOM 3601 O O . THR B 1 176 ? 3.18 -26.438 -11.25 1 92.06 176 THR B O 1
ATOM 3604 N N . GLN B 1 177 ? 3.359 -24.359 -12.008 1 93.38 177 GLN B N 1
ATOM 3605 C CA . GLN B 1 177 ? 3.207 -24.75 -13.406 1 93.38 177 GLN B CA 1
ATOM 3606 C C . GLN B 1 177 ? 4.316 -25.703 -13.828 1 93.38 177 GLN B C 1
ATOM 3608 O O . GLN B 1 177 ? 4.066 -26.672 -14.562 1 93.38 177 GLN B O 1
ATOM 3613 N N . GLU B 1 178 ? 5.5 -25.453 -13.391 1 92.38 178 GLU B N 1
ATOM 3614 C CA . GLU B 1 178 ? 6.629 -26.312 -13.711 1 92.38 178 GLU B CA 1
ATOM 3615 C C . GLU B 1 178 ? 6.441 -27.719 -13.117 1 92.38 178 GLU B C 1
ATOM 3617 O O . GLU B 1 178 ? 6.691 -28.719 -13.789 1 92.38 178 GLU B O 1
ATOM 3622 N N . CYS B 1 179 ? 6.004 -27.75 -11.891 1 91.69 179 CYS B N 1
ATOM 3623 C CA . CYS B 1 179 ? 5.738 -29.031 -11.242 1 91.69 179 CYS B CA 1
ATOM 3624 C C . CYS B 1 179 ? 4.656 -29.812 -11.977 1 91.69 179 CYS B C 1
ATOM 3626 O O . CYS B 1 179 ? 4.828 -30.984 -12.281 1 91.69 179 CYS B O 1
ATOM 3628 N N . LEU B 1 180 ? 3.553 -29.125 -12.328 1 93.06 180 LEU B N 1
ATOM 3629 C CA . LEU B 1 180 ? 2.426 -29.766 -12.992 1 93.06 180 LEU B CA 1
ATOM 3630 C C . LEU B 1 180 ? 2.828 -30.281 -14.375 1 93.06 180 LEU B C 1
ATOM 3632 O O . LEU B 1 180 ? 2.414 -31.359 -14.781 1 93.06 180 LEU B O 1
ATOM 3636 N N . SER B 1 181 ? 3.645 -29.5 -15.078 1 93.69 181 SER B N 1
ATOM 3637 C CA . SER B 1 181 ? 4.117 -29.906 -16.391 1 93.69 181 SER B CA 1
ATOM 3638 C C . SER B 1 181 ? 4.941 -31.188 -16.312 1 93.69 181 SER B C 1
ATOM 3640 O O . SER B 1 181 ? 4.77 -32.094 -17.141 1 93.69 181 SER B O 1
ATOM 3642 N N . THR B 1 182 ? 5.812 -31.234 -15.344 1 91.69 182 THR B N 1
ATOM 3643 C CA . THR B 1 182 ? 6.645 -32.406 -15.133 1 91.69 182 THR B CA 1
ATOM 3644 C C . THR B 1 182 ? 5.785 -33.656 -14.836 1 91.69 182 THR B C 1
ATOM 3646 O O . THR B 1 182 ? 5.984 -34.719 -15.43 1 91.69 182 THR B O 1
ATOM 3649 N N . LEU B 1 183 ? 4.816 -33.5 -14.008 1 91.94 183 LEU B N 1
ATOM 3650 C CA . LEU B 1 183 ? 3.951 -34.594 -13.609 1 91.94 183 LEU B CA 1
ATOM 3651 C C . LEU B 1 183 ? 3.062 -35.031 -14.773 1 91.94 183 LEU B C 1
ATOM 3653 O O . LEU B 1 183 ? 2.842 -36.25 -14.977 1 91.94 183 LEU B O 1
ATOM 3657 N N . GLN B 1 184 ? 2.605 -34.094 -15.547 1 93.19 184 GLN B N 1
ATOM 3658 C CA . GLN B 1 184 ? 1.783 -34.406 -16.719 1 93.19 184 GLN B CA 1
ATOM 3659 C C . GLN B 1 184 ? 2.57 -35.188 -17.75 1 93.19 184 GLN B C 1
ATOM 3661 O O . GLN B 1 184 ? 2.025 -36.094 -18.375 1 93.19 184 GLN B O 1
ATOM 3666 N N . LYS B 1 185 ? 3.801 -34.844 -17.922 1 92.5 185 LYS B N 1
ATOM 3667 C CA . LYS B 1 185 ? 4.656 -35.625 -18.828 1 92.5 185 LYS B CA 1
ATOM 3668 C C . LYS B 1 185 ? 4.793 -37.062 -18.344 1 92.5 185 LYS B C 1
ATOM 3670 O O . LYS B 1 185 ? 4.75 -38 -19.156 1 92.5 185 LYS B O 1
ATOM 3675 N N . HIS B 1 186 ? 4.918 -37.312 -17.031 1 89.25 186 HIS B N 1
ATOM 3676 C CA . HIS B 1 186 ? 5.012 -38.656 -16.469 1 89.25 186 HIS B CA 1
ATOM 3677 C C . HIS B 1 186 ? 3.736 -39.438 -16.734 1 89.25 186 HIS B C 1
ATOM 3679 O O . HIS B 1 186 ? 3.797 -40.625 -17.078 1 89.25 186 HIS B O 1
ATOM 3685 N N . ILE B 1 187 ? 2.562 -38.75 -16.625 1 91.44 187 ILE B N 1
ATOM 3686 C CA . ILE B 1 187 ? 1.287 -39.406 -16.875 1 91.44 187 ILE B CA 1
ATOM 3687 C C . ILE B 1 187 ? 1.205 -39.812 -18.344 1 91.44 187 ILE B C 1
ATOM 3689 O O . ILE B 1 187 ? 0.783 -40.938 -18.672 1 91.44 187 ILE B O 1
ATOM 3693 N N . SER B 1 188 ? 1.628 -38.875 -19.172 1 93.44 188 SER B N 1
ATOM 3694 C CA . SER B 1 188 ? 1.577 -39.156 -20.609 1 93.44 188 SER B CA 1
ATOM 3695 C C . SER B 1 188 ? 2.457 -40.344 -20.984 1 93.44 188 SER B C 1
ATOM 3697 O O . SER B 1 188 ? 2.035 -41.219 -21.734 1 93.44 188 SER B O 1
ATOM 3699 N N . ASP B 1 189 ? 3.697 -40.375 -20.422 1 90.94 189 ASP B N 1
ATOM 3700 C CA . ASP B 1 189 ? 4.609 -41.469 -20.672 1 90.94 189 ASP B CA 1
ATOM 3701 C C . ASP B 1 189 ? 4.02 -42.812 -20.172 1 90.94 189 ASP B C 1
ATOM 3703 O O . ASP B 1 189 ? 4.074 -43.812 -20.875 1 90.94 189 ASP B O 1
ATOM 3707 N N . ALA B 1 190 ? 3.453 -42.781 -19 1 92.25 190 ALA B N 1
ATOM 3708 C CA . ALA B 1 190 ? 2.855 -44 -18.406 1 92.25 190 ALA B CA 1
ATOM 3709 C C . ALA B 1 190 ? 1.673 -44.469 -19.234 1 92.25 190 ALA B C 1
ATOM 3711 O O . ALA B 1 190 ? 1.503 -45.688 -19.438 1 92.25 190 ALA B O 1
ATOM 3712 N N . GLU B 1 191 ? 0.89 -43.5 -19.734 1 93.44 191 GLU B N 1
ATOM 3713 C CA . GLU B 1 191 ? -0.281 -43.844 -20.531 1 93.44 191 GLU B CA 1
ATOM 3714 C C . GLU B 1 191 ? 0.127 -44.5 -21.859 1 93.44 191 GLU B C 1
ATOM 3716 O O . GLU B 1 191 ? -0.521 -45.438 -22.328 1 93.44 191 GLU B O 1
ATOM 3721 N N . GLU B 1 192 ? 1.174 -44 -22.453 1 92.88 192 GLU B N 1
ATOM 3722 C CA . GLU B 1 192 ? 1.677 -44.594 -23.688 1 92.88 192 GLU B CA 1
ATOM 3723 C C . GLU B 1 192 ? 2.135 -46.031 -23.469 1 92.88 192 GLU B C 1
ATOM 3725 O O . GLU B 1 192 ? 1.786 -46.938 -24.25 1 92.88 192 GLU B O 1
ATOM 3730 N N . MET B 1 193 ? 2.861 -46.281 -22.422 1 93.88 193 MET B N 1
ATOM 3731 C CA . MET B 1 193 ? 3.338 -47.625 -22.094 1 93.88 193 MET B CA 1
ATOM 3732 C C . MET B 1 193 ? 2.176 -48.531 -21.75 1 93.88 193 MET B C 1
ATOM 3734 O O . MET B 1 193 ? 2.184 -49.719 -22.109 1 93.88 193 MET B O 1
ATOM 3738 N N . GLU B 1 194 ? 1.236 -47.969 -21.031 1 94.25 194 GLU B N 1
ATOM 3739 C CA . GLU B 1 194 ? 0.053 -48.75 -20.656 1 94.25 194 GLU B CA 1
ATOM 3740 C C . GLU B 1 194 ? -0.723 -49.188 -21.906 1 94.25 194 GLU B C 1
ATOM 3742 O O . GLU B 1 194 ? -1.184 -50.312 -21.969 1 94.25 194 GLU B O 1
ATOM 3747 N N . ALA B 1 195 ? -0.858 -48.281 -22.828 1 94.06 195 ALA B N 1
ATOM 3748 C CA . ALA B 1 195 ? -1.558 -48.594 -24.078 1 94.06 195 ALA B CA 1
ATOM 3749 C C . ALA B 1 195 ? -0.869 -49.75 -24.797 1 94.06 195 ALA B C 1
ATOM 3751 O O . ALA B 1 195 ? -1.529 -50.688 -25.281 1 94.06 195 ALA B O 1
ATOM 3752 N N . ASN B 1 196 ? 0.428 -49.688 -24.875 1 92.69 196 ASN B N 1
ATOM 3753 C CA . ASN B 1 196 ? 1.2 -50.75 -25.5 1 92.69 196 ASN B CA 1
ATOM 3754 C C . ASN B 1 196 ? 1.037 -52.094 -24.766 1 92.69 196 ASN B C 1
ATOM 3756 O O . ASN B 1 196 ? 0.827 -53.125 -25.391 1 92.69 196 ASN B O 1
ATOM 3760 N N . THR B 1 197 ? 1.118 -52.031 -23.453 1 95.19 197 THR B N 1
ATOM 3761 C CA . THR B 1 197 ? 0.979 -53.219 -22.609 1 95.19 197 THR B CA 1
ATOM 3762 C C . THR B 1 197 ? -0.411 -53.812 -22.766 1 95.19 197 THR B C 1
ATOM 3764 O O . THR B 1 197 ? -0.552 -55.031 -22.875 1 95.19 197 THR B O 1
ATOM 3767 N N . GLU B 1 198 ? -1.367 -53 -22.781 1 95.06 198 GLU B N 1
ATOM 3768 C CA . GLU B 1 198 ? -2.742 -53.469 -22.922 1 95.06 198 GLU B CA 1
ATOM 3769 C C . GLU B 1 198 ? -2.955 -54.125 -24.281 1 95.06 198 GLU B C 1
ATOM 3771 O O . GLU B 1 198 ? -3.645 -55.156 -24.375 1 95.06 198 GLU B O 1
ATOM 3776 N N . ASN B 1 199 ? -2.412 -53.531 -25.281 1 93.94 199 ASN B N 1
ATOM 3777 C CA . ASN B 1 199 ? -2.512 -54.125 -26.609 1 93.94 199 ASN B CA 1
ATOM 3778 C C . ASN B 1 199 ? -1.874 -55.5 -26.656 1 93.94 199 ASN B C 1
ATOM 3780 O O . ASN B 1 199 ? -2.473 -56.438 -27.188 1 93.94 199 ASN B O 1
ATOM 3784 N N . LEU B 1 200 ? -0.712 -55.625 -26.125 1 94.56 200 LEU B N 1
ATOM 3785 C CA . LEU B 1 200 ? -0.027 -56.906 -26.078 1 94.56 200 LEU B CA 1
ATOM 3786 C C . LEU B 1 200 ? -0.824 -57.938 -25.266 1 94.56 200 LEU B C 1
ATOM 3788 O O . LEU B 1 200 ? -0.925 -59.094 -25.641 1 94.56 200 LEU B O 1
ATOM 3792 N N . ASP B 1 201 ? -1.335 -57.438 -24.172 1 95.5 201 ASP B N 1
ATOM 3793 C CA . ASP B 1 201 ? -2.133 -58.312 -23.297 1 95.5 201 ASP B CA 1
ATOM 3794 C C . ASP B 1 201 ? -3.369 -58.812 -24.031 1 95.5 201 ASP B C 1
ATOM 3796 O O . ASP B 1 201 ? -3.68 -60 -23.953 1 95.5 201 ASP B O 1
ATOM 3800 N N . ARG B 1 202 ? -4.02 -57.969 -24.719 1 94.06 202 ARG B N 1
ATOM 3801 C CA . ARG B 1 202 ? -5.203 -58.375 -25.469 1 94.06 202 ARG B CA 1
ATOM 3802 C C . ARG B 1 202 ? -4.852 -59.406 -26.531 1 94.06 202 ARG B C 1
ATOM 3804 O O . ARG B 1 202 ? -5.551 -60.406 -26.688 1 94.06 202 ARG B O 1
ATOM 3811 N N . LEU B 1 203 ? -3.744 -59.188 -27.219 1 93.75 203 LEU B N 1
ATOM 3812 C CA . LEU B 1 203 ? -3.314 -60.125 -28.25 1 93.75 203 LEU B CA 1
ATOM 3813 C C . LEU B 1 203 ? -2.875 -61.438 -27.656 1 93.75 203 LEU B C 1
ATOM 3815 O O . LEU B 1 203 ? -3.199 -62.5 -28.188 1 93.75 203 LEU B O 1
ATOM 3819 N N . PHE B 1 204 ? -2.174 -61.281 -26.578 1 94.44 204 PHE B N 1
ATOM 3820 C CA . PHE B 1 204 ? -1.738 -62.5 -25.859 1 94.44 204 PHE B CA 1
ATOM 3821 C C . PHE B 1 204 ? -2.932 -63.344 -25.469 1 94.44 204 PHE B C 1
ATOM 3823 O O . PHE B 1 204 ? -2.928 -64.562 -25.688 1 94.44 204 PHE B O 1
ATOM 3830 N N . ASP B 1 205 ? -3.92 -62.75 -24.953 1 93.38 205 ASP B N 1
ATOM 3831 C CA . ASP B 1 205 ? -5.129 -63.469 -24.547 1 93.38 205 ASP B CA 1
ATOM 3832 C C . ASP B 1 205 ? -5.863 -64.062 -25.766 1 93.38 205 ASP B C 1
ATOM 3834 O O . ASP B 1 205 ? -6.363 -65.188 -25.719 1 93.38 205 ASP B O 1
ATOM 3838 N N . PHE B 1 206 ? -5.922 -63.25 -26.75 1 93.12 206 PHE B N 1
ATOM 3839 C CA . PHE B 1 206 ? -6.598 -63.719 -27.953 1 93.12 206 PHE B CA 1
ATOM 3840 C C . PHE B 1 206 ? -5.934 -64.938 -28.516 1 93.12 206 PHE B C 1
ATOM 3842 O O . PHE B 1 206 ? -6.594 -66 -28.719 1 93.12 206 PHE B O 1
ATOM 3849 N N . TYR B 1 207 ? -4.602 -64.938 -28.703 1 92.44 207 TYR B N 1
ATOM 3850 C CA . TYR B 1 207 ? -3.885 -66.062 -29.312 1 92.44 207 TYR B CA 1
ATOM 3851 C C . TYR B 1 207 ? -3.799 -67.188 -28.344 1 92.44 207 TYR B C 1
ATOM 3853 O O . TYR B 1 207 ? -3.773 -68.375 -28.766 1 92.44 207 TYR B O 1
ATOM 3861 N N . GLY B 1 208 ? -3.811 -66.875 -27.109 1 89.56 208 GLY B N 1
ATOM 3862 C CA . GLY B 1 208 ? -3.791 -67.938 -26.109 1 89.56 208 GLY B CA 1
ATOM 3863 C C . GLY B 1 208 ? -5.078 -68.75 -26.047 1 89.56 208 GLY B C 1
ATOM 3864 O O . GLY B 1 208 ? -5.055 -69.938 -25.875 1 89.56 208 GLY B O 1
ATOM 3865 N N . LYS B 1 209 ? -6.168 -68.125 -26.266 1 90.44 209 LYS B N 1
ATOM 3866 C CA . LYS B 1 209 ? -7.473 -68.75 -26.172 1 90.44 209 LYS B CA 1
ATOM 3867 C C . LYS B 1 209 ? -7.902 -69.375 -27.5 1 90.44 209 LYS B C 1
ATOM 3869 O O . LYS B 1 209 ? -8.508 -70.438 -27.547 1 90.44 209 LYS B O 1
ATOM 3874 N N . THR B 1 210 ? -7.562 -68.625 -28.531 1 88.75 210 THR B N 1
ATOM 3875 C CA . THR B 1 210 ? -8.125 -69 -29.828 1 88.75 210 THR B CA 1
ATOM 3876 C C . THR B 1 210 ? -7.105 -69.75 -30.672 1 88.75 210 THR B C 1
ATOM 3878 O O . THR B 1 210 ? -7.477 -70.562 -31.484 1 88.75 210 THR B O 1
ATOM 3881 N N . GLY B 1 211 ? -5.875 -69.375 -30.422 1 84.62 211 GLY B N 1
ATOM 3882 C CA . GLY B 1 211 ? -4.852 -69.938 -31.297 1 84.62 211 GLY B CA 1
ATOM 3883 C C . GLY B 1 211 ? -4.242 -71.25 -30.75 1 84.62 211 GLY B C 1
ATOM 3884 O O . GLY B 1 211 ? -4.461 -71.625 -29.594 1 84.62 211 GLY B O 1
ATOM 3885 N N . SER B 1 212 ? -3.605 -72 -31.734 1 88.06 212 SER B N 1
ATOM 3886 C CA . SER B 1 212 ? -2.855 -73.188 -31.344 1 88.06 212 SER B CA 1
ATOM 3887 C C . SER B 1 212 ? -1.574 -72.812 -30.609 1 88.06 212 SER B C 1
ATOM 3889 O O . SER B 1 212 ? -1.229 -71.625 -30.516 1 88.06 212 SER B O 1
ATOM 3891 N N . GLN B 1 213 ? -0.923 -73.812 -30.031 1 90.38 213 GLN B N 1
ATOM 3892 C CA . GLN B 1 213 ? 0.353 -73.625 -29.344 1 90.38 213 GLN B CA 1
ATOM 3893 C C . GLN B 1 213 ? 1.385 -73 -30.297 1 90.38 213 GLN B C 1
ATOM 3895 O O . GLN B 1 213 ? 2.199 -72.188 -29.875 1 90.38 213 GLN B O 1
ATOM 3900 N N . LYS B 1 214 ? 1.257 -73.375 -31.547 1 89.31 214 LYS B N 1
ATOM 3901 C CA . LYS B 1 214 ? 2.172 -72.875 -32.562 1 89.31 214 LYS B CA 1
ATOM 3902 C C . LYS B 1 214 ? 1.978 -71.375 -32.75 1 89.31 214 LYS B C 1
ATOM 3904 O O . LYS B 1 214 ? 2.947 -70.562 -32.781 1 89.31 214 LYS B O 1
ATOM 3909 N N . VAL B 1 215 ? 0.714 -70.938 -32.844 1 91.31 215 VAL B N 1
ATOM 3910 C CA . VAL B 1 215 ? 0.374 -69.562 -33.062 1 91.31 215 VAL B CA 1
ATOM 3911 C C . VAL B 1 215 ? 0.806 -68.75 -31.844 1 91.31 215 VAL B C 1
ATOM 3913 O O . VAL B 1 215 ? 1.38 -67.625 -32 1 91.31 215 VAL B O 1
ATOM 3916 N N . LEU B 1 216 ? 0.533 -69.25 -30.734 1 92.81 216 LEU B N 1
ATOM 3917 C CA . LEU B 1 216 ? 0.902 -68.562 -29.5 1 92.81 216 LEU B CA 1
ATOM 3918 C C . LEU B 1 216 ? 2.416 -68.438 -29.391 1 92.81 216 LEU B C 1
ATOM 3920 O O . LEU B 1 216 ? 2.914 -67.375 -29 1 92.81 216 LEU B O 1
ATOM 3924 N N . PHE B 1 217 ? 3.123 -69.438 -29.703 1 93.75 217 PHE B N 1
ATOM 3925 C CA . PHE B 1 217 ? 4.582 -69.375 -29.688 1 93.75 217 PHE B CA 1
ATOM 3926 C C . PHE B 1 217 ? 5.102 -68.312 -30.641 1 93.75 217 PHE B C 1
ATOM 3928 O O . PHE B 1 217 ? 5.98 -67.5 -30.266 1 93.75 217 PHE B O 1
ATOM 3935 N N . ARG B 1 218 ? 4.531 -68.25 -31.844 1 92.88 218 ARG B N 1
ATOM 3936 C CA . ARG B 1 218 ? 4.918 -67.25 -32.812 1 92.88 218 ARG B CA 1
ATOM 3937 C C . ARG B 1 218 ? 4.711 -65.812 -32.219 1 92.88 218 ARG B C 1
ATOM 3939 O O . ARG B 1 218 ? 5.574 -64.938 -32.375 1 92.88 218 ARG B O 1
ATOM 3946 N N . PHE B 1 219 ? 3.629 -65.625 -31.609 1 93.69 219 PHE B N 1
ATOM 3947 C CA . PHE B 1 219 ? 3.291 -64.375 -31.047 1 93.69 219 PHE B CA 1
ATOM 3948 C C . PHE B 1 219 ? 4.301 -63.938 -29.969 1 93.69 219 PHE B C 1
ATOM 3950 O O . PHE B 1 219 ? 4.848 -62.844 -30.016 1 93.69 219 PHE B O 1
ATOM 3957 N N . ILE B 1 220 ? 4.531 -64.875 -29.078 1 94.75 220 ILE B N 1
ATOM 3958 C CA . ILE B 1 220 ? 5.43 -64.562 -27.969 1 94.75 220 ILE B CA 1
ATOM 3959 C C . ILE B 1 220 ? 6.824 -64.25 -28.5 1 94.75 220 ILE B C 1
ATOM 3961 O O . ILE B 1 220 ? 7.434 -63.281 -28.094 1 94.75 220 ILE B O 1
ATOM 3965 N N . GLN B 1 221 ? 7.262 -65.062 -29.438 1 92.88 221 GLN B N 1
ATOM 3966 C CA . GLN B 1 221 ? 8.602 -64.875 -29.984 1 92.88 221 GLN B CA 1
ATOM 3967 C C . GLN B 1 221 ? 8.711 -63.562 -30.75 1 92.88 221 GLN B C 1
ATOM 3969 O O . GLN B 1 221 ? 9.75 -62.906 -30.719 1 92.88 221 GLN B O 1
ATOM 3974 N N . SER B 1 222 ? 7.645 -63.094 -31.391 1 91.5 222 SER B N 1
ATOM 3975 C CA . SER B 1 222 ? 7.664 -61.906 -32.25 1 91.5 222 SER B CA 1
ATOM 3976 C C . SER B 1 222 ? 7.57 -60.656 -31.406 1 91.5 222 SER B C 1
ATOM 3978 O O . SER B 1 222 ? 7.992 -59.562 -31.859 1 91.5 222 SER B O 1
ATOM 3980 N N . THR B 1 223 ? 7.023 -60.719 -30.219 1 93.62 223 THR B N 1
ATOM 3981 C CA . THR B 1 223 ? 6.73 -59.531 -29.469 1 93.62 223 THR B CA 1
ATOM 3982 C C . THR B 1 223 ? 7.559 -59.469 -28.188 1 93.62 223 THR B C 1
ATOM 3984 O O . THR B 1 223 ? 7.449 -58.5 -27.422 1 93.62 223 THR B O 1
ATOM 3987 N N . LYS B 1 224 ? 8.312 -60.5 -27.938 1 93.31 224 LYS B N 1
ATOM 3988 C CA . LYS B 1 224 ? 9.047 -60.625 -26.688 1 93.31 224 LYS B CA 1
ATOM 3989 C C . LYS B 1 224 ? 10.008 -59.438 -26.516 1 93.31 224 LYS B C 1
ATOM 3991 O O . LYS B 1 224 ? 10.18 -58.938 -25.406 1 93.31 224 LYS B O 1
ATOM 3996 N N . SER B 1 225 ? 10.664 -59 -27.641 1 92.44 225 SER B N 1
ATOM 3997 C CA . SER B 1 225 ? 11.586 -57.875 -27.562 1 92.44 225 SER B CA 1
ATOM 3998 C C . SER B 1 225 ? 10.852 -56.594 -27.188 1 92.44 225 SER B C 1
ATOM 4000 O O . SER B 1 225 ? 11.32 -55.812 -26.344 1 92.44 225 SER B O 1
ATOM 4002 N N . ASP B 1 226 ? 9.75 -56.375 -27.797 1 92.56 226 ASP B N 1
ATOM 4003 C CA . ASP B 1 226 ? 8.938 -55.188 -27.5 1 92.56 226 ASP B CA 1
ATOM 4004 C C . ASP B 1 226 ? 8.492 -55.188 -26.047 1 92.56 226 ASP B C 1
ATOM 4006 O O . ASP B 1 226 ? 8.562 -54.156 -25.375 1 92.56 226 ASP B O 1
ATOM 4010 N N . LEU B 1 227 ? 8.039 -56.344 -25.547 1 95.44 227 LEU B N 1
ATOM 4011 C CA . LEU B 1 227 ? 7.602 -56.406 -24.172 1 95.44 227 LEU B CA 1
ATOM 4012 C C . LEU B 1 227 ? 8.766 -56.188 -23.203 1 95.44 227 LEU B C 1
ATOM 4014 O O . LEU B 1 227 ? 8.625 -55.531 -22.188 1 95.44 227 LEU B O 1
ATOM 4018 N N . SER B 1 228 ? 9.922 -56.75 -23.594 1 94.38 228 SER B N 1
ATOM 4019 C CA . SER B 1 228 ? 11.109 -56.562 -22.781 1 94.38 228 SER B CA 1
ATOM 4020 C C . SER B 1 228 ? 11.484 -55.094 -22.672 1 94.38 228 SER B C 1
ATOM 4022 O O . SER B 1 228 ? 11.844 -54.594 -21.609 1 94.38 228 SER B O 1
ATOM 4024 N N . ASP B 1 229 ? 11.383 -54.344 -23.766 1 94.38 229 ASP B N 1
ATOM 4025 C CA . ASP B 1 229 ? 11.656 -52.938 -23.766 1 94.38 229 ASP B CA 1
ATOM 4026 C C . ASP B 1 229 ? 10.672 -52.156 -22.891 1 94.38 229 ASP B C 1
ATOM 4028 O O . ASP B 1 229 ? 11.062 -51.312 -22.094 1 94.38 229 ASP B O 1
ATOM 4032 N N . THR B 1 230 ? 9.391 -52.5 -23.016 1 94.31 230 THR B N 1
ATOM 4033 C CA . THR B 1 230 ? 8.359 -51.875 -22.203 1 94.31 230 THR B CA 1
ATOM 4034 C C . THR B 1 230 ? 8.594 -52.156 -20.719 1 94.31 230 THR B C 1
ATOM 4036 O O . THR B 1 230 ? 8.398 -51.281 -19.875 1 94.31 230 THR B O 1
ATOM 4039 N N . TYR B 1 231 ? 8.984 -53.375 -20.516 1 95.06 231 TYR B N 1
ATOM 4040 C CA . TYR B 1 231 ? 9.281 -53.781 -19.156 1 95.06 231 TYR B CA 1
ATOM 4041 C C . TYR B 1 231 ? 10.406 -52.969 -18.562 1 95.06 231 TYR B C 1
ATOM 4043 O O . TYR B 1 231 ? 10.289 -52.438 -17.438 1 95.06 231 TYR B O 1
ATOM 4051 N N . LYS B 1 232 ? 11.5 -52.781 -19.297 1 94 232 LYS B N 1
ATOM 4052 C CA . LYS B 1 232 ? 12.641 -51.969 -18.859 1 94 232 LYS B CA 1
ATOM 4053 C C . LYS B 1 232 ? 12.242 -50.5 -18.641 1 94 232 LYS B C 1
ATOM 4055 O O . LYS B 1 232 ? 12.633 -49.906 -17.656 1 94 232 LYS B O 1
ATOM 4060 N N . GLN B 1 233 ? 11.484 -50 -19.516 1 93.12 233 GLN B N 1
ATOM 4061 C CA . GLN B 1 233 ? 11.039 -48.625 -19.422 1 93.12 233 GLN B CA 1
ATOM 4062 C C . GLN B 1 233 ? 10.133 -48.438 -18.203 1 93.12 233 GLN B C 1
ATOM 4064 O O . GLN B 1 233 ? 10.234 -47.406 -17.5 1 93.12 233 GLN B O 1
ATOM 4069 N N . THR B 1 234 ? 9.242 -49.375 -18 1 93.31 234 THR B N 1
ATOM 4070 C CA . THR B 1 234 ? 8.336 -49.312 -16.859 1 93.31 234 THR B CA 1
ATOM 4071 C C . THR B 1 234 ? 9.109 -49.344 -15.539 1 93.31 234 THR B C 1
ATOM 4073 O O . THR B 1 234 ? 8.812 -48.594 -14.617 1 93.31 234 THR B O 1
ATOM 4076 N N . ARG B 1 235 ? 10.125 -50.188 -15.5 1 90.69 235 ARG B N 1
ATOM 4077 C CA . ARG B 1 235 ? 10.969 -50.281 -14.305 1 90.69 235 ARG B CA 1
ATOM 4078 C C . ARG B 1 235 ? 11.695 -48.938 -14.078 1 90.69 235 ARG B C 1
ATOM 4080 O O . ARG B 1 235 ? 11.742 -48.438 -12.953 1 90.69 235 ARG B O 1
ATOM 4087 N N . ALA B 1 236 ? 12.266 -48.344 -15.148 1 89.06 236 ALA B N 1
ATOM 4088 C CA . ALA B 1 236 ? 12.969 -47.062 -15.07 1 89.06 236 ALA B CA 1
ATOM 4089 C C . ALA B 1 236 ? 12.031 -45.969 -14.602 1 89.06 236 ALA B C 1
ATOM 4091 O O . ALA B 1 236 ? 12.414 -45.125 -13.773 1 89.06 236 ALA B O 1
ATOM 4092 N N . LEU B 1 237 ? 10.859 -45.969 -15.094 1 85.62 237 LEU B N 1
ATOM 4093 C CA . LEU B 1 237 ? 9.875 -44.969 -14.719 1 85.62 237 LEU B CA 1
ATOM 4094 C C . LEU B 1 237 ? 9.539 -45.062 -13.234 1 85.62 237 LEU B C 1
ATOM 4096 O O . LEU B 1 237 ? 9.492 -44.062 -12.531 1 85.62 237 LEU B O 1
ATOM 4100 N N . ASN B 1 238 ? 9.352 -46.25 -12.812 1 82.62 238 ASN B N 1
ATOM 4101 C CA . ASN B 1 238 ? 9.008 -46.5 -11.422 1 82.62 238 ASN B CA 1
ATOM 4102 C C . ASN B 1 238 ? 10.141 -46.094 -10.484 1 82.62 238 ASN B C 1
ATOM 4104 O O . ASN B 1 238 ? 9.898 -45.625 -9.375 1 82.62 238 ASN B O 1
ATOM 4108 N N . GLU B 1 239 ? 11.32 -46.281 -10.922 1 82.75 239 GLU B N 1
ATOM 4109 C CA . GLU B 1 239 ? 12.477 -45.969 -10.094 1 82.75 239 GLU B CA 1
ATOM 4110 C C . GLU B 1 239 ? 12.75 -44.469 -10.062 1 82.75 239 GLU B C 1
ATOM 4112 O O . GLU B 1 239 ? 13.242 -43.938 -9.062 1 82.75 239 GLU B O 1
ATOM 4117 N N . ASN B 1 240 ? 12.469 -43.781 -11.062 1 79.62 240 ASN B N 1
ATOM 4118 C CA . ASN B 1 240 ? 12.852 -42.406 -11.203 1 79.62 240 ASN B CA 1
ATOM 4119 C C . ASN B 1 240 ? 11.711 -41.469 -10.797 1 79.62 240 ASN B C 1
ATOM 4121 O O . ASN B 1 240 ? 11.906 -40.25 -10.656 1 79.62 240 ASN B O 1
ATOM 4125 N N . PHE B 1 241 ? 10.594 -42.094 -10.664 1 82.25 241 PHE B N 1
ATOM 4126 C CA . PHE B 1 241 ? 9.43 -41.281 -10.305 1 82.25 241 PHE B CA 1
ATOM 4127 C C . PHE B 1 241 ? 9.539 -40.781 -8.875 1 82.25 241 PHE B C 1
ATOM 4129 O O . PHE B 1 241 ? 9.836 -41.562 -7.961 1 82.25 241 PHE B O 1
ATOM 4136 N N . GLN B 1 242 ? 9.453 -39.438 -8.734 1 86.88 242 GLN B N 1
ATOM 4137 C CA . GLN B 1 242 ? 9.539 -38.812 -7.422 1 86.88 242 GLN B CA 1
ATOM 4138 C C . GLN B 1 242 ? 8.305 -37.969 -7.148 1 86.88 242 GLN B C 1
ATOM 4140 O O . GLN B 1 242 ? 7.672 -37.438 -8.078 1 86.88 242 GLN B O 1
ATOM 4145 N N . ARG B 1 243 ? 7.953 -37.969 -5.84 1 91.38 243 ARG B N 1
ATOM 4146 C CA . ARG B 1 243 ? 6.879 -37.062 -5.41 1 91.38 243 ARG B CA 1
ATOM 4147 C C . ARG B 1 243 ? 7.383 -35.625 -5.254 1 91.38 243 ARG B C 1
ATOM 4149 O O . ARG B 1 243 ? 8.484 -35.406 -4.746 1 91.38 243 ARG B O 1
ATOM 4156 N N . LEU B 1 244 ? 6.629 -34.719 -5.816 1 91.88 244 LEU B N 1
ATOM 4157 C CA . LEU B 1 244 ? 6.969 -33.312 -5.711 1 91.88 244 LEU B CA 1
ATOM 4158 C C . LEU B 1 244 ? 6.164 -32.625 -4.602 1 91.88 244 LEU B C 1
ATOM 4160 O O . LEU B 1 244 ? 4.996 -32.969 -4.387 1 91.88 244 LEU B O 1
ATOM 4164 N N . TYR B 1 245 ? 6.867 -31.75 -3.832 1 92.19 245 TYR B N 1
ATOM 4165 C CA . TYR B 1 245 ? 6.25 -30.953 -2.779 1 92.19 245 TYR B CA 1
ATOM 4166 C C . TYR B 1 245 ? 6.559 -29.484 -2.959 1 92.19 245 TYR B C 1
ATOM 4168 O O . TYR B 1 245 ? 7.68 -29.109 -3.322 1 92.19 245 TYR B O 1
ATOM 4176 N N . ILE B 1 246 ? 5.547 -28.703 -2.822 1 91.38 246 ILE B N 1
ATOM 4177 C CA . ILE B 1 246 ? 5.758 -27.266 -2.803 1 91.38 246 ILE B CA 1
ATOM 4178 C C . ILE B 1 246 ? 5.559 -26.734 -1.386 1 91.38 246 ILE B C 1
ATOM 4180 O O . ILE B 1 246 ? 4.555 -27.031 -0.738 1 91.38 246 ILE B O 1
ATOM 4184 N N . HIS B 1 247 ? 6.629 -25.969 -0.938 1 88.25 247 HIS B N 1
ATOM 4185 C CA . HIS B 1 247 ? 6.633 -25.453 0.421 1 88.25 247 HIS B CA 1
ATOM 4186 C C . HIS B 1 247 ? 6.816 -23.938 0.425 1 88.25 247 HIS B C 1
ATOM 4188 O O . HIS B 1 247 ? 7.449 -23.375 -0.478 1 88.25 247 HIS B O 1
ATOM 4194 N N . TYR B 1 248 ? 6.184 -23.422 1.424 1 87.5 248 TYR B N 1
ATOM 4195 C CA . TYR B 1 248 ? 6.375 -22 1.722 1 87.5 248 TYR B CA 1
ATOM 4196 C C . TYR B 1 248 ? 7.008 -21.812 3.096 1 87.5 248 TYR B C 1
ATOM 4198 O O . TYR B 1 248 ? 6.469 -22.281 4.102 1 87.5 248 TYR B O 1
ATOM 4206 N N . ARG B 1 249 ? 8.281 -21.188 3.125 1 81.81 249 ARG B N 1
ATOM 4207 C CA . ARG B 1 249 ? 8.984 -20.938 4.379 1 81.81 249 ARG B CA 1
ATOM 4208 C C . ARG B 1 249 ? 9.062 -19.438 4.66 1 81.81 249 ARG B C 1
ATOM 4210 O O . ARG B 1 249 ? 9.484 -18.656 3.797 1 81.81 249 ARG B O 1
ATOM 4217 N N . VAL B 1 250 ? 8.445 -19.203 5.863 1 73.06 250 VAL B N 1
ATOM 4218 C CA . VAL B 1 250 ? 8.492 -17.812 6.297 1 73.06 250 VAL B CA 1
ATOM 4219 C C . VAL B 1 250 ? 9.789 -17.547 7.051 1 73.06 250 VAL B C 1
ATOM 4221 O O . VAL B 1 250 ? 10.18 -18.328 7.93 1 73.06 250 VAL B O 1
ATOM 4224 N N . GLN B 1 251 ? 10.781 -16.922 6.48 1 58.97 251 GLN B N 1
ATOM 4225 C CA . GLN B 1 251 ? 12 -16.562 7.195 1 58.97 251 GLN B CA 1
ATOM 4226 C C . GLN B 1 251 ? 11.773 -15.344 8.086 1 58.97 251 GLN B C 1
ATOM 4228 O O . GLN B 1 251 ? 11.195 -14.344 7.656 1 58.97 251 GLN B O 1
ATOM 4233 N N . GLU B 1 252 ? 11.602 -15.602 9.414 1 53.53 252 GLU B N 1
ATOM 4234 C CA . GLU B 1 252 ? 11.5 -14.484 10.359 1 53.53 252 GLU B CA 1
ATOM 4235 C C . GLU B 1 252 ? 12.734 -13.594 10.289 1 53.53 252 GLU B C 1
ATOM 4237 O O . GLU B 1 252 ? 13.828 -14.008 10.695 1 53.53 252 GLU B O 1
ATOM 4242 N N . ASP B 1 253 ? 13.203 -13.156 9.43 1 46.84 253 ASP B N 1
ATOM 4243 C CA . ASP B 1 253 ? 14.312 -12.242 9.68 1 46.84 253 ASP B CA 1
ATOM 4244 C C . ASP B 1 253 ? 13.82 -10.969 10.375 1 46.84 253 ASP B C 1
ATOM 4246 O O . ASP B 1 253 ? 12.656 -10.594 10.25 1 46.84 253 ASP B O 1
ATOM 4250 N N . GLU B 1 254 ? 14.672 -10.484 11.422 1 44.22 254 GLU B N 1
ATOM 4251 C CA . GLU B 1 254 ? 14.531 -9.32 12.289 1 44.22 254 GLU B CA 1
ATOM 4252 C C . GLU B 1 254 ? 13.758 -8.203 11.594 1 44.22 254 GLU B C 1
ATOM 4254 O O . GLU B 1 254 ? 13.008 -7.469 12.242 1 44.22 254 GLU B O 1
ATOM 4259 N N . ILE B 1 255 ? 14.227 -7.699 10.539 1 44.5 255 ILE B N 1
ATOM 4260 C CA . ILE B 1 255 ? 13.68 -6.469 9.984 1 44.5 255 ILE B CA 1
ATOM 4261 C C . ILE B 1 255 ? 12.344 -6.754 9.312 1 44.5 255 ILE B C 1
ATOM 4263 O O . ILE B 1 255 ? 11.359 -6.051 9.555 1 44.5 255 ILE B O 1
ATOM 4267 N N . SER B 1 256 ? 12.273 -7.324 7.965 1 43.66 256 SER B N 1
ATOM 4268 C CA . SER B 1 256 ? 11.117 -7.441 7.086 1 43.66 256 SER B CA 1
ATOM 4269 C C . SER B 1 256 ? 10.539 -8.852 7.113 1 43.66 256 SER B C 1
ATOM 4271 O O . SER B 1 256 ? 11.258 -9.828 6.875 1 43.66 256 SER B O 1
ATOM 4273 N N . ALA B 1 257 ? 9.727 -9.266 7.992 1 45.78 257 ALA B N 1
ATOM 4274 C CA . ALA B 1 257 ? 8.953 -10.5 8.07 1 45.78 257 ALA B CA 1
ATOM 4275 C C . ALA B 1 257 ? 8.719 -11.094 6.688 1 45.78 257 ALA B C 1
ATOM 4277 O O . ALA B 1 257 ? 8.18 -12.195 6.559 1 45.78 257 ALA B O 1
ATOM 4278 N N . VAL B 1 258 ? 8.812 -10.328 5.637 1 51.28 258 VAL B N 1
ATOM 4279 C CA . VAL B 1 258 ? 8.211 -10.625 4.344 1 51.28 258 VAL B CA 1
ATOM 4280 C C . VAL B 1 258 ? 9.016 -11.703 3.629 1 51.28 258 VAL B C 1
ATOM 4282 O O . VAL B 1 258 ? 8.695 -12.094 2.506 1 51.28 258 VAL B O 1
ATOM 4285 N N . GLY B 1 259 ? 10 -12.188 4.145 1 61.09 259 GLY B N 1
ATOM 4286 C CA . GLY B 1 259 ? 10.789 -12.891 3.148 1 61.09 259 GLY B CA 1
ATOM 4287 C C . GLY B 1 259 ? 10.477 -14.375 3.078 1 61.09 259 GLY B C 1
ATOM 4288 O O . GLY B 1 259 ? 11.172 -15.188 3.686 1 61.09 259 GLY B O 1
ATOM 4289 N N . GLY B 1 260 ? 9.203 -14.602 2.783 1 69.12 260 GLY B N 1
ATOM 4290 C CA . GLY B 1 260 ? 8.969 -16.016 2.566 1 69.12 260 GLY B CA 1
ATOM 4291 C C . GLY B 1 260 ? 9.586 -16.531 1.28 1 69.12 260 GLY B C 1
ATOM 4292 O O . GLY B 1 260 ? 9.953 -15.75 0.405 1 69.12 260 GLY B O 1
ATOM 4293 N N . ARG B 1 261 ? 10.07 -17.781 1.346 1 79.94 261 ARG B N 1
ATOM 4294 C CA . ARG B 1 261 ? 10.617 -18.438 0.162 1 79.94 261 ARG B CA 1
ATOM 4295 C C . ARG B 1 261 ? 9.797 -19.672 -0.219 1 79.94 261 ARG B C 1
ATOM 4297 O O . ARG B 1 261 ? 9.266 -20.359 0.652 1 79.94 261 ARG B O 1
ATOM 4304 N N . ILE B 1 262 ? 9.578 -19.781 -1.577 1 84.94 262 ILE B N 1
ATOM 4305 C CA . ILE B 1 262 ? 8.906 -20.953 -2.125 1 84.94 262 ILE B CA 1
ATOM 4306 C C . ILE B 1 262 ? 9.953 -21.969 -2.58 1 84.94 262 ILE B C 1
ATOM 4308 O O . ILE B 1 262 ? 10.898 -21.625 -3.285 1 84.94 262 ILE B O 1
ATOM 4312 N N . GLU B 1 263 ? 9.82 -23.188 -2.068 1 86.44 263 GLU B N 1
ATOM 4313 C CA . GLU B 1 263 ? 10.758 -24.25 -2.412 1 86.44 263 GLU B CA 1
ATOM 4314 C C . GLU B 1 263 ? 10.031 -25.516 -2.854 1 86.44 263 GLU B C 1
ATOM 4316 O O . GLU B 1 263 ? 8.914 -25.797 -2.395 1 86.44 263 GLU B O 1
ATOM 4321 N N . VAL B 1 264 ? 10.672 -26.141 -3.828 1 90.06 264 VAL B N 1
ATOM 4322 C CA . VAL B 1 264 ? 10.148 -27.422 -4.273 1 90.06 264 VAL B CA 1
ATOM 4323 C C . VAL B 1 264 ? 11.07 -28.547 -3.803 1 90.06 264 VAL B C 1
ATOM 4325 O O . VAL B 1 264 ? 12.289 -28.453 -3.943 1 90.06 264 VAL B O 1
ATOM 4328 N N . SER B 1 265 ? 10.508 -29.547 -3.1 1 88.88 265 SER B N 1
ATOM 4329 C CA . SER B 1 265 ? 11.266 -30.719 -2.686 1 88.88 265 SER B CA 1
ATOM 4330 C C . SER B 1 265 ? 10.773 -31.969 -3.393 1 88.88 265 SER B C 1
ATOM 4332 O O . SER B 1 265 ? 9.633 -32.031 -3.861 1 88.88 265 SER B O 1
ATOM 4334 N N . LYS B 1 266 ? 11.758 -32.906 -3.574 1 91.38 266 LYS B N 1
ATOM 4335 C CA . LYS B 1 266 ? 11.461 -34.156 -4.23 1 91.38 266 LYS B CA 1
ATOM 4336 C C . LYS B 1 266 ? 11.766 -35.344 -3.307 1 91.38 266 LYS B C 1
ATOM 4338 O O . LYS B 1 266 ? 12.781 -35.344 -2.6 1 91.38 266 LYS B O 1
ATOM 4343 N N . LYS B 1 267 ? 10.773 -36.25 -3.25 1 87.31 267 LYS B N 1
ATOM 4344 C CA . LYS B 1 267 ? 10.977 -37.469 -2.451 1 87.31 267 LYS B CA 1
ATOM 4345 C C . LYS B 1 267 ? 10.562 -38.719 -3.229 1 87.31 267 LYS B C 1
ATOM 4347 O O . LYS B 1 267 ? 9.602 -38.688 -4 1 87.31 267 LYS B O 1
ATOM 4352 N N . LYS B 1 268 ? 11.328 -39.75 -2.977 1 85.56 268 LYS B N 1
ATOM 4353 C CA . LYS B 1 268 ? 10.977 -41.031 -3.596 1 85.56 268 LYS B CA 1
ATOM 4354 C C . LYS B 1 268 ? 9.711 -41.594 -2.975 1 85.56 268 LYS B C 1
ATOM 4356 O O . LYS B 1 268 ? 9.477 -41.438 -1.775 1 85.56 268 LYS B O 1
ATOM 4361 N N . TYR B 1 269 ? 8.797 -42.125 -3.854 1 81.69 269 TYR B N 1
ATOM 4362 C CA . TYR B 1 269 ? 7.613 -42.781 -3.324 1 81.69 269 TYR B CA 1
ATOM 4363 C C . TYR B 1 269 ? 8 -44.031 -2.52 1 81.69 269 TYR B C 1
ATOM 4365 O O . TYR B 1 269 ? 8.969 -44.719 -2.848 1 81.69 269 TYR B O 1
ATOM 4373 N N . PRO B 1 270 ? 7.293 -44.25 -1.332 1 64.44 270 PRO B N 1
ATOM 4374 C CA . PRO B 1 270 ? 7.566 -45.469 -0.576 1 64.44 270 PRO B CA 1
ATOM 4375 C C . PRO B 1 270 ? 7.281 -46.75 -1.382 1 64.44 270 PRO B C 1
ATOM 4377 O O . PRO B 1 270 ? 6.316 -46.781 -2.148 1 64.44 270 PRO B O 1
ATOM 4380 N N . ARG B 1 271 ? 8.242 -47.719 -1.405 1 62.03 271 ARG B N 1
ATOM 4381 C CA . ARG B 1 271 ? 8.109 -49 -2.098 1 62.03 271 ARG B CA 1
ATOM 4382 C C . ARG B 1 271 ? 7.562 -50.094 -1.165 1 62.03 271 ARG B C 1
ATOM 4384 O O . ARG B 1 271 ? 7.812 -50.062 0.042 1 62.03 271 ARG B O 1
#

Foldseek 3Di:
DFDFAPVVVVDPPDDGHTFQKAWLAAGGGHHPVVVVVVCVPPVTDIDGPVPDDPPSQVQFADPVHSPFGQFKAQPQVRDTDTPVCCVPVVVPGPDMDTVCVVCVCVCVDPVNVVVVVVVVCVVVVVVVVVVVVVVVVVVVVVVVVVVVVVVVVVVVLVVVLVVLVVVQVVVVVVVVVVVVVVVVVLVVVVVVLVVVVVVLVVVLVVCVVPNDPVSNVVSCVVCVVVVVVSVVVVVVSLFPDWDKDWDWDQPPDPPRSRDIDIDIDTGRDDD/DFDFAPVVVPDPPDDGHTFQKAWLAAGGGHHPVVVVVVCVPPVIDIDGPVPDDPPSQVQFADPVHSVFGQFKAQPQVRDTDGPVCCVPPVVPGDDMDTVCVVCVCVCVDPVNVVVVVVVVVCVVVVVVVVVVVVVVVVVVVVVVVVVVVVVVVVVVLVVVLVVLVVVQVVVVVVVVVVVVVVVVVLVVVVVVLVVVVVVLVVVLVVCVVPNDPVSNVVSCVVCVVVVVVSVVVVVVSLFPDWDKDWDWDQPPDPPRSRDIDIDIDTGRDDD

Radius of gyration: 62.79 Å; Cα contacts (8 Å, |Δi|>4): 722; chains: 2; bounding box: 50×176×110 Å

Sequence (542 aa):
VTKHCYSCSAHEGQKAITAMYRCLECGYYVCTKCNGIHRALSDHTSVEIDRLPKNLNLLIFCSKHKQQKLDYCCVDHDELCCLECKQVYHSKCVKTEHIDVLAKDCKDSKSFIDYRNQLDFCSNALTNTKVLVKDNIESIGRDSEQIKNTIGSSRDNKTVEAEYELQLKEHLKRMTQECLSTLQKHISDAEEMEANTENLDRLFDFYGKTGSQKVLFRFIQSTKSDLSDTYKQTRALNENFQRLYIHYRVQEDEISAVGGRIEVSKKKYPRVTKHCYSCSAHEGQKAITAMYRCLECGYYVCTKCNGIHRALSDHTSVEIDRLPKNLNLLIFCSKHKQQKLDYCCVDHDELCCLECKQVYHSKCVKTEHIDVLAKDCKDSKSFIDYRNQLDFCSNALTNTKVLVKDNIESIGRDSEQIKNTIGSSRDNKTVEAEYELQLKEHLKRMTQECLSTLQKHISDAEEMEANTENLDRLFDFYGKTGSQKVLFRFIQSTKSDLSDTYKQTRALNENFQRLYIHYRVQEDEISAVGGRIEVSKKKYPR

Solvent-accessible surface area (backbone atoms only — not comparable to full-atom values): 29671 Å² total; per-residue (Å²): 130,93,48,52,11,50,74,55,50,68,42,84,93,55,75,74,42,63,32,52,28,31,27,66,68,79,63,48,33,22,22,74,70,52,40,57,53,49,36,72,74,65,77,52,41,68,42,47,56,90,72,54,70,88,62,55,60,69,57,38,30,26,86,91,44,73,89,35,48,46,52,27,32,32,66,79,76,65,40,74,28,18,70,66,46,38,61,71,77,42,57,83,50,89,46,72,43,51,39,72,68,71,11,70,55,27,85,78,28,68,68,43,52,52,51,52,51,50,50,52,48,44,51,52,52,38,54,50,50,44,53,53,48,52,50,40,51,52,49,44,53,52,45,51,51,52,49,51,49,56,56,47,59,57,44,55,56,46,51,53,43,47,53,51,49,54,51,48,52,52,51,48,53,53,52,49,50,53,52,48,50,54,49,49,51,53,43,51,54,39,49,54,52,44,52,55,48,50,51,50,49,53,49,50,52,48,29,60,73,65,36,50,46,53,42,31,39,40,48,49,64,71,41,44,65,60,51,50,51,51,42,53,50,47,52,51,48,63,71,66,48,58,45,69,42,72,43,78,43,72,39,77,45,92,83,63,60,67,51,56,45,80,46,78,48,76,40,72,67,90,129,129,90,49,54,10,51,74,57,50,69,45,86,93,54,74,74,43,64,32,53,29,31,29,67,70,78,63,46,32,21,23,75,70,52,40,58,54,47,35,71,73,66,75,51,41,65,42,49,55,89,72,55,67,86,64,57,60,68,56,38,29,26,87,90,44,73,89,35,46,48,51,28,31,32,65,79,78,64,40,75,27,20,72,66,45,38,60,73,76,42,58,83,50,90,46,71,41,50,39,73,69,72,12,71,54,28,86,78,28,68,68,43,52,50,51,52,51,50,50,53,46,45,54,52,53,39,54,50,49,45,54,52,48,54,52,40,52,51,48,43,53,52,44,51,50,52,50,51,50,57,55,48,59,56,44,55,55,47,51,54,42,47,54,52,50,53,52,48,52,52,49,47,54,53,53,49,50,53,52,47,49,56,50,49,50,53,45,51,53,39,49,53,52,43,53,54,50,49,52,51,48,54,48,49,52,47,31,61,73,65,37,50,46,53,40,32,38,39,48,48,63,72,41,45,64,61,50,50,51,50,43,53,50,50,53,52,48,63,68,68,48,57,44,67,43,70,46,80,43,73,39,76,44,93,83,63,61,66,49,56,45,80,46,77,48,78,41,73,65,89,130

InterPro domains:
  IPR000315 B-box-type zinc finger [PS50119] (3-49)
  IPR047153 TRIM45/56/19-like [PTHR25462] (4-196)

pLDDT: mean 87.35, std 10.54, range [43.66, 96.56]

Nearest PDB structures (foldseek):
  8qbw-assembly1_A  TM=5.454E-01  e=6.313E+00  Nostoc punctiforme
  8qbw-assembly1_A  TM=5.436E-01  e=5.585E+00  Nostoc punctiforme